Protein AF-0000000070436466 (afdb_homodimer)

Nearest PDB structures (foldseek):
  8tic-assembly1_A  TM=8.323E-01  e=4.055E-24  Homo sapiens
  6wmn-assembly1_B  TM=8.146E-01  e=4.876E-24  Homo sapiens
  6wmn-assembly2_C  TM=8.268E-01  e=1.304E-23  Homo sapiens
  6wmn-assembly1_A  TM=8.265E-01  e=8.480E-24  Homo sapiens
  7jhm-assembly2_B  TM=8.281E-01  e=5.704E-23  Homo sapiens

Organism: Crassostrea virginica (NCBI:txid6565)

Solvent-accessible surface area (backbone atoms only — not comparable to full-atom values): 36334 Å² total; per-residue (Å²): 125,74,72,60,60,60,54,54,52,52,48,51,52,48,50,50,50,51,48,53,54,53,55,57,57,57,62,67,65,63,70,73,65,77,70,79,74,73,79,77,73,81,73,74,75,68,77,73,73,74,71,76,65,78,75,58,54,66,67,47,64,79,67,67,54,65,76,33,72,50,63,62,66,45,56,65,46,78,76,50,92,66,74,31,36,36,35,44,26,49,44,57,75,72,42,54,52,47,55,49,51,52,50,50,53,51,67,71,45,62,90,45,58,87,31,49,42,69,37,39,39,28,38,37,67,77,86,48,49,69,61,47,49,53,50,31,68,74,66,45,36,38,38,24,39,78,44,64,61,42,74,66,39,41,23,58,52,52,50,47,51,38,42,47,35,52,74,47,36,63,73,34,49,31,33,37,45,28,35,60,54,44,46,73,33,61,69,54,44,51,54,53,55,70,69,43,88,58,67,61,68,43,32,38,19,35,57,41,62,67,65,52,78,73,40,67,51,81,87,40,95,70,43,50,47,61,85,71,43,72,66,79,58,46,60,48,23,43,70,65,52,48,37,38,32,8,34,62,48,42,38,53,49,45,75,43,51,84,80,45,85,83,41,56,46,37,40,54,41,52,19,44,49,32,54,74,69,71,48,72,76,40,70,37,86,37,31,40,86,44,59,51,87,60,45,90,77,22,31,28,20,29,55,58,72,39,22,67,55,32,49,50,50,47,32,49,52,46,53,51,51,57,57,54,70,75,103,125,76,75,58,60,59,54,54,52,53,50,51,52,47,50,52,51,51,49,52,52,52,56,57,56,58,62,68,64,66,68,72,67,77,72,76,73,73,80,78,72,80,74,73,74,69,78,72,72,74,70,76,63,78,73,59,53,66,66,46,65,79,66,67,54,64,76,34,70,49,63,63,65,45,56,66,45,77,77,50,91,66,74,30,36,36,34,43,28,50,45,58,74,73,43,54,53,46,54,49,50,53,52,50,52,50,67,72,44,61,90,44,57,87,31,48,42,69,35,37,39,29,38,37,66,78,87,46,50,68,62,48,48,52,50,33,70,75,66,44,35,37,38,23,37,77,45,64,61,42,73,66,38,42,23,58,52,52,50,48,50,36,42,47,36,50,73,44,37,62,73,34,48,30,32,36,44,27,35,59,54,43,47,72,33,64,69,54,44,50,52,51,54,70,69,43,87,58,66,59,68,42,32,41,18,34,57,42,63,67,63,51,77,72,39,70,50,81,88,42,94,70,42,50,47,62,86,72,44,71,65,79,58,48,60,48,24,44,72,64,52,49,37,36,31,7,34,63,47,43,40,53,50,46,75,43,51,87,79,44,86,83,42,56,46,37,40,53,39,52,17,46,48,32,53,75,68,70,49,74,76,39,71,35,84,37,32,40,86,44,59,52,87,60,45,90,78,22,32,28,21,30,55,58,73,39,22,69,54,31,49,51,50,47,33,51,51,48,54,51,51,57,59,55,70,74,103

InterPro domains:
  IPR002659 Glycosyl transferase, family 31 [PF01762] (101-283)
  IPR002659 Glycosyl transferase, family 31 [PTHR11214] (63-290)

Structure (mmCIF, N/CA/C/O backbone):
data_AF-0000000070436466-model_v1
#
loop_
_entity.id
_entity.type
_entity.pdbx_description
1 polymer Hexosyltransferase
#
loop_
_atom_site.group_PDB
_atom_site.id
_atom_site.type_symbol
_atom_site.label_atom_id
_atom_site.label_alt_id
_atom_site.label_comp_id
_atom_site.label_asym_id
_atom_site.label_entity_id
_atom_site.label_seq_id
_atom_site.pdbx_PDB_ins_code
_atom_site.Cartn_x
_atom_site.Cartn_y
_atom_site.Cartn_z
_atom_site.occupancy
_atom_site.B_iso_or_equiv
_atom_site.auth_seq_id
_atom_site.auth_comp_id
_atom_site.auth_asym_id
_atom_site.auth_atom_id
_atom_site.pdbx_PDB_model_num
ATOM 1 N N . MET A 1 1 ? 51.938 -32.594 24.766 1 31.58 1 MET A N 1
ATOM 2 C CA . MET A 1 1 ? 50.906 -32.625 25.797 1 31.58 1 MET A CA 1
ATOM 3 C C . MET A 1 1 ? 49.844 -31.562 25.547 1 31.58 1 MET A C 1
ATOM 5 O O . MET A 1 1 ? 48.812 -31.547 26.203 1 31.58 1 MET A O 1
ATOM 9 N N . LYS A 1 2 ? 50.25 -30.5 24.734 1 43.03 2 LYS A N 1
ATOM 10 C CA . LYS A 1 2 ? 49.469 -29.266 24.625 1 43.03 2 LYS A CA 1
ATOM 11 C C . LYS A 1 2 ? 48.281 -29.422 23.672 1 43.03 2 LYS A C 1
ATOM 13 O O . LYS A 1 2 ? 47.5 -28.5 23.5 1 43.03 2 LYS A O 1
ATOM 18 N N . THR A 1 3 ? 48.281 -30.469 22.828 1 44.44 3 THR A N 1
ATOM 19 C CA . THR A 1 3 ? 47.25 -30.625 21.812 1 44.44 3 THR A CA 1
ATOM 20 C C . THR A 1 3 ? 45.938 -31.062 22.422 1 44.44 3 THR A C 1
ATOM 22 O O . THR A 1 3 ? 44.875 -30.859 21.828 1 44.44 3 THR A O 1
ATOM 25 N N . SER A 1 4 ? 46.031 -31.766 23.656 1 44.88 4 SER A N 1
ATOM 26 C CA . SER A 1 4 ? 44.844 -32.438 24.188 1 44.88 4 SER A CA 1
ATOM 27 C C . SER A 1 4 ? 43.906 -31.453 24.859 1 44.88 4 SER A C 1
ATOM 29 O O . SER A 1 4 ? 42.688 -31.688 24.953 1 44.88 4 SER A O 1
ATOM 31 N N . ALA A 1 5 ? 44.5 -30.359 25.438 1 47.69 5 ALA A N 1
ATOM 32 C CA . ALA A 1 5 ? 43.688 -29.438 26.234 1 47.69 5 ALA A CA 1
ATOM 33 C C . ALA A 1 5 ? 42.719 -28.641 25.359 1 47.69 5 ALA A C 1
ATOM 35 O O . ALA A 1 5 ? 41.594 -28.359 25.75 1 47.69 5 ALA A O 1
ATOM 36 N N . MET A 1 6 ? 43.125 -28.359 24.031 1 44.22 6 MET A N 1
ATOM 37 C CA . MET A 1 6 ? 42.281 -27.562 23.156 1 44.22 6 MET A CA 1
ATOM 38 C C . MET A 1 6 ? 41.062 -28.359 22.703 1 44.22 6 MET A C 1
ATOM 40 O O . MET A 1 6 ? 40 -27.797 22.469 1 44.22 6 MET A O 1
ATOM 44 N N . ALA A 1 7 ? 41.156 -29.75 22.625 1 48.22 7 ALA A N 1
ATOM 45 C CA . ALA A 1 7 ? 40.062 -30.578 22.172 1 48.22 7 ALA A CA 1
ATOM 46 C C . ALA A 1 7 ? 38.969 -30.641 23.25 1 48.22 7 ALA A C 1
ATOM 48 O O . ALA A 1 7 ? 37.781 -30.562 22.938 1 48.22 7 ALA A O 1
ATOM 49 N N . ARG A 1 8 ? 39.375 -30.75 24.562 1 45.47 8 ARG A N 1
ATOM 50 C CA . ARG A 1 8 ? 38.375 -30.875 25.625 1 45.47 8 ARG A CA 1
ATOM 51 C C . ARG A 1 8 ? 37.625 -29.562 25.812 1 45.47 8 ARG A C 1
ATOM 53 O O . ARG A 1 8 ? 36.438 -29.562 26.141 1 45.47 8 ARG A O 1
ATOM 60 N N . PHE A 1 9 ? 38.375 -28.375 25.625 1 50.69 9 PHE A N 1
ATOM 61 C CA . PHE A 1 9 ? 37.719 -27.078 25.734 1 50.69 9 PHE A CA 1
ATOM 62 C C . PHE A 1 9 ? 36.656 -26.906 24.641 1 50.69 9 PHE A C 1
ATOM 64 O O . PHE A 1 9 ? 35.531 -26.469 24.906 1 50.69 9 PHE A O 1
ATOM 71 N N . LEU A 1 10 ? 36.969 -27.375 23.375 1 49.91 10 LEU A N 1
ATOM 72 C CA . LEU A 1 10 ? 36 -27.266 22.281 1 49.91 10 LEU A CA 1
ATOM 73 C C . LEU A 1 10 ? 34.812 -28.172 22.516 1 49.91 10 LEU A C 1
ATOM 75 O O . LEU A 1 10 ? 33.656 -27.812 22.172 1 49.91 10 LEU A O 1
ATOM 79 N N . GLN A 1 11 ? 35.062 -29.312 23.203 1 51.75 11 GLN A N 1
ATOM 80 C CA . GLN A 1 11 ? 33.969 -30.234 23.5 1 51.75 11 GLN A CA 1
ATOM 81 C C . GLN A 1 11 ? 33.062 -29.656 24.562 1 51.75 11 GLN A C 1
ATOM 83 O O . GLN A 1 11 ? 31.828 -29.766 24.453 1 51.75 11 GLN A O 1
ATOM 88 N N . ASN A 1 12 ? 33.656 -28.969 25.594 1 49.62 12 ASN A N 1
ATOM 89 C CA . ASN A 1 12 ? 32.812 -28.406 26.641 1 49.62 12 ASN A CA 1
ATOM 90 C C . ASN A 1 12 ? 32.031 -27.219 26.125 1 49.62 12 ASN A C 1
ATOM 92 O O . ASN A 1 12 ? 30.859 -27.016 26.5 1 49.62 12 ASN A O 1
ATOM 96 N N . VAL A 1 13 ? 32.719 -26.375 25.188 1 52 13 VAL A N 1
ATOM 97 C CA . VAL A 1 13 ? 31.969 -25.25 24.594 1 52 13 VAL A CA 1
ATOM 98 C C . VAL A 1 13 ? 30.828 -25.797 23.719 1 52 13 VAL A C 1
ATOM 100 O O . VAL A 1 13 ? 29.719 -25.25 23.734 1 52 13 VAL A O 1
ATOM 103 N N . PHE A 1 14 ? 31.141 -27 23.078 1 48.34 14 PHE A N 1
ATOM 104 C CA . PHE A 1 14 ? 30.078 -27.594 22.266 1 48.34 14 PHE A CA 1
ATOM 105 C C . PHE A 1 14 ? 28.938 -28.078 23.141 1 48.34 14 PHE A C 1
ATOM 107 O O . PHE A 1 14 ? 27.766 -27.859 22.812 1 48.34 14 PHE A O 1
ATOM 114 N N . PHE A 1 15 ? 29.297 -28.625 24.312 1 49.06 15 PHE A N 1
ATOM 115 C CA . PHE A 1 15 ? 28.219 -29.141 25.172 1 49.06 15 PHE A CA 1
ATOM 116 C C . PHE A 1 15 ? 27.422 -28 25.781 1 49.06 15 PHE A C 1
ATOM 118 O O . PHE A 1 15 ? 26.188 -28.078 25.891 1 49.06 15 PHE A O 1
ATOM 125 N N . THR A 1 16 ? 28.156 -26.891 26.109 1 48.72 16 THR A N 1
ATOM 126 C CA . THR A 1 16 ? 27.422 -25.766 26.688 1 48.72 16 THR A CA 1
ATOM 127 C C . THR A 1 16 ? 26.547 -25.094 25.625 1 48.72 16 THR A C 1
ATOM 129 O O . THR A 1 16 ? 25.438 -24.672 25.906 1 48.72 16 THR A O 1
ATOM 132 N N . CYS A 1 17 ? 27.109 -25.109 24.312 1 45.47 17 CYS A N 1
ATOM 133 C CA . CYS A 1 17 ? 26.297 -24.531 23.266 1 45.47 17 CYS A CA 1
ATOM 134 C C . CYS A 1 17 ? 25.062 -25.391 22.984 1 45.47 17 CYS A C 1
ATOM 136 O O . CYS A 1 17 ? 23.984 -24.875 22.688 1 45.47 17 CYS A O 1
ATOM 138 N N . VAL A 1 18 ? 25.281 -26.75 23.078 1 46.62 18 VAL A N 1
ATOM 139 C CA . VAL A 1 18 ? 24.141 -27.641 22.859 1 46.62 18 VAL A CA 1
ATOM 140 C C . VAL A 1 18 ? 23.125 -27.469 23.969 1 46.62 18 VAL A C 1
ATOM 142 O O . VAL A 1 18 ? 21.906 -27.438 23.719 1 46.62 18 VAL A O 1
ATOM 145 N N . LEU A 1 19 ? 23.625 -27.281 25.203 1 44.69 19 LEU A N 1
ATOM 146 C CA . LEU A 1 19 ? 22.688 -27.172 26.297 1 44.69 19 LEU A CA 1
ATOM 147 C C . LEU A 1 19 ? 21.938 -25.844 26.234 1 44.69 19 LEU A C 1
ATOM 149 O O . LEU A 1 19 ? 20.719 -25.797 26.484 1 44.69 19 LEU A O 1
ATOM 153 N N . LEU A 1 20 ? 22.672 -24.781 25.828 1 43.12 20 LEU A N 1
ATOM 154 C CA . LEU A 1 20 ? 21.984 -23.5 25.766 1 43.12 20 LEU A CA 1
ATOM 155 C C . LEU A 1 20 ? 20.969 -23.5 24.641 1 43.12 20 LEU A C 1
ATOM 157 O O . LEU A 1 20 ? 19.891 -22.891 24.766 1 43.12 20 LEU A O 1
ATOM 161 N N . THR A 1 21 ? 21.297 -24.297 23.5 1 42.53 21 THR A N 1
ATOM 162 C CA . THR A 1 21 ? 20.297 -24.359 22.438 1 42.53 21 THR A CA 1
ATOM 163 C C . THR A 1 21 ? 19.078 -25.156 22.891 1 42.53 21 THR A C 1
ATOM 165 O O . THR A 1 21 ? 17.953 -24.844 22.516 1 42.53 21 THR A O 1
ATOM 168 N N . PHE A 1 22 ? 19.297 -26.172 23.781 1 40.06 22 PHE A N 1
ATOM 169 C CA . PHE A 1 22 ? 18.156 -26.984 24.219 1 40.06 22 PHE A CA 1
ATOM 170 C C . PHE A 1 22 ? 17.25 -26.172 25.141 1 40.06 22 PHE A C 1
ATOM 172 O O . PHE A 1 22 ? 16.031 -26.312 25.078 1 40.06 22 PHE A O 1
ATOM 179 N N . MET A 1 23 ? 17.859 -25.406 26.047 1 37.56 23 MET A N 1
ATOM 180 C CA . MET A 1 23 ? 17 -24.672 26.969 1 37.56 23 MET A CA 1
ATOM 181 C C . MET A 1 23 ? 16.219 -23.578 26.25 1 37.56 23 MET A C 1
ATOM 183 O O . MET A 1 23 ? 15.141 -23.203 26.688 1 37.56 23 MET A O 1
ATOM 187 N N . ALA A 1 24 ? 16.891 -22.922 25.203 1 37.44 24 ALA A N 1
ATOM 188 C CA . ALA A 1 24 ? 16.141 -21.875 24.5 1 37.44 24 ALA A CA 1
ATOM 189 C C . ALA A 1 24 ? 14.945 -22.469 23.781 1 37.44 24 ALA A C 1
ATOM 191 O O . ALA A 1 24 ? 13.906 -21.797 23.641 1 37.44 24 ALA A O 1
ATOM 192 N N . LEU A 1 25 ? 15 -23.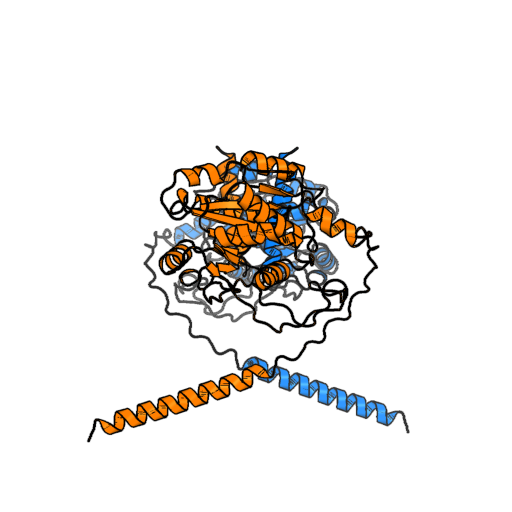75 23.375 1 35.75 25 LEU A N 1
ATOM 193 C CA . LEU A 1 25 ? 13.859 -24.344 22.688 1 35.75 25 LEU A CA 1
ATOM 194 C C . LEU A 1 25 ? 12.672 -24.516 23.641 1 35.75 25 LEU A C 1
ATOM 196 O O . LEU A 1 25 ? 11.523 -24.359 23.234 1 35.75 25 LEU A O 1
ATOM 200 N N . VAL A 1 26 ? 12.945 -24.797 24.906 1 36.16 26 VAL A N 1
ATOM 201 C CA . VAL A 1 26 ? 11.812 -25.141 25.766 1 36.16 26 VAL A CA 1
ATOM 202 C C . VAL A 1 26 ? 11.008 -23.891 26.078 1 36.16 26 VAL A C 1
ATOM 204 O O . VAL A 1 26 ? 9.781 -23.938 26.188 1 36.16 26 VAL A O 1
ATOM 207 N N . VAL A 1 27 ? 11.711 -22.75 26.266 1 34.34 27 VAL A N 1
ATOM 208 C CA . VAL A 1 27 ? 10.953 -21.609 26.766 1 34.34 27 VAL A CA 1
ATOM 209 C C . VAL A 1 27 ? 10 -21.094 25.672 1 34.34 27 VAL A C 1
ATOM 211 O O . VAL A 1 27 ? 8.969 -20.5 25.984 1 34.34 27 VAL A O 1
ATOM 214 N N . ILE A 1 28 ? 10.414 -21.266 24.359 1 33.22 28 ILE A N 1
ATOM 215 C CA . ILE A 1 28 ? 9.57 -20.625 23.359 1 33.22 28 ILE A CA 1
ATOM 216 C C . ILE A 1 28 ? 8.211 -21.312 23.312 1 33.22 28 ILE A C 1
ATOM 218 O O . ILE A 1 28 ? 7.223 -20.719 22.859 1 33.22 28 ILE A O 1
ATOM 222 N N . THR A 1 29 ? 8.117 -22.578 23.828 1 30.62 29 THR A N 1
ATOM 223 C CA . THR A 1 29 ? 6.855 -23.266 23.547 1 30.62 29 THR A CA 1
ATOM 224 C C . THR A 1 29 ? 5.734 -22.688 24.406 1 30.62 29 THR A C 1
ATOM 226 O O . THR A 1 29 ? 4.555 -22.906 24.125 1 30.62 29 THR A O 1
ATOM 229 N N . ASN A 1 30 ? 6.102 -22.203 25.578 1 29.61 30 ASN A N 1
ATOM 230 C CA . ASN A 1 30 ? 4.949 -22.172 26.469 1 29.61 30 ASN A CA 1
ATOM 231 C C . ASN A 1 30 ? 4.023 -21 26.156 1 29.61 30 ASN A C 1
ATOM 233 O O . ASN A 1 30 ? 2.93 -20.906 26.719 1 29.61 30 ASN A O 1
ATOM 237 N N . SER A 1 31 ? 4.637 -19.891 25.844 1 30.2 31 SER A N 1
ATOM 238 C CA . SER A 1 31 ? 3.783 -18.75 26.156 1 30.2 31 SER A CA 1
ATOM 239 C C . SER A 1 31 ? 2.652 -18.609 25.156 1 30.2 31 SER A C 1
ATOM 241 O O . SER A 1 31 ? 2.096 -17.531 24.969 1 30.2 31 SER A O 1
ATOM 243 N N . ILE A 1 32 ? 2.572 -19.516 24.188 1 27.72 32 ILE A N 1
ATOM 244 C CA . ILE A 1 32 ? 1.567 -19.078 23.219 1 27.72 32 ILE A CA 1
ATOM 245 C C . ILE A 1 32 ? 0.181 -19.141 23.859 1 27.72 32 ILE A C 1
ATOM 247 O O . ILE A 1 32 ? -0.372 -20.219 24.062 1 27.72 32 ILE A O 1
ATOM 251 N N . LYS A 1 33 ? 0.094 -18.453 25 1 27.28 33 LYS A N 1
ATOM 252 C CA . LYS A 1 33 ? -1.264 -18.469 25.531 1 27.28 33 LYS A CA 1
ATOM 253 C C . LYS A 1 33 ? -2.277 -18.031 24.484 1 27.28 33 LYS A C 1
ATOM 255 O O . LYS A 1 33 ? -2.062 -17.031 23.781 1 27.28 33 LYS A O 1
ATOM 260 N N . SER A 1 34 ? -3.203 -18.891 24.141 1 26.39 34 SER A N 1
ATOM 261 C CA . SER A 1 34 ? -4.363 -18.844 23.25 1 26.39 34 SER A CA 1
ATOM 262 C C . SER A 1 34 ? -5.285 -17.688 23.625 1 26.39 34 SER A C 1
ATOM 264 O O . SER A 1 34 ? -5.723 -17.578 24.766 1 26.39 34 SER A O 1
ATOM 266 N N . THR A 1 35 ? -4.852 -16.453 23.25 1 28.31 35 THR A N 1
ATOM 267 C CA . THR A 1 35 ? -5.816 -15.375 23.438 1 28.31 35 THR A CA 1
ATOM 268 C C . THR A 1 35 ? -7.215 -15.828 23.016 1 28.31 35 THR A C 1
ATOM 270 O O . THR A 1 35 ? -7.391 -16.422 21.953 1 28.31 35 THR A O 1
ATOM 273 N N . PRO A 1 36 ? -8.07 -15.828 23.969 1 27.81 36 PRO A N 1
ATOM 274 C CA . PRO A 1 36 ? -9.438 -16.297 23.703 1 27.81 36 PRO A CA 1
ATOM 275 C C . PRO A 1 36 ? -10.086 -15.578 22.531 1 27.81 36 PRO A C 1
ATOM 277 O O . PRO A 1 36 ? -9.844 -14.391 22.312 1 27.81 36 PRO A O 1
ATOM 280 N N . LEU A 1 37 ? -10.398 -16.312 21.453 1 28.94 37 LEU A N 1
ATOM 281 C CA . LEU A 1 37 ? -11.078 -15.938 20.219 1 28.94 37 LEU A CA 1
ATOM 282 C C . LEU A 1 37 ? -12.312 -15.094 20.5 1 28.94 37 LEU A C 1
ATOM 284 O O . LEU A 1 37 ? -13.094 -15.414 21.406 1 28.94 37 LEU A O 1
ATOM 288 N N . PRO A 1 38 ? -12.148 -13.789 20.234 1 28.16 38 PRO A N 1
ATOM 289 C CA . PRO A 1 38 ? -13.312 -12.914 20.438 1 28.16 38 PRO A CA 1
ATOM 290 C C . PRO A 1 38 ? -14.617 -13.57 20 1 28.16 38 PRO A C 1
ATOM 292 O O . PRO A 1 38 ? -14.617 -14.484 19.172 1 28.16 38 PRO A O 1
ATOM 295 N N . GLU A 1 39 ? -15.672 -13.312 20.734 1 28.03 39 GLU A N 1
ATOM 296 C CA . GLU A 1 39 ? -17.031 -13.828 20.594 1 28.03 39 GLU A CA 1
ATOM 297 C C . GLU A 1 39 ? -17.547 -13.648 19.172 1 28.03 39 GLU A C 1
ATOM 299 O O . GLU A 1 39 ? -17.312 -12.617 18.547 1 28.03 39 GLU A O 1
ATOM 304 N N . PRO A 1 40 ? -17.812 -14.781 18.469 1 26.11 40 PRO A N 1
ATOM 305 C CA . PRO A 1 40 ? -18.266 -14.82 17.078 1 26.11 40 PRO A CA 1
ATOM 306 C C . PRO A 1 40 ? -19.453 -13.883 16.812 1 26.11 40 PRO A C 1
ATOM 308 O O . PRO A 1 40 ? -20.375 -13.805 17.625 1 26.11 40 PRO A O 1
ATOM 311 N N . LEU A 1 41 ? -19.156 -12.68 16.312 1 25.89 41 LEU A N 1
ATOM 312 C CA . LEU A 1 41 ? -20.25 -11.844 15.797 1 25.89 41 LEU A CA 1
ATOM 313 C C . LEU A 1 41 ? -21.328 -12.703 15.156 1 25.89 41 LEU A C 1
ATOM 315 O O . LEU A 1 41 ? -21.031 -13.734 14.555 1 25.89 41 LEU A O 1
ATOM 319 N N . THR A 1 42 ? -22.562 -12.461 15.555 1 25.81 42 THR A N 1
ATOM 320 C CA . THR A 1 42 ? -23.812 -13.078 15.125 1 25.81 42 THR A CA 1
ATOM 321 C C . THR A 1 42 ? -23.875 -13.148 13.602 1 25.81 42 THR A C 1
ATOM 323 O O . THR A 1 42 ? -23.625 -12.156 12.914 1 25.81 42 THR A O 1
ATOM 326 N N . SER A 1 43 ? -23.594 -14.336 13.031 1 26.14 43 SER A N 1
ATOM 327 C CA . SER A 1 43 ? -23.75 -14.75 11.641 1 26.14 43 SER A CA 1
ATOM 328 C C . SER A 1 43 ? -25.094 -14.312 11.07 1 26.14 43 SER A C 1
ATOM 330 O O . SER A 1 43 ? -26.141 -14.703 11.578 1 26.14 43 SER A O 1
ATOM 332 N N . HIS A 1 44 ? -25.297 -13.055 10.844 1 27.25 44 HIS A N 1
ATOM 333 C CA . HIS A 1 44 ? -26.484 -12.953 10.008 1 27.25 44 HIS A CA 1
ATOM 334 C C . HIS A 1 44 ? -26.438 -13.953 8.852 1 27.25 44 HIS A C 1
ATOM 336 O O . HIS A 1 44 ? -25.422 -14.07 8.172 1 27.25 44 HIS A O 1
ATOM 342 N N . ALA A 1 45 ? -27.297 -14.953 8.883 1 27.2 45 ALA A N 1
ATOM 343 C CA . ALA A 1 45 ? -27.562 -16.031 7.938 1 27.2 45 ALA A CA 1
ATOM 344 C C . ALA A 1 45 ? -27.641 -15.5 6.512 1 27.2 45 ALA A C 1
ATOM 346 O O . ALA A 1 45 ? -28.547 -14.727 6.176 1 27.2 45 ALA A O 1
ATOM 347 N N . ILE A 1 46 ? -26.547 -15.164 5.984 1 26.72 46 ILE A N 1
ATOM 348 C CA . ILE A 1 46 ? -26.734 -15.055 4.543 1 26.72 46 ILE A CA 1
ATOM 349 C C . ILE A 1 46 ? -27.609 -16.203 4.039 1 26.72 46 ILE A C 1
ATOM 351 O O . ILE A 1 46 ? -27.312 -17.375 4.293 1 26.72 46 ILE A O 1
ATOM 355 N N . LYS A 1 47 ? -28.75 -15.906 3.691 1 28 47 LYS A N 1
ATOM 356 C CA . LYS A 1 47 ? -29.625 -16.781 2.904 1 28 47 LYS A CA 1
ATOM 357 C C . LYS A 1 47 ? -28.828 -17.531 1.848 1 28 47 LYS A C 1
ATOM 359 O O . LYS A 1 47 ? -28.125 -16.922 1.03 1 28 47 LYS A O 1
ATOM 364 N N . SER A 1 48 ? -28.391 -18.828 2.17 1 26.75 48 SER A N 1
ATOM 365 C CA . SER A 1 48 ? -27.766 -19.859 1.336 1 26.75 48 SER A CA 1
ATOM 366 C C . SER A 1 48 ? -28.344 -19.844 -0.074 1 26.75 48 SER A C 1
ATOM 368 O O . SER A 1 48 ? -29.5 -20.234 -0.278 1 26.75 48 SER A O 1
ATOM 370 N N . SER A 1 49 ? -28.156 -18.875 -0.844 1 30.7 49 SER A N 1
ATOM 371 C CA . SER A 1 49 ? -28.547 -19.25 -2.199 1 30.7 49 SER A CA 1
ATOM 372 C C . SER A 1 49 ? -28.078 -20.656 -2.543 1 30.7 49 SER A C 1
ATOM 374 O O . SER A 1 49 ? -26.953 -21.047 -2.215 1 30.7 49 SER A O 1
ATOM 376 N N . VAL A 1 50 ? -29.016 -21.578 -2.736 1 29.47 50 VAL A N 1
ATOM 377 C CA . VAL A 1 50 ? -29.047 -22.984 -3.076 1 29.47 50 VAL A CA 1
ATOM 378 C C . VAL A 1 50 ? -27.984 -23.297 -4.117 1 29.47 50 VAL A C 1
ATOM 380 O O . VAL A 1 50 ? -28.016 -22.781 -5.23 1 29.47 50 VAL A O 1
ATOM 383 N N . LEU A 1 51 ? -26.688 -23.641 -3.68 1 33.47 51 LEU A N 1
ATOM 384 C CA . LEU A 1 51 ? -25.875 -24.375 -4.641 1 33.47 51 LEU A CA 1
ATOM 385 C C . LEU A 1 51 ? -26.719 -25.406 -5.387 1 33.47 51 LEU A C 1
ATOM 387 O O . LEU A 1 51 ? -27.516 -26.125 -4.773 1 33.47 51 LEU A O 1
ATOM 391 N N . PRO A 1 52 ? -26.953 -25.234 -6.688 1 33.75 52 PRO A N 1
ATOM 392 C CA . PRO A 1 52 ? -27.719 -26.328 -7.293 1 33.75 52 PRO A CA 1
ATOM 393 C C . PRO A 1 52 ? -27.312 -27.703 -6.762 1 33.75 52 PRO A C 1
ATOM 395 O O . PRO A 1 52 ? -26.188 -27.875 -6.281 1 33.75 52 PRO A O 1
ATOM 398 N N . SER A 1 53 ? -28.203 -28.703 -6.609 1 33 53 SER A N 1
ATOM 399 C CA . SER A 1 53 ? -28.094 -30.094 -6.199 1 33 53 SER A CA 1
ATOM 400 C C . SER A 1 53 ? -26.797 -30.719 -6.711 1 33 53 SER A C 1
ATOM 402 O O . SER A 1 53 ? -26.219 -30.25 -7.699 1 33 53 SER A O 1
ATOM 404 N N . ASP A 1 54 ? -26.156 -31.75 -6.062 1 37.31 54 ASP A N 1
ATOM 405 C CA . ASP A 1 54 ? -24.938 -32.562 -6.062 1 37.31 54 ASP A CA 1
ATOM 406 C C . ASP A 1 54 ? -24.516 -32.906 -7.488 1 37.31 54 ASP A C 1
ATOM 408 O O . ASP A 1 54 ? -23.328 -32.906 -7.805 1 37.31 54 ASP A O 1
ATOM 412 N N . ARG A 1 55 ? -25.453 -33.531 -8.289 1 37.34 55 ARG A N 1
ATOM 413 C CA . ARG A 1 55 ? -25.25 -34.125 -9.617 1 37.34 55 ARG A CA 1
ATOM 414 C C . ARG A 1 55 ? -24.781 -33.062 -10.602 1 37.34 55 ARG A C 1
ATOM 416 O O . ARG A 1 55 ? -24.125 -33.375 -11.594 1 37.34 55 ARG A O 1
ATOM 423 N N . ASN A 1 56 ? -25.297 -31.875 -10.492 1 37.41 56 ASN A N 1
ATOM 424 C CA . ASN A 1 56 ? -25.078 -30.812 -11.477 1 37.41 56 ASN A CA 1
ATOM 425 C C . ASN A 1 56 ? -23.719 -30.172 -11.32 1 37.41 56 ASN A C 1
ATOM 427 O O . ASN A 1 56 ? -23.297 -29.391 -12.172 1 37.41 56 ASN A O 1
ATOM 431 N N . ILE A 1 57 ? -23.078 -30.297 -10.203 1 41.47 57 ILE A N 1
ATOM 432 C CA . ILE A 1 57 ? -21.75 -29.703 -10.07 1 41.47 57 ILE A CA 1
ATOM 433 C C . ILE A 1 57 ? -20.734 -30.547 -10.852 1 41.47 57 ILE A C 1
ATOM 435 O O . ILE A 1 57 ? -19.781 -30 -11.43 1 41.47 57 ILE A O 1
ATOM 439 N N . THR A 1 58 ? -20.844 -31.969 -10.773 1 42.66 58 THR A N 1
ATOM 440 C CA . THR A 1 58 ? -19.891 -32.812 -11.477 1 42.66 58 THR A CA 1
ATOM 441 C C . THR A 1 58 ? -19.891 -32.5 -12.969 1 42.66 58 THR A C 1
ATOM 443 O O . THR A 1 58 ? -18.828 -32.469 -13.602 1 42.66 58 THR A O 1
ATOM 446 N N . GLN A 1 59 ? -21.125 -32.531 -13.633 1 43.47 59 GLN A N 1
ATOM 447 C CA . GLN A 1 59 ? -21.219 -32.281 -15.062 1 43.47 59 GLN A CA 1
ATOM 448 C C . GLN A 1 59 ? -20.766 -30.844 -15.398 1 43.47 59 GLN A C 1
ATOM 450 O O . GLN A 1 59 ? -20.266 -30.594 -16.5 1 43.47 59 GLN A O 1
ATOM 455 N N . TRP A 1 60 ? -20.969 -29.984 -14.555 1 44.91 60 TRP A N 1
ATOM 456 C CA . TRP A 1 60 ? -20.75 -28.562 -14.781 1 44.91 60 TRP A CA 1
ATOM 457 C C . TRP A 1 60 ? -19.25 -28.25 -14.922 1 44.91 60 TRP A C 1
ATOM 459 O O . TRP A 1 60 ? -18.875 -27.344 -15.656 1 44.91 60 TRP A O 1
ATOM 469 N N . SER A 1 61 ? -18.438 -28.969 -14.125 1 49.47 61 SER A N 1
ATOM 470 C CA . SER A 1 61 ? -17.047 -28.531 -14.117 1 49.47 61 SER A CA 1
ATOM 471 C C . SER A 1 61 ? -16.406 -28.703 -15.492 1 49.47 61 SER A C 1
ATOM 473 O O . SER A 1 61 ? -15.383 -28.094 -15.781 1 49.47 61 SER A O 1
ATOM 475 N N . ALA A 1 62 ? -16.875 -29.734 -16.25 1 52.09 62 ALA A N 1
ATOM 476 C CA . ALA A 1 62 ? -16.188 -30.094 -17.5 1 52.09 62 ALA A CA 1
ATOM 477 C C . ALA A 1 62 ? -16.188 -28.906 -18.469 1 52.09 62 ALA A C 1
ATOM 479 O O . ALA A 1 62 ? -15.281 -28.797 -19.312 1 52.09 62 ALA A O 1
ATOM 480 N N . TYR A 1 63 ? -17.234 -27.953 -18.469 1 63.62 63 TYR A N 1
ATOM 481 C CA . TYR A 1 63 ? -17.062 -26.953 -19.516 1 63.62 63 TYR A CA 1
ATOM 482 C C . TYR A 1 63 ? -17.266 -25.547 -18.938 1 63.62 63 TYR A C 1
ATOM 484 O O . TYR A 1 63 ? -18.391 -25.109 -18.719 1 63.62 63 TYR A O 1
ATOM 492 N N . LEU A 1 64 ? -16.344 -25.078 -18.094 1 79.56 64 LEU A N 1
ATOM 493 C CA . LEU A 1 64 ? -16.406 -23.656 -17.75 1 79.56 64 LEU A CA 1
ATOM 494 C C . LEU A 1 64 ? -15.922 -22.797 -18.906 1 79.56 64 LEU A C 1
ATOM 496 O O . LEU A 1 64 ? -14.742 -22.797 -19.25 1 79.56 64 LEU A O 1
ATOM 500 N N . PRO A 1 65 ? -16.891 -22.141 -19.516 1 91 65 PRO A N 1
ATOM 501 C CA . PRO A 1 65 ? -16.469 -21.281 -20.625 1 91 65 PRO A CA 1
ATOM 502 C C . PRO A 1 65 ? -15.523 -20.172 -20.172 1 91 65 PRO A C 1
ATOM 504 O O . PRO A 1 65 ? -15.648 -19.672 -19.062 1 91 65 PRO A O 1
ATOM 507 N N . TYR A 1 66 ? -14.602 -19.875 -21.031 1 95.88 66 TYR A N 1
ATOM 508 C CA . TYR A 1 66 ? -13.734 -18.719 -20.812 1 95.88 66 TYR A CA 1
ATOM 509 C C . TYR A 1 66 ? -14.406 -17.438 -21.297 1 95.88 66 TYR A C 1
ATOM 511 O O . TYR A 1 66 ? -14.75 -17.297 -22.469 1 95.88 66 TYR A O 1
ATOM 519 N N . LEU A 1 67 ? -14.625 -16.5 -20.406 1 95.69 67 LEU A N 1
ATOM 520 C CA . LEU A 1 67 ? -15.133 -15.195 -20.797 1 95.69 67 LEU A CA 1
ATOM 521 C C . LEU A 1 67 ? -14.047 -14.367 -21.484 1 95.69 67 LEU A C 1
ATOM 523 O O . LEU A 1 67 ? -14.336 -13.594 -22.391 1 95.69 67 LEU A O 1
ATOM 527 N N . LYS A 1 68 ? -12.859 -14.438 -21.047 1 96.69 68 LYS A N 1
ATOM 528 C CA . LYS A 1 68 ? -11.633 -13.914 -21.641 1 96.69 68 LYS A CA 1
ATOM 529 C C . LYS A 1 68 ? -10.586 -15.008 -21.797 1 96.69 68 LYS A C 1
ATOM 531 O O . LYS A 1 68 ? -10.375 -15.812 -20.891 1 96.69 68 LYS A O 1
ATOM 536 N N . ASN A 1 69 ? -9.977 -15.039 -22.953 1 97.31 69 ASN A N 1
ATOM 537 C CA . ASN A 1 69 ? -9.133 -16.172 -23.312 1 97.31 69 ASN A CA 1
ATOM 538 C C . ASN A 1 69 ? -7.945 -15.742 -24.156 1 97.31 69 ASN A C 1
ATOM 540 O O . ASN A 1 69 ? -8.031 -15.727 -25.391 1 97.31 69 ASN A O 1
ATOM 544 N N . PRO A 1 70 ? -6.848 -15.414 -23.5 1 97.38 70 PRO A N 1
ATOM 545 C CA . PRO A 1 70 ? -5.652 -15.086 -24.281 1 97.38 70 PRO A CA 1
ATOM 546 C C . PRO A 1 70 ? -4.953 -16.328 -24.844 1 97.38 70 PRO A C 1
ATOM 548 O O . PRO A 1 70 ? -3.959 -16.781 -24.281 1 97.38 70 PRO A O 1
ATOM 551 N N . THR A 1 71 ? -5.301 -16.703 -26.031 1 96.12 71 THR A N 1
ATOM 552 C CA . THR A 1 71 ? -4.934 -18 -26.578 1 96.12 71 THR A CA 1
ATOM 553 C C . THR A 1 71 ? -3.525 -17.953 -27.172 1 96.12 71 THR A C 1
ATOM 555 O O . THR A 1 71 ? -2.912 -19 -27.406 1 96.12 71 THR A O 1
ATOM 558 N N . THR A 1 72 ? -2.939 -16.766 -27.375 1 96.44 72 THR A N 1
ATOM 559 C CA . THR A 1 72 ? -1.686 -16.703 -28.109 1 96.44 72 THR A CA 1
ATOM 560 C C . THR A 1 72 ? -0.526 -16.344 -27.188 1 96.44 72 THR A C 1
ATOM 562 O O . THR A 1 72 ? 0.607 -16.172 -27.641 1 96.44 72 THR A O 1
ATOM 565 N N . ILE A 1 73 ? -0.77 -16.281 -25.922 1 96.69 73 ILE A N 1
ATOM 566 C CA . ILE A 1 73 ? 0.227 -15.773 -24.984 1 96.69 73 ILE A CA 1
ATOM 567 C C . ILE A 1 73 ? 1.438 -16.703 -24.969 1 96.69 73 ILE A C 1
ATOM 569 O O . ILE A 1 73 ? 2.566 -16.25 -24.75 1 96.69 73 ILE A O 1
ATOM 573 N N . CYS A 1 74 ? 1.28 -17.953 -25.219 1 97.5 74 CYS A N 1
ATOM 574 C CA . CYS A 1 74 ? 2.367 -18.922 -25.141 1 97.5 74 CYS A CA 1
ATOM 575 C C . CYS A 1 74 ? 2.889 -19.297 -26.516 1 97.5 74 CYS A C 1
ATOM 577 O O . CYS A 1 74 ? 3.691 -20.219 -26.656 1 97.5 74 CYS A O 1
ATOM 579 N N . ASP A 1 75 ? 2.492 -18.562 -27.562 1 96.69 75 ASP A N 1
ATOM 580 C CA . ASP A 1 75 ? 2.893 -18.891 -28.922 1 96.69 75 ASP A CA 1
ATOM 581 C C . ASP A 1 75 ? 4.406 -18.797 -29.094 1 96.69 75 ASP A C 1
ATOM 583 O O . ASP A 1 75 ? 5.008 -19.578 -29.828 1 96.69 75 ASP A O 1
ATOM 587 N N . SER A 1 76 ? 5 -17.859 -28.406 1 94.81 76 SER A N 1
ATOM 588 C CA . SER A 1 76 ? 6.438 -17.656 -28.531 1 94.81 76 SER A CA 1
ATOM 589 C C . SER A 1 76 ? 7.223 -18.828 -27.984 1 94.81 76 SER A C 1
ATOM 591 O O . SER A 1 76 ? 8.398 -19.016 -28.297 1 94.81 76 SER A O 1
ATOM 593 N N . PHE A 1 77 ? 6.59 -19.625 -27.125 1 96.62 77 PHE A N 1
ATOM 594 C CA . PHE A 1 77 ? 7.25 -20.812 -26.562 1 96.62 77 PHE A CA 1
ATOM 595 C C . PHE A 1 77 ? 7.551 -21.828 -27.656 1 96.62 77 PHE A C 1
ATOM 597 O O . PHE A 1 77 ? 8.461 -22.641 -27.516 1 96.62 77 PHE A O 1
ATOM 604 N N . LYS A 1 78 ? 6.812 -21.812 -28.719 1 94.31 78 LYS A N 1
ATOM 605 C CA . LYS A 1 78 ? 6.949 -22.797 -29.797 1 94.31 78 LYS A CA 1
ATOM 606 C C . LYS A 1 78 ? 8.328 -22.719 -30.453 1 94.31 78 LYS A C 1
ATOM 608 O O . LYS A 1 78 ? 8.875 -23.734 -30.891 1 94.31 78 LYS A O 1
ATOM 613 N N . THR A 1 79 ? 8.883 -21.547 -30.438 1 94 79 THR A N 1
ATOM 614 C CA . THR A 1 79 ? 10.148 -21.359 -31.141 1 94 79 THR A CA 1
ATOM 615 C C . THR A 1 79 ? 11.273 -21.062 -30.156 1 94 79 THR A C 1
ATOM 617 O O . THR A 1 79 ? 12.414 -20.844 -30.562 1 94 79 THR A O 1
ATOM 620 N N . PHE A 1 80 ? 10.938 -20.969 -28.906 1 95.06 80 PHE A N 1
ATOM 621 C CA . PHE A 1 80 ? 11.953 -20.641 -27.906 1 95.06 80 PHE A CA 1
ATOM 622 C C . PHE A 1 80 ? 12.695 -21.906 -27.469 1 95.06 80 PHE A C 1
ATOM 624 O O . PHE A 1 80 ? 12.07 -22.906 -27.141 1 95.06 80 PHE A O 1
ATOM 631 N N . ASP A 1 81 ? 14.102 -21.875 -27.5 1 92.06 81 ASP A N 1
ATOM 632 C CA . ASP A 1 81 ? 14.906 -23.047 -27.172 1 92.06 81 ASP A CA 1
ATOM 633 C C . ASP A 1 81 ? 15.43 -22.969 -25.734 1 92.06 81 ASP A C 1
ATOM 635 O O . ASP A 1 81 ? 16.406 -23.656 -25.391 1 92.06 81 ASP A O 1
ATOM 639 N N . GLY A 1 82 ? 14.859 -22.453 -24.812 1 93.75 82 GLY A N 1
ATOM 640 C CA . GLY A 1 82 ? 15.219 -22.406 -23.406 1 93.75 82 GLY A CA 1
ATOM 641 C C . GLY A 1 82 ? 14.133 -22.953 -22.5 1 93.75 82 GLY A C 1
ATOM 642 O O . GLY A 1 82 ? 13.219 -23.641 -22.953 1 93.75 82 GLY A O 1
ATOM 643 N N . ILE A 1 83 ? 14.32 -22.828 -21.219 1 95.75 83 ILE A N 1
ATOM 644 C CA . ILE A 1 83 ? 13.328 -23.281 -20.266 1 95.75 83 ILE A CA 1
ATOM 645 C C . ILE A 1 83 ? 12.094 -22.375 -20.328 1 95.75 83 ILE A C 1
ATOM 647 O O . ILE A 1 83 ? 12.211 -21.156 -20.203 1 95.75 83 ILE A O 1
ATOM 651 N N . LYS A 1 84 ? 10.93 -22.953 -20.609 1 97.75 84 LYS A N 1
ATOM 652 C CA . LYS A 1 84 ? 9.672 -22.234 -20.781 1 97.75 84 LYS A CA 1
ATOM 653 C C . LYS A 1 84 ? 8.805 -22.328 -19.531 1 97.75 84 LYS A C 1
ATOM 655 O O . LYS A 1 84 ? 8.344 -23.422 -19.156 1 97.75 84 LYS A O 1
ATOM 660 N N . ILE A 1 85 ? 8.555 -21.188 -18.891 1 98.06 85 ILE A N 1
ATOM 661 C CA . ILE A 1 85 ? 7.844 -21.156 -17.609 1 98.06 85 ILE A CA 1
ATOM 662 C C . ILE A 1 85 ? 6.535 -20.375 -17.781 1 98.06 85 ILE A C 1
ATOM 664 O O . ILE A 1 85 ? 6.543 -19.203 -18.156 1 98.06 85 ILE A O 1
ATOM 668 N N . LEU A 1 86 ? 5.461 -21.047 -17.578 1 98.62 86 LEU A N 1
ATOM 669 C CA . LEU A 1 86 ? 4.164 -20.391 -17.5 1 98.62 86 LEU A CA 1
ATOM 670 C C . LEU A 1 86 ? 3.807 -20.062 -16.047 1 98.62 86 LEU A C 1
ATOM 672 O O . LEU A 1 86 ? 3.846 -20.953 -15.188 1 98.62 86 LEU A O 1
ATOM 676 N N . VAL A 1 87 ? 3.551 -18.812 -15.758 1 98.69 87 VAL A N 1
ATOM 677 C CA . VAL A 1 87 ? 3.109 -18.391 -14.43 1 98.69 87 VAL A CA 1
ATOM 678 C C . VAL A 1 87 ? 1.604 -18.141 -14.445 1 98.69 87 VAL A C 1
ATOM 680 O O . VAL A 1 87 ? 1.128 -17.234 -15.141 1 98.69 87 VAL A O 1
ATOM 683 N N . LEU A 1 88 ? 0.878 -18.984 -13.734 1 98.81 88 LEU A N 1
ATOM 684 C CA . LEU A 1 88 ? -0.549 -18.766 -13.516 1 98.81 88 LEU A CA 1
ATOM 685 C C . LEU A 1 88 ? -0.797 -18.109 -12.164 1 98.81 88 LEU A C 1
ATOM 687 O O . LEU A 1 88 ? -0.469 -18.672 -11.117 1 98.81 88 LEU A O 1
ATOM 691 N N . VAL A 1 89 ? -1.359 -16.906 -12.211 1 98.88 89 VAL A N 1
ATOM 692 C CA . VAL A 1 89 ? -1.547 -16.125 -11 1 98.88 89 VAL A CA 1
ATOM 693 C C . VAL A 1 89 ? -3.029 -16.078 -10.633 1 98.88 89 VAL A C 1
ATOM 695 O O . VAL A 1 89 ? -3.846 -15.555 -11.391 1 98.88 89 VAL A O 1
ATOM 698 N N . LYS A 1 90 ? -3.391 -16.641 -9.484 1 98.12 90 LYS A N 1
ATOM 699 C CA . LYS A 1 90 ? -4.742 -16.469 -8.961 1 98.12 90 LYS A CA 1
ATOM 700 C C . LYS A 1 90 ? -4.941 -15.062 -8.398 1 98.12 90 LYS A C 1
ATOM 702 O O . LYS A 1 90 ? -4.285 -14.68 -7.422 1 98.12 90 LYS A O 1
ATOM 707 N N . SER A 1 91 ? -5.754 -14.289 -9.039 1 98 91 SER A N 1
ATOM 708 C CA . SER A 1 91 ? -5.996 -12.914 -8.617 1 98 91 SER A CA 1
ATOM 709 C C . SER A 1 91 ? -7.488 -12.641 -8.461 1 98 91 SER A C 1
ATOM 711 O O . SER A 1 91 ? -8.32 -13.438 -8.906 1 98 91 SER A O 1
ATOM 713 N N . SER A 1 92 ? -7.84 -11.594 -7.711 1 96.31 92 SER A N 1
ATOM 714 C CA . SER A 1 92 ? -9.219 -11.117 -7.594 1 96.31 92 SER A CA 1
ATOM 715 C C . SER A 1 92 ? -9.5 -10.008 -8.602 1 96.31 92 SER A C 1
ATOM 717 O O . SER A 1 92 ? -8.609 -9.242 -8.969 1 96.31 92 SER A O 1
ATOM 719 N N . PRO A 1 93 ? -10.727 -9.945 -9 1 96.19 93 PRO A N 1
ATOM 720 C CA . PRO A 1 93 ? -11.086 -8.906 -9.961 1 96.19 93 PRO A CA 1
ATOM 721 C C . PRO A 1 93 ? -10.727 -7.504 -9.477 1 96.19 93 PRO A C 1
ATOM 723 O O . PRO A 1 93 ? -10.328 -6.648 -10.273 1 96.19 93 PRO A O 1
ATOM 726 N N . GLU A 1 94 ? -10.766 -7.25 -8.219 1 94.62 94 GLU A N 1
ATOM 727 C CA . GLU A 1 94 ? -10.539 -5.91 -7.688 1 94.62 94 GLU A CA 1
ATOM 728 C C . GLU A 1 94 ? -9.055 -5.637 -7.488 1 94.62 94 GLU A C 1
ATOM 730 O O . GLU A 1 94 ? -8.656 -4.508 -7.203 1 94.62 94 GLU A O 1
ATOM 735 N N . ASN A 1 95 ? -8.219 -6.617 -7.652 1 96.94 95 ASN A N 1
ATOM 736 C CA . ASN A 1 95 ? -6.793 -6.461 -7.375 1 96.94 95 ASN A CA 1
ATOM 737 C C . ASN A 1 95 ? -6.035 -5.977 -8.609 1 96.94 95 ASN A C 1
ATOM 739 O O . ASN A 1 95 ? -4.996 -6.539 -8.961 1 96.94 95 ASN A O 1
ATOM 743 N N . PHE A 1 96 ? -6.547 -4.871 -9.203 1 97.19 96 PHE A N 1
ATOM 744 C CA . PHE A 1 96 ? -5.852 -4.262 -10.328 1 97.19 96 PHE A CA 1
ATOM 745 C C . PHE A 1 96 ? -4.441 -3.844 -9.938 1 97.19 96 PHE A C 1
ATOM 747 O O . PHE A 1 96 ? -3.498 -4.023 -10.711 1 97.19 96 PHE A O 1
ATOM 754 N N . HIS A 1 97 ? -4.316 -3.299 -8.719 1 97.19 97 HIS A N 1
ATOM 755 C CA . HIS A 1 97 ? -3.047 -2.777 -8.227 1 97.19 97 HIS A CA 1
ATOM 756 C C . HIS A 1 97 ? -1.993 -3.879 -8.148 1 97.19 97 HIS A C 1
ATOM 758 O O . HIS A 1 97 ? -0.849 -3.68 -8.562 1 97.19 97 HIS A O 1
ATOM 764 N N . LEU A 1 98 ? -2.391 -5.074 -7.746 1 98.25 98 LEU A N 1
ATOM 765 C CA . LEU A 1 98 ? -1.434 -6.168 -7.602 1 98.25 98 LEU A CA 1
ATOM 766 C C . LEU A 1 98 ? -1.044 -6.734 -8.961 1 98.25 98 LEU A C 1
ATOM 768 O O . LEU A 1 98 ? 0.124 -7.055 -9.195 1 98.25 98 LEU A O 1
ATOM 772 N N . ARG A 1 99 ? -2.039 -6.852 -9.875 1 98.38 99 ARG A N 1
ATOM 773 C CA . ARG A 1 99 ? -1.718 -7.32 -11.219 1 98.38 99 ARG A CA 1
ATOM 774 C C . ARG A 1 99 ? -0.81 -6.332 -11.938 1 98.38 99 ARG A C 1
ATOM 776 O O . ARG A 1 99 ? 0.145 -6.734 -12.609 1 98.38 99 ARG A O 1
ATOM 783 N N . SER A 1 100 ? -1.035 -5.012 -11.75 1 97.38 100 SER A N 1
ATOM 784 C CA . SER A 1 100 ? -0.163 -3.998 -12.328 1 97.38 100 SER A CA 1
ATOM 785 C C . SER A 1 100 ? 1.244 -4.078 -11.75 1 97.38 100 SER A C 1
ATOM 787 O O . SER A 1 100 ? 2.23 -3.893 -12.469 1 97.38 100 SER A O 1
ATOM 789 N N . TRP A 1 101 ? 1.336 -4.293 -10.461 1 98.06 101 TRP A N 1
ATOM 790 C CA . TRP A 1 101 ? 2.625 -4.422 -9.789 1 98.06 101 TRP A CA 1
ATOM 791 C C . TRP A 1 101 ? 3.422 -5.594 -10.352 1 98.06 101 TRP A C 1
ATOM 793 O O . TRP A 1 101 ? 4.617 -5.465 -10.625 1 98.06 101 TRP A O 1
ATOM 803 N N . ILE A 1 102 ? 2.746 -6.734 -10.57 1 98.19 102 ILE A N 1
ATOM 804 C CA . ILE A 1 102 ? 3.393 -7.918 -11.133 1 98.19 102 ILE A CA 1
ATOM 805 C C . ILE A 1 102 ? 3.879 -7.621 -12.547 1 98.19 102 ILE A C 1
ATOM 807 O O . ILE A 1 102 ? 5.004 -7.969 -12.906 1 98.19 102 ILE A O 1
ATOM 811 N N . ARG A 1 103 ? 3.074 -6.934 -13.391 1 97.12 103 ARG A N 1
ATOM 812 C CA . ARG A 1 103 ? 3.465 -6.551 -14.742 1 97.12 103 ARG A CA 1
ATOM 813 C C . ARG A 1 103 ? 4.668 -5.617 -14.719 1 97.12 103 ARG A C 1
ATOM 815 O O . ARG A 1 103 ? 5.598 -5.773 -15.516 1 97.12 103 ARG A O 1
ATOM 822 N N . TYR A 1 104 ? 4.652 -4.652 -13.781 1 96.69 104 TYR A N 1
ATOM 823 C CA . TYR A 1 104 ? 5.746 -3.699 -13.633 1 96.69 104 TYR A CA 1
ATOM 824 C C . TYR A 1 104 ? 7.062 -4.418 -13.359 1 96.69 104 TYR A C 1
ATOM 826 O O . TYR A 1 104 ? 8.078 -4.129 -13.992 1 96.69 104 TYR A O 1
ATOM 834 N N . LYS A 1 105 ? 7.02 -5.336 -12.422 1 95.19 105 LYS A N 1
ATOM 835 C CA . LYS A 1 105 ? 8.227 -6.066 -12.055 1 95.19 105 LYS A CA 1
ATOM 836 C C . LYS A 1 105 ? 8.734 -6.914 -13.219 1 95.19 105 LYS A C 1
ATOM 838 O O . LYS A 1 105 ? 9.945 -7.012 -13.445 1 95.19 105 LYS A O 1
ATOM 843 N N . ALA A 1 106 ? 7.797 -7.523 -13.93 1 94.12 106 ALA A N 1
ATOM 844 C CA . ALA A 1 106 ? 8.18 -8.305 -15.102 1 94.12 106 ALA A CA 1
ATOM 845 C C . ALA A 1 106 ? 8.836 -7.426 -16.156 1 94.12 106 ALA A C 1
ATOM 847 O O . ALA A 1 106 ? 9.836 -7.82 -16.766 1 94.12 106 ALA A O 1
ATOM 848 N N . ASP A 1 107 ? 8.289 -6.238 -16.359 1 91.75 107 ASP A N 1
ATOM 849 C CA . ASP A 1 107 ? 8.805 -5.305 -17.359 1 91.75 107 ASP A CA 1
ATOM 850 C C . ASP A 1 107 ? 10.203 -4.816 -16.969 1 91.75 107 ASP A C 1
ATOM 852 O O . ASP A 1 107 ? 11.047 -4.602 -17.844 1 91.75 107 ASP A O 1
ATOM 856 N N . LYS A 1 108 ? 10.414 -4.699 -15.719 1 90.31 108 LYS A N 1
ATOM 857 C CA . LYS A 1 108 ? 11.703 -4.191 -15.25 1 90.31 108 LYS A CA 1
ATOM 858 C C . LYS A 1 108 ? 12.773 -5.273 -15.297 1 90.31 108 LYS A C 1
ATOM 860 O O . LYS A 1 108 ? 13.961 -4.977 -15.461 1 90.31 108 LYS A O 1
ATOM 865 N N . ASN A 1 109 ? 12.336 -6.469 -15.125 1 87.38 109 ASN A N 1
ATOM 866 C CA . ASN A 1 109 ? 13.273 -7.586 -15.188 1 87.38 109 ASN A CA 1
ATOM 867 C C . ASN A 1 109 ? 13.25 -8.258 -16.562 1 87.38 109 ASN A C 1
ATOM 869 O O . ASN A 1 109 ? 12.555 -9.258 -16.75 1 87.38 109 ASN A O 1
ATOM 873 N N . GLN A 1 110 ? 14.125 -7.918 -17.406 1 90.81 110 GLN A N 1
ATOM 874 C CA . GLN A 1 110 ? 14.094 -8.375 -18.797 1 90.81 110 GLN A CA 1
ATOM 875 C C . GLN A 1 110 ? 14.891 -9.664 -18.969 1 90.81 110 GLN A C 1
ATOM 877 O O . GLN A 1 110 ? 14.867 -10.273 -20.047 1 90.81 110 GLN A O 1
ATOM 882 N N . GLU A 1 111 ? 15.523 -10.102 -17.953 1 92.5 111 GLU A N 1
ATOM 883 C CA . GLU A 1 111 ? 16.391 -11.273 -18.016 1 92.5 111 GLU A CA 1
ATOM 884 C C . GLU A 1 111 ? 15.602 -12.516 -18.438 1 92.5 111 GLU A C 1
ATOM 886 O O . GLU A 1 111 ? 16.125 -13.383 -19.141 1 92.5 111 GLU A O 1
ATOM 891 N N . PHE A 1 112 ? 14.328 -12.516 -18.078 1 93.75 112 PHE A N 1
ATOM 892 C CA . PHE A 1 112 ? 13.555 -13.734 -18.297 1 93.75 112 PHE A CA 1
ATOM 893 C C . PHE A 1 112 ? 12.375 -13.469 -19.234 1 93.75 112 PHE A C 1
ATOM 895 O O . PHE A 1 112 ? 11.406 -14.234 -19.25 1 93.75 112 PHE A O 1
ATOM 902 N N . LYS A 1 113 ? 12.414 -12.461 -20 1 93.56 113 LYS A N 1
ATOM 903 C CA . LYS A 1 113 ? 11.312 -12.008 -20.828 1 93.56 113 LYS A CA 1
ATOM 904 C C . LYS A 1 113 ? 10.914 -13.086 -21.844 1 93.56 113 LYS A C 1
ATOM 906 O O . LYS A 1 113 ? 9.734 -13.211 -22.188 1 93.56 113 LYS A O 1
ATOM 911 N N . ASP A 1 114 ? 11.883 -13.883 -22.281 1 94.25 114 ASP A N 1
ATOM 912 C CA . ASP A 1 114 ? 11.586 -14.898 -23.281 1 94.25 114 ASP A CA 1
ATOM 913 C C . ASP A 1 114 ? 11.188 -16.219 -22.625 1 94.25 114 ASP A C 1
ATOM 915 O O . ASP A 1 114 ? 10.477 -17.031 -23.234 1 94.25 114 ASP A O 1
ATOM 919 N N . SER A 1 115 ? 11.555 -16.375 -21.406 1 95.44 115 SER A N 1
ATOM 920 C CA . SER A 1 115 ? 11.375 -17.672 -20.734 1 95.44 115 SER A CA 1
ATOM 921 C C . SER A 1 115 ? 10.062 -17.703 -19.969 1 95.44 115 SER A C 1
ATOM 923 O O . SER A 1 115 ? 9.57 -18.781 -19.625 1 95.44 115 SER A O 1
ATOM 925 N N . VAL A 1 116 ? 9.547 -16.516 -19.672 1 97.56 116 VAL A N 1
ATOM 926 C CA . VAL A 1 116 ? 8.438 -16.469 -18.719 1 97.56 116 VAL A CA 1
ATOM 927 C C . VAL A 1 116 ? 7.223 -15.82 -19.359 1 97.56 116 VAL A C 1
ATOM 929 O O . VAL A 1 116 ? 7.34 -14.789 -20.031 1 97.56 116 VAL A O 1
ATOM 932 N N . ARG A 1 117 ? 6.07 -16.484 -19.266 1 97.81 117 ARG A N 1
ATOM 933 C CA . ARG A 1 117 ? 4.773 -15.891 -19.594 1 97.81 117 ARG A CA 1
ATOM 934 C C . ARG A 1 117 ? 3.854 -15.906 -18.375 1 97.81 117 ARG A C 1
ATOM 936 O O . ARG A 1 117 ? 3.762 -16.906 -17.672 1 97.81 117 ARG A O 1
ATOM 943 N N . THR A 1 118 ? 3.268 -14.773 -18.094 1 98.31 118 THR A N 1
ATOM 944 C CA . THR A 1 118 ? 2.398 -14.641 -16.922 1 98.31 118 THR A CA 1
ATOM 945 C C . THR A 1 118 ? 0.946 -14.445 -17.359 1 98.31 118 THR A C 1
ATOM 947 O O . THR A 1 118 ? 0.656 -13.633 -18.234 1 98.31 118 THR A O 1
ATOM 950 N N . VAL A 1 119 ? 0.087 -15.234 -16.766 1 98.75 119 VAL A N 1
ATOM 951 C CA . VAL A 1 119 ? -1.349 -15.148 -17.016 1 98.75 119 VAL A CA 1
ATOM 952 C C . VAL A 1 119 ? -2.096 -15.016 -15.695 1 98.75 119 VAL A C 1
ATOM 954 O O . VAL A 1 119 ? -1.789 -15.719 -14.727 1 98.75 119 VAL A O 1
ATOM 957 N N . PHE A 1 120 ? -3.066 -14.07 -15.648 1 98.88 120 PHE A N 1
ATOM 958 C CA . PHE A 1 120 ? -3.875 -13.867 -14.453 1 98.88 120 PHE A CA 1
ATOM 959 C C . PHE A 1 120 ? -5.207 -14.602 -14.562 1 98.88 120 PHE A C 1
ATOM 961 O O . PHE A 1 120 ? -5.895 -14.492 -15.586 1 98.88 120 PHE A O 1
ATOM 968 N N . LEU A 1 121 ? -5.586 -15.352 -13.555 1 98.56 121 LEU A N 1
ATOM 969 C CA . LEU A 1 121 ? -6.84 -16.094 -13.484 1 98.56 121 LEU A CA 1
ATOM 970 C C . LEU A 1 121 ? -7.867 -15.359 -12.641 1 98.56 121 LEU A C 1
ATOM 972 O O . LEU A 1 121 ? -7.625 -15.086 -11.461 1 98.56 121 LEU A O 1
ATOM 976 N N . LEU A 1 122 ? -9.016 -15.008 -13.25 1 97.94 122 LEU A N 1
ATOM 977 C CA . LEU A 1 122 ? -10.078 -14.281 -12.562 1 97.94 122 LEU A CA 1
ATOM 978 C C . LEU A 1 122 ? -11.422 -14.977 -12.758 1 97.94 122 LEU A C 1
ATOM 980 O O . LEU A 1 122 ? -11.625 -15.688 -13.742 1 97.94 122 LEU A O 1
ATOM 984 N N . GLY A 1 123 ? -12.289 -14.781 -11.789 1 96.5 123 GLY A N 1
ATOM 985 C CA . GLY A 1 123 ? -13.711 -15.023 -11.992 1 96.5 123 GLY A CA 1
ATOM 986 C C . GLY A 1 123 ? -14.484 -13.766 -12.32 1 96.5 123 GLY A C 1
ATOM 987 O O . GLY A 1 123 ? -13.898 -12.719 -12.609 1 96.5 123 GLY A O 1
ATOM 988 N N . GLN A 1 124 ? -15.758 -13.953 -12.289 1 93.81 124 GLN A N 1
ATOM 989 C CA . GLN A 1 124 ? -16.641 -12.812 -12.547 1 93.81 124 GLN A CA 1
ATOM 990 C C . GLN A 1 124 ? -16.891 -12.008 -11.273 1 93.81 124 GLN A C 1
ATOM 992 O O . GLN A 1 124 ? -16.984 -12.578 -10.188 1 93.81 124 GLN A O 1
ATOM 997 N N . SER A 1 125 ? -16.891 -10.711 -11.305 1 84.56 125 SER A N 1
ATOM 998 C CA . SER A 1 125 ? -17.188 -9.859 -10.156 1 84.56 125 SER A CA 1
ATOM 999 C C . SER A 1 125 ? -18.469 -9.062 -10.367 1 84.56 125 SER A C 1
ATOM 1001 O O . SER A 1 125 ? -19.047 -8.547 -9.414 1 84.56 125 SER A O 1
ATOM 1003 N N . GLY A 1 126 ? -19.062 -8.969 -11.414 1 78.88 126 GLY A N 1
ATOM 1004 C CA . GLY A 1 126 ? -20.219 -8.148 -11.766 1 78.88 126 GLY A CA 1
ATOM 1005 C C . GLY A 1 126 ? -19.891 -6.672 -11.883 1 78.88 126 GLY A C 1
ATOM 1006 O O . GLY A 1 126 ? -19.969 -6.098 -12.969 1 78.88 126 GLY A O 1
ATOM 1007 N N . SER A 1 127 ? -19.297 -5.988 -10.812 1 83.56 127 SER A N 1
ATOM 1008 C CA . SER A 1 127 ? -19.094 -4.547 -10.734 1 83.56 127 SER A CA 1
ATOM 1009 C C . SER A 1 127 ? -17.844 -4.117 -11.492 1 83.56 127 SER A C 1
ATOM 1011 O O . SER A 1 127 ? -17.734 -2.973 -11.938 1 83.56 127 SER A O 1
ATOM 1013 N N . ARG A 1 128 ? -16.953 -5.051 -11.836 1 89.19 128 ARG A N 1
ATOM 1014 C CA . ARG A 1 128 ? -15.672 -4.641 -12.391 1 89.19 128 ARG A CA 1
ATOM 1015 C C . ARG A 1 128 ? -15.461 -5.227 -13.781 1 89.19 128 ARG A C 1
ATOM 1017 O O . ARG A 1 128 ? -14.367 -5.117 -14.352 1 89.19 128 ARG A O 1
ATOM 1024 N N . ASP A 1 129 ? -16.438 -5.801 -14.352 1 88.88 129 ASP A N 1
ATOM 1025 C CA . ASP A 1 129 ? -16.266 -6.562 -15.586 1 88.88 129 ASP A CA 1
ATOM 1026 C C . ASP A 1 129 ? -15.836 -5.652 -16.734 1 88.88 129 ASP A C 1
ATOM 1028 O O . ASP A 1 129 ? -15.031 -6.051 -17.578 1 88.88 129 ASP A O 1
ATOM 1032 N N . LYS A 1 130 ? -16.375 -4.422 -16.781 1 89.12 130 LYS A N 1
ATOM 1033 C CA . LYS A 1 130 ? -15.977 -3.49 -17.828 1 89.12 130 LYS A CA 1
ATOM 1034 C C . LYS A 1 130 ? -14.508 -3.105 -17.688 1 89.12 130 LYS A C 1
ATOM 1036 O O . LYS A 1 130 ? -13.781 -3.031 -18.688 1 89.12 130 LYS A O 1
ATOM 1041 N N . ASP A 1 131 ? -14.078 -2.836 -16.484 1 93.38 131 ASP A N 1
ATOM 1042 C CA . ASP A 1 131 ? -12.68 -2.496 -16.219 1 93.38 131 ASP A CA 1
ATOM 1043 C C . ASP A 1 131 ? -11.758 -3.662 -16.562 1 93.38 131 ASP A C 1
ATOM 1045 O O . ASP A 1 131 ? -10.664 -3.461 -17.109 1 93.38 131 ASP A O 1
ATOM 1049 N N . ILE A 1 132 ? -12.227 -4.855 -16.219 1 95.88 132 ILE A N 1
ATOM 1050 C CA . ILE A 1 132 ? -11.445 -6.051 -16.516 1 95.88 132 ILE A CA 1
ATOM 1051 C C . ILE A 1 132 ? -11.352 -6.25 -18.031 1 95.88 132 ILE A C 1
ATOM 1053 O O . ILE A 1 132 ? -10.312 -6.684 -18.531 1 95.88 132 ILE A O 1
ATOM 1057 N N . LEU A 1 133 ? -12.469 -5.988 -18.703 1 94.44 133 LEU A N 1
ATOM 1058 C CA . LEU A 1 133 ? -12.438 -6.07 -20.172 1 94.44 133 LEU A CA 1
ATOM 1059 C C . LEU A 1 133 ? -11.367 -5.145 -20.734 1 94.44 133 LEU A C 1
ATOM 1061 O O . LEU A 1 133 ? -10.57 -5.562 -21.578 1 94.44 133 LEU A O 1
ATOM 1065 N N . LYS A 1 134 ? -11.328 -3.934 -20.312 1 93.81 134 LYS A N 1
ATOM 1066 C CA . LYS A 1 134 ? -10.328 -2.979 -20.781 1 93.81 134 LYS A CA 1
ATOM 1067 C C . LYS A 1 134 ? -8.914 -3.459 -20.453 1 93.81 134 LYS A C 1
ATOM 1069 O O . LYS A 1 134 ? -8.023 -3.391 -21.297 1 93.81 134 LYS A O 1
ATOM 1074 N N . GLU A 1 135 ? -8.766 -3.908 -19.219 1 95.75 135 GLU A N 1
ATOM 1075 C CA . GLU A 1 135 ? -7.469 -4.441 -18.812 1 95.75 135 GLU A CA 1
ATOM 1076 C C . GLU A 1 135 ? -7.035 -5.586 -19.719 1 95.75 135 GLU A C 1
ATOM 1078 O O . GLU A 1 135 ? -5.879 -5.641 -20.141 1 95.75 135 GLU A O 1
ATOM 1083 N N . SER A 1 136 ? -7.953 -6.48 -19.984 1 96.56 136 SER A N 1
ATOM 1084 C CA . SER A 1 136 ? -7.676 -7.641 -20.828 1 96.56 136 SER A CA 1
ATOM 1085 C C . SER A 1 136 ? -7.305 -7.215 -22.25 1 96.56 136 SER A C 1
ATOM 1087 O O . SER A 1 136 ? -6.438 -7.824 -22.875 1 96.56 136 SER A O 1
ATOM 1089 N N . GLN A 1 137 ? -7.961 -6.184 -22.719 1 95.44 137 GLN A N 1
ATOM 1090 C CA . GLN A 1 137 ? -7.691 -5.695 -24.062 1 95.44 137 GLN A CA 1
ATOM 1091 C C . GLN A 1 137 ? -6.305 -5.059 -24.156 1 95.44 137 GLN A C 1
ATOM 1093 O O . GLN A 1 137 ? -5.602 -5.227 -25.141 1 95.44 137 GLN A O 1
ATOM 1098 N N . VAL A 1 138 ? -5.918 -4.414 -23.141 1 94.56 138 VAL A N 1
ATOM 1099 C CA . VAL A 1 138 ? -4.641 -3.711 -23.109 1 94.56 138 VAL A CA 1
ATOM 1100 C C . VAL A 1 138 ? -3.498 -4.715 -22.969 1 94.56 138 VAL A C 1
ATOM 1102 O O . VAL A 1 138 ? -2.484 -4.613 -23.672 1 94.56 138 VAL A O 1
ATOM 1105 N N . HIS A 1 139 ? -3.674 -5.695 -22.156 1 96.69 139 HIS A N 1
ATOM 1106 C CA . HIS A 1 139 ? -2.521 -6.504 -21.781 1 96.69 139 HIS A CA 1
ATOM 1107 C C . HIS A 1 139 ? -2.596 -7.895 -22.391 1 96.69 139 HIS A C 1
ATOM 1109 O O . HIS A 1 139 ? -1.568 -8.547 -22.594 1 96.69 139 HIS A O 1
ATOM 1115 N N . GLY A 1 140 ? -3.809 -8.453 -22.594 1 97.31 140 GLY A N 1
ATOM 1116 C CA . GLY A 1 140 ? -3.99 -9.758 -23.203 1 97.31 140 GLY A CA 1
ATOM 1117 C C . GLY A 1 140 ? -3.48 -10.898 -22.344 1 97.31 140 GLY A C 1
ATOM 1118 O O . GLY A 1 140 ? -2.984 -11.906 -22.859 1 97.31 140 GLY A O 1
ATOM 1119 N N . ASP A 1 141 ? -3.564 -10.711 -21.062 1 98.44 141 ASP A N 1
ATOM 1120 C CA . ASP A 1 141 ? -2.947 -11.719 -20.203 1 98.44 141 ASP A CA 1
ATOM 1121 C C . ASP A 1 141 ? -3.926 -12.203 -19.141 1 98.44 141 ASP A C 1
ATOM 1123 O O . ASP A 1 141 ? -3.51 -12.68 -18.078 1 98.44 141 ASP A O 1
ATOM 1127 N N . ILE A 1 142 ? -5.246 -12.055 -19.344 1 98.56 142 ILE A N 1
ATOM 1128 C CA . ILE A 1 142 ? -6.238 -12.445 -18.359 1 98.56 142 ILE A CA 1
ATOM 1129 C C . ILE A 1 142 ? -7.074 -13.609 -18.891 1 98.56 142 ILE A C 1
ATOM 1131 O O . ILE A 1 142 ? -7.605 -13.539 -20 1 98.56 142 ILE A O 1
ATOM 1135 N N . VAL A 1 143 ? -7.133 -14.672 -18.172 1 98.31 143 VAL A N 1
ATOM 1136 C CA . VAL A 1 143 ? -8.133 -15.727 -18.328 1 98.31 143 VAL A CA 1
ATOM 1137 C C . VAL A 1 143 ? -9.258 -15.523 -17.312 1 98.31 143 VAL A C 1
ATOM 1139 O O . VAL A 1 143 ? -9.023 -15.523 -16.109 1 98.31 143 VAL A O 1
ATOM 1142 N N . GLN A 1 144 ? -10.422 -15.305 -17.797 1 97.44 144 GLN A N 1
ATOM 1143 C CA . GLN A 1 144 ? -11.562 -15.102 -16.906 1 97.44 144 GLN A CA 1
ATOM 1144 C C . GLN A 1 144 ? -12.617 -16.188 -17.109 1 97.44 144 GLN A C 1
ATOM 1146 O O . GLN A 1 144 ? -13.039 -16.453 -18.234 1 97.44 144 GLN A O 1
ATOM 1151 N N . GLY A 1 145 ? -12.977 -16.812 -16.047 1 95.81 145 GLY A N 1
ATOM 1152 C CA . GLY A 1 145 ? -13.977 -17.859 -16.109 1 95.81 145 GLY A CA 1
ATOM 1153 C C . GLY A 1 145 ? -15.383 -17.359 -15.844 1 95.81 145 GLY A C 1
ATOM 1154 O O . GLY A 1 145 ? -15.57 -16.266 -15.312 1 95.81 145 GLY A O 1
ATOM 1155 N N . SER A 1 146 ? -16.344 -18.203 -16.203 1 93.12 146 SER A N 1
ATOM 1156 C CA . SER A 1 146 ? -17.75 -17.875 -16.031 1 93.12 146 SER A CA 1
ATOM 1157 C C . SER A 1 146 ? -18.266 -18.359 -14.688 1 93.12 146 SER A C 1
ATOM 1159 O O . SER A 1 146 ? -19.188 -19.188 -14.625 1 93.12 146 SER A O 1
ATOM 1161 N N . PHE A 1 147 ? -17.75 -18.031 -13.656 1 93.69 147 PHE A N 1
ATOM 1162 C CA . PHE A 1 147 ? -18.156 -18.266 -12.281 1 93.69 147 PHE A CA 1
ATOM 1163 C C . PHE A 1 147 ? -17.906 -17.047 -11.414 1 93.69 147 PHE A C 1
ATOM 1165 O O . PHE A 1 147 ? -17.047 -16.219 -11.734 1 93.69 147 PHE A O 1
ATOM 1172 N N . VAL A 1 148 ? -18.656 -16.906 -10.391 1 92.5 148 VAL A N 1
ATOM 1173 C CA . VAL A 1 148 ? -18.484 -15.781 -9.484 1 92.5 148 VAL A CA 1
ATOM 1174 C C . VAL A 1 148 ? -17.172 -15.906 -8.734 1 92.5 148 VAL A C 1
ATOM 1176 O O . VAL A 1 148 ? -16.844 -16.969 -8.195 1 92.5 148 VAL A O 1
ATOM 1179 N N . ASP A 1 149 ? -16.406 -14.828 -8.812 1 94.06 149 ASP A N 1
ATOM 1180 C CA . ASP A 1 149 ? -15.133 -14.828 -8.109 1 94.06 149 ASP A CA 1
ATOM 1181 C C . ASP A 1 149 ? -15.336 -14.727 -6.598 1 94.06 149 ASP A C 1
ATOM 1183 O O . ASP A 1 149 ? -15.242 -13.641 -6.02 1 94.06 149 ASP A O 1
ATOM 1187 N N . ALA A 1 150 ? -15.602 -15.75 -6 1 90.62 150 ALA A N 1
ATOM 1188 C CA . ALA A 1 150 ? -15.789 -15.891 -4.555 1 90.62 150 ALA A CA 1
ATOM 1189 C C . ALA A 1 150 ? -14.812 -16.906 -3.969 1 90.62 150 ALA A C 1
ATOM 1191 O O . ALA A 1 150 ? -14.305 -17.781 -4.68 1 90.62 150 ALA A O 1
ATOM 1192 N N . TYR A 1 151 ? -14.586 -16.75 -2.76 1 86.31 151 TYR A N 1
ATOM 1193 C CA . TYR A 1 151 ? -13.578 -17.594 -2.115 1 86.31 151 TYR A CA 1
ATOM 1194 C C . TYR A 1 151 ? -13.922 -19.062 -2.252 1 86.31 151 TYR A C 1
ATOM 1196 O O . TYR A 1 151 ? -13.047 -19.891 -2.492 1 86.31 151 TYR A O 1
ATOM 1204 N N . ARG A 1 152 ? -15.125 -19.406 -2.137 1 87.25 152 ARG A N 1
ATOM 1205 C CA . ARG A 1 152 ? -15.539 -20.797 -2.182 1 87.25 152 ARG A CA 1
ATOM 1206 C C . ARG A 1 152 ? -15.445 -21.344 -3.6 1 87.25 152 ARG A C 1
ATOM 1208 O O . ARG A 1 152 ? -15.539 -22.562 -3.807 1 87.25 152 ARG A O 1
ATOM 1215 N N . ASN A 1 153 ? -15.258 -20.438 -4.586 1 91.69 153 ASN A N 1
ATOM 1216 C CA . ASN A 1 153 ? -15.109 -20.844 -5.977 1 91.69 153 ASN A CA 1
ATOM 1217 C C . ASN A 1 153 ? -13.648 -20.859 -6.41 1 91.69 153 ASN A C 1
ATOM 1219 O O . ASN A 1 153 ? -13.352 -20.953 -7.602 1 91.69 153 ASN A O 1
ATOM 1223 N N . LEU A 1 154 ? -12.781 -20.797 -5.445 1 94.44 154 LEU A N 1
ATOM 1224 C CA . LEU A 1 154 ? -11.359 -20.766 -5.754 1 94.44 154 LEU A CA 1
ATOM 1225 C C . LEU A 1 154 ? -10.93 -22.031 -6.477 1 94.44 154 LEU A C 1
ATOM 1227 O O . LEU A 1 154 ? -10.055 -22 -7.344 1 94.44 154 LEU A O 1
ATOM 1231 N N . THR A 1 155 ? -11.555 -23.125 -6.113 1 95.94 155 THR A N 1
ATOM 1232 C CA . THR A 1 155 ? -11.219 -24.391 -6.754 1 95.94 155 THR A CA 1
ATOM 1233 C C . THR A 1 155 ? -11.562 -24.344 -8.242 1 95.94 155 THR A C 1
ATOM 1235 O O . THR A 1 155 ? -10.805 -24.859 -9.07 1 95.94 155 THR A O 1
ATOM 1238 N N . LEU A 1 156 ? -12.641 -23.75 -8.562 1 95.81 156 LEU A N 1
ATOM 1239 C CA . LEU A 1 156 ? -13.016 -23.609 -9.969 1 95.81 156 LEU A CA 1
ATOM 1240 C C . LEU A 1 156 ? -11.977 -22.797 -10.727 1 95.81 156 LEU A C 1
ATOM 1242 O O . LEU A 1 156 ? -11.633 -23.125 -11.867 1 95.81 156 LEU A O 1
ATOM 1246 N N . LYS A 1 157 ? -11.539 -21.781 -10.109 1 96.69 157 LYS A N 1
ATOM 1247 C CA . LYS A 1 157 ? -10.523 -20.938 -10.711 1 96.69 157 LYS A CA 1
ATOM 1248 C C . LYS A 1 157 ? -9.234 -21.719 -10.969 1 96.69 157 LYS A C 1
ATOM 1250 O O . LYS A 1 157 ? -8.633 -21.609 -12.039 1 96.69 157 LYS A O 1
ATOM 1255 N N . THR A 1 158 ? -8.867 -22.484 -9.984 1 97.38 158 THR A N 1
ATOM 1256 C CA . THR A 1 158 ? -7.672 -23.312 -10.109 1 97.38 158 THR A CA 1
ATOM 1257 C C . THR A 1 158 ? -7.836 -24.344 -11.219 1 97.38 158 THR A C 1
ATOM 1259 O O . THR A 1 158 ? -6.941 -24.516 -12.047 1 97.38 158 THR A O 1
ATOM 1262 N N . ILE A 1 159 ? -8.969 -25 -11.273 1 97.19 159 ILE A N 1
ATOM 1263 C CA . ILE A 1 159 ? -9.273 -25.984 -12.312 1 97.19 159 ILE A CA 1
ATOM 1264 C C . ILE A 1 159 ? -9.203 -25.312 -13.68 1 97.19 159 ILE A C 1
ATOM 1266 O O . ILE A 1 159 ? -8.609 -25.859 -14.617 1 97.19 159 ILE A O 1
ATOM 1270 N N . MET A 1 160 ? -9.781 -24.172 -13.758 1 97 160 MET A N 1
ATOM 1271 C CA . MET A 1 160 ? -9.758 -23.422 -15.008 1 97 160 MET A CA 1
ATOM 1272 C C . MET A 1 160 ? -8.328 -23.188 -15.484 1 97 160 MET A C 1
ATOM 1274 O O . MET A 1 160 ? -8.031 -23.344 -16.672 1 97 160 MET A O 1
ATOM 1278 N N . GLY A 1 161 ? -7.461 -22.812 -14.555 1 98 161 GLY A N 1
ATOM 1279 C CA . GLY A 1 161 ? -6.066 -22.578 -14.898 1 98 161 GLY A CA 1
ATOM 1280 C C . GLY A 1 161 ? -5.391 -23.812 -15.477 1 98 161 GLY A C 1
ATOM 1281 O O . GLY A 1 161 ? -4.707 -23.719 -16.5 1 98 161 GLY A O 1
ATOM 1282 N N . TYR A 1 162 ? -5.621 -24.922 -14.875 1 98.12 162 TYR A N 1
ATOM 1283 C CA . TYR A 1 162 ? -5.023 -26.172 -15.344 1 98.12 162 TYR A CA 1
ATOM 1284 C C . TYR A 1 162 ? -5.578 -26.562 -16.703 1 98.12 162 TYR A C 1
ATOM 1286 O O . TYR A 1 162 ? -4.836 -27.016 -17.578 1 98.12 162 TYR A O 1
ATOM 1294 N N . ARG A 1 163 ? -6.812 -26.406 -16.875 1 97 163 ARG A N 1
ATOM 1295 C CA . ARG A 1 163 ? -7.414 -26.734 -18.172 1 97 163 ARG A CA 1
ATOM 1296 C C . ARG A 1 163 ? -6.898 -25.797 -19.25 1 97 163 ARG A C 1
ATOM 1298 O O . ARG A 1 163 ? -6.527 -26.234 -20.344 1 97 163 ARG A O 1
ATOM 1305 N N . TRP A 1 164 ? -6.887 -24.547 -18.922 1 97.94 164 TRP A N 1
ATOM 1306 C CA . TRP A 1 164 ? -6.473 -23.531 -19.891 1 97.94 164 TRP A CA 1
ATOM 1307 C C . TRP A 1 164 ? -5.043 -23.781 -20.359 1 97.94 164 TRP A C 1
ATOM 1309 O O . TRP A 1 164 ? -4.75 -23.703 -21.547 1 97.94 164 TRP A O 1
ATOM 1319 N N . LEU A 1 165 ? -4.145 -24.078 -19.391 1 97.94 165 LEU A N 1
ATOM 1320 C CA . LEU A 1 165 ? -2.754 -24.297 -19.781 1 97.94 165 LEU A CA 1
ATOM 1321 C C . LEU A 1 165 ? -2.627 -25.516 -20.688 1 97.94 165 LEU A C 1
ATOM 1323 O O . LEU A 1 165 ? -1.774 -25.547 -21.578 1 97.94 165 LEU A O 1
ATOM 1327 N N . SER A 1 166 ? -3.441 -26.531 -20.438 1 96.88 166 SER A N 1
ATOM 1328 C CA . SER A 1 166 ? -3.418 -27.734 -21.266 1 96.88 166 SER A CA 1
ATOM 1329 C C . SER A 1 166 ? -3.869 -27.422 -22.688 1 96.88 166 SER A C 1
ATOM 1331 O O . SER A 1 166 ? -3.359 -28.016 -23.641 1 96.88 166 SER A O 1
ATOM 1333 N N . GLU A 1 167 ? -4.75 -26.531 -22.797 1 96.31 167 GLU A N 1
ATOM 1334 C CA . GLU A 1 167 ? -5.34 -26.203 -24.094 1 96.31 167 GLU A CA 1
ATOM 1335 C C . GLU A 1 167 ? -4.477 -25.203 -24.859 1 96.31 167 GLU A C 1
ATOM 1337 O O . GLU A 1 167 ? -4.359 -25.297 -26.078 1 96.31 167 GLU A O 1
ATOM 1342 N N . HIS A 1 168 ? -3.826 -24.297 -24.172 1 97.44 168 HIS A N 1
ATOM 1343 C CA . HIS A 1 168 ? -3.285 -23.156 -24.891 1 97.44 168 HIS A CA 1
ATOM 1344 C C . HIS A 1 168 ? -1.799 -22.984 -24.609 1 97.44 168 HIS A C 1
ATOM 1346 O O . HIS A 1 168 ? -1.115 -22.234 -25.312 1 97.44 168 HIS A O 1
ATOM 1352 N N . CYS A 1 169 ? -1.248 -23.672 -23.641 1 97.88 169 CYS A N 1
ATOM 1353 C CA . CYS A 1 169 ? 0.154 -23.484 -23.281 1 97.88 169 CYS A CA 1
ATOM 1354 C C . CYS A 1 169 ? 0.813 -24.828 -22.984 1 97.88 169 CYS A C 1
ATOM 1356 O O . CYS A 1 169 ? 1.625 -24.938 -22.062 1 97.88 169 CYS A O 1
ATOM 1358 N N . ALA A 1 170 ? 0.418 -25.812 -23.719 1 95.75 170 ALA A N 1
ATOM 1359 C CA . ALA A 1 170 ? 0.918 -27.172 -23.5 1 95.75 170 ALA A CA 1
ATOM 1360 C C . ALA A 1 170 ? 2.404 -27.266 -23.844 1 95.75 170 ALA A C 1
ATOM 1362 O O . ALA A 1 170 ? 3.072 -28.234 -23.469 1 95.75 170 ALA A O 1
ATOM 1363 N N . ASN A 1 171 ? 2.969 -26.297 -24.531 1 95.12 171 ASN A N 1
ATOM 1364 C CA . ASN A 1 171 ? 4.371 -26.312 -24.922 1 95.12 171 ASN A CA 1
ATOM 1365 C C . ASN A 1 171 ? 5.273 -25.75 -23.828 1 95.12 171 ASN A C 1
ATOM 1367 O O . ASN A 1 171 ? 6.496 -25.719 -23.984 1 95.12 171 ASN A O 1
ATOM 1371 N N . SER A 1 172 ? 4.727 -25.266 -22.688 1 97.38 172 SER A N 1
ATOM 1372 C CA . SER A 1 172 ? 5.547 -24.875 -21.547 1 97.38 172 SER A CA 1
ATOM 1373 C C . SER A 1 172 ? 6.207 -26.078 -20.906 1 97.38 172 SER A C 1
ATOM 1375 O O . SER A 1 172 ? 5.754 -27.219 -21.078 1 97.38 172 SER A O 1
ATOM 1377 N N . ASP A 1 173 ? 7.305 -25.844 -20.25 1 97 173 ASP A N 1
ATOM 1378 C CA . ASP A 1 173 ? 7.992 -26.922 -19.547 1 97 173 ASP A CA 1
ATOM 1379 C C . ASP A 1 173 ? 7.484 -27.047 -18.109 1 97 173 ASP A C 1
ATOM 1381 O O . ASP A 1 173 ? 7.258 -28.172 -17.625 1 97 173 ASP A O 1
ATOM 1385 N N . TYR A 1 174 ? 7.312 -25.875 -17.5 1 97.81 174 TYR A N 1
ATOM 1386 C CA . TYR A 1 174 ? 6.895 -25.828 -16.109 1 97.81 174 TYR A CA 1
ATOM 1387 C C . TYR A 1 174 ? 5.805 -24.781 -15.898 1 97.81 174 TYR A C 1
ATOM 1389 O O . TYR A 1 174 ? 5.715 -23.812 -16.656 1 97.81 174 TYR A O 1
ATOM 1397 N N . VAL A 1 175 ? 5.02 -25.031 -14.859 1 98.38 175 VAL A N 1
ATOM 1398 C CA . VAL A 1 175 ? 3.969 -24.094 -14.477 1 98.38 175 VAL A CA 1
ATOM 1399 C C . VAL A 1 175 ? 4.164 -23.672 -13.023 1 98.38 175 VAL A C 1
ATOM 1401 O O . VAL A 1 175 ? 4.285 -24.516 -12.133 1 98.38 175 VAL A O 1
ATOM 1404 N N . VAL A 1 176 ? 4.305 -22.391 -12.852 1 98.38 176 VAL A N 1
ATOM 1405 C CA . VAL A 1 176 ? 4.238 -21.828 -11.508 1 98.38 176 VAL A CA 1
ATOM 1406 C C . VAL A 1 176 ? 2.807 -21.406 -11.195 1 98.38 176 VAL A C 1
ATOM 1408 O O . VAL A 1 176 ? 2.234 -20.562 -11.898 1 98.38 176 VAL A O 1
ATOM 1411 N N . TYR A 1 177 ? 2.25 -21.984 -10.227 1 98.38 177 TYR A N 1
ATOM 1412 C CA . TYR A 1 177 ? 0.945 -21.578 -9.727 1 98.38 177 TYR A CA 1
ATOM 1413 C C . TYR A 1 177 ? 1.088 -20.75 -8.453 1 98.38 177 TYR A C 1
ATOM 1415 O O . TYR A 1 177 ? 1.637 -21.219 -7.457 1 98.38 177 TYR A O 1
ATOM 1423 N N . LYS A 1 178 ? 0.593 -19.469 -8.453 1 98.12 178 LYS A N 1
ATOM 1424 C CA . LYS A 1 178 ? 0.853 -18.641 -7.273 1 98.12 178 LYS A CA 1
ATOM 1425 C C . LYS A 1 178 ? -0.295 -17.672 -7.02 1 98.12 178 LYS A C 1
ATOM 1427 O O . LYS A 1 178 ? -1.075 -17.359 -7.93 1 98.12 178 LYS A O 1
ATOM 1432 N N . ASP A 1 179 ? -0.376 -17.156 -5.801 1 97.12 179 ASP A N 1
ATOM 1433 C CA . ASP A 1 179 ? -1.247 -16.047 -5.449 1 97.12 179 ASP A CA 1
ATOM 1434 C C . ASP A 1 179 ? -0.656 -14.711 -5.926 1 97.12 179 ASP A C 1
ATOM 1436 O O . ASP A 1 179 ? 0.535 -14.633 -6.234 1 97.12 179 ASP A O 1
ATOM 1440 N N . ASP A 1 180 ? -1.491 -13.68 -5.953 1 97.69 180 ASP A N 1
ATOM 1441 C CA . ASP A 1 180 ? -1.043 -12.43 -6.559 1 97.69 180 ASP A CA 1
ATOM 1442 C C . ASP A 1 180 ? -0.234 -11.602 -5.566 1 97.69 180 ASP A C 1
ATOM 1444 O O . ASP A 1 180 ? 0.324 -10.562 -5.93 1 97.69 180 ASP A O 1
ATOM 1448 N N . ASP A 1 181 ? -0.01 -12.109 -4.309 1 96.31 181 ASP A N 1
ATOM 1449 C CA . ASP A 1 181 ? 0.848 -11.422 -3.35 1 96.31 181 ASP A CA 1
ATOM 1450 C C . ASP A 1 181 ? 2.137 -12.203 -3.105 1 96.31 181 ASP A C 1
ATOM 1452 O O . ASP A 1 181 ? 2.795 -12.023 -2.078 1 96.31 181 ASP A O 1
ATOM 1456 N N . PHE A 1 182 ? 2.5 -13.125 -3.982 1 97.25 182 PHE A N 1
ATOM 1457 C CA . PHE A 1 182 ? 3.752 -13.867 -3.879 1 97.25 182 PHE A CA 1
ATOM 1458 C C . PHE A 1 182 ? 4.711 -13.469 -4.996 1 97.25 182 PHE A C 1
ATOM 1460 O O . PHE A 1 182 ? 4.285 -13.188 -6.117 1 97.25 182 PHE A O 1
ATOM 1467 N N . ARG A 1 183 ? 5.953 -13.508 -4.66 1 96.5 183 ARG A N 1
ATOM 1468 C CA . ARG A 1 183 ? 7.035 -13.227 -5.594 1 96.5 183 ARG A CA 1
ATOM 1469 C C . ARG A 1 183 ? 7.863 -14.477 -5.875 1 96.5 183 ARG A C 1
ATOM 1471 O O . ARG A 1 183 ? 8.062 -15.305 -4.984 1 96.5 183 ARG A O 1
ATOM 1478 N N . ILE A 1 184 ? 8.32 -14.602 -7.117 1 97.31 184 ILE A N 1
ATOM 1479 C CA . ILE A 1 184 ? 9.117 -15.758 -7.535 1 97.31 184 ILE A CA 1
ATOM 1480 C C . ILE A 1 184 ? 10.523 -15.297 -7.918 1 97.31 184 ILE A C 1
ATOM 1482 O O . ILE A 1 184 ? 10.688 -14.305 -8.625 1 97.31 184 ILE A O 1
ATOM 1486 N N . HIS A 1 185 ? 11.477 -15.93 -7.406 1 96.94 185 HIS A N 1
ATOM 1487 C CA . HIS A 1 185 ? 12.859 -15.75 -7.848 1 96.94 185 HIS A CA 1
ATOM 1488 C C . HIS A 1 185 ? 13.195 -16.672 -9.008 1 96.94 185 HIS A C 1
ATOM 1490 O O . HIS A 1 185 ? 13.672 -17.797 -8.797 1 96.94 185 HIS A O 1
ATOM 1496 N N . PHE A 1 186 ? 13.07 -16.234 -10.219 1 96.75 186 PHE A N 1
ATOM 1497 C CA . PHE A 1 186 ? 13.18 -17.062 -11.406 1 96.75 186 PHE A CA 1
ATOM 1498 C C . PHE A 1 186 ? 14.594 -17.625 -11.562 1 96.75 186 PHE A C 1
ATOM 1500 O O . PHE A 1 186 ? 14.773 -18.734 -12.047 1 96.75 186 PHE A O 1
ATOM 1507 N N . GLY A 1 187 ? 15.617 -16.844 -11.125 1 95.31 187 GLY A N 1
ATOM 1508 C CA . GLY A 1 187 ? 16.984 -17.359 -11.141 1 95.31 187 GLY A CA 1
ATOM 1509 C C . GLY A 1 187 ? 17.141 -18.641 -10.328 1 95.31 187 GLY A C 1
ATOM 1510 O O . GLY A 1 187 ? 17.641 -19.641 -10.844 1 95.31 187 GLY A O 1
ATOM 1511 N N . ASN A 1 188 ? 16.688 -18.562 -9.086 1 95.88 188 ASN A N 1
ATOM 1512 C CA . ASN A 1 188 ? 16.766 -19.734 -8.219 1 95.88 188 ASN A CA 1
ATOM 1513 C C . ASN A 1 188 ? 15.875 -20.875 -8.727 1 95.88 188 ASN A C 1
ATOM 1515 O O . ASN A 1 188 ? 16.219 -22.047 -8.594 1 95.88 188 ASN A O 1
ATOM 1519 N N . LEU A 1 189 ? 14.758 -20.5 -9.305 1 96.06 189 LEU A N 1
ATOM 1520 C CA . LEU A 1 189 ? 13.836 -21.5 -9.836 1 96.06 189 LEU A CA 1
ATOM 1521 C C . LEU A 1 189 ? 14.469 -22.266 -10.984 1 96.06 189 LEU A C 1
ATOM 1523 O O . LEU A 1 189 ? 14.414 -23.5 -11.008 1 96.06 189 LEU A O 1
ATOM 1527 N N . ILE A 1 190 ? 15.102 -21.594 -11.891 1 94.19 190 ILE A N 1
ATOM 1528 C CA . ILE A 1 190 ? 15.734 -22.219 -13.047 1 94.19 190 ILE A CA 1
ATOM 1529 C C . ILE A 1 190 ? 16.891 -23.109 -12.586 1 94.19 190 ILE A C 1
ATOM 1531 O O . ILE A 1 190 ? 17.109 -24.203 -13.117 1 94.19 190 ILE A O 1
ATOM 1535 N N . LYS A 1 191 ? 17.625 -22.609 -11.562 1 93.12 191 LYS A N 1
ATOM 1536 C CA . LYS A 1 191 ? 18.672 -23.438 -10.984 1 93.12 191 LYS A CA 1
ATOM 1537 C C . LYS A 1 191 ? 18.109 -24.75 -10.453 1 93.12 191 LYS A C 1
ATOM 1539 O O . LYS A 1 191 ? 18.719 -25.812 -10.625 1 93.12 191 LYS A O 1
ATOM 1544 N N . GLN A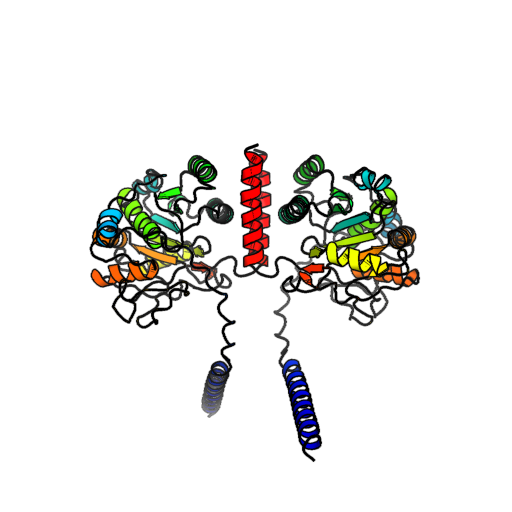 1 192 ? 16.984 -24.625 -9.805 1 91 192 GLN A N 1
ATOM 1545 C CA . GLN A 1 192 ? 16.312 -25.812 -9.281 1 91 192 GLN A CA 1
ATOM 1546 C C . GLN A 1 192 ? 15.93 -26.766 -10.406 1 91 192 GLN A C 1
ATOM 1548 O O . GLN A 1 192 ? 16.062 -27.984 -10.258 1 91 192 GLN A O 1
ATOM 1553 N N . PHE A 1 193 ? 15.422 -26.281 -11.578 1 92.44 193 PHE A N 1
ATOM 1554 C CA . PHE A 1 193 ? 15.047 -27.109 -12.727 1 92.44 193 PHE A CA 1
ATOM 1555 C C . PHE A 1 193 ? 16.266 -27.828 -13.297 1 92.44 193 PHE A C 1
ATOM 1557 O O . PHE A 1 193 ? 16.188 -29.016 -13.625 1 92.44 193 PHE A O 1
ATOM 1564 N N . LYS A 1 194 ? 17.328 -27.156 -13.352 1 90.12 194 LYS A N 1
ATOM 1565 C CA . LYS A 1 194 ? 18.547 -27.719 -13.945 1 90.12 194 LYS A CA 1
ATOM 1566 C C . LYS A 1 194 ? 19.141 -28.812 -13.062 1 90.12 194 LYS A C 1
ATOM 1568 O O . LYS A 1 194 ? 19.828 -29.703 -13.555 1 90.12 194 LYS A O 1
ATOM 1573 N N . ALA A 1 195 ? 18.844 -28.719 -11.836 1 87.25 195 ALA A N 1
ATOM 1574 C CA . ALA A 1 195 ? 19.391 -29.688 -10.883 1 87.25 195 ALA A CA 1
ATOM 1575 C C . ALA A 1 195 ? 18.562 -30.984 -10.875 1 87.25 195 ALA A C 1
ATOM 1577 O O . ALA A 1 195 ? 19 -32 -10.352 1 87.25 195 ALA A O 1
ATOM 1578 N N . GLN A 1 196 ? 17.375 -30.906 -11.43 1 85.06 196 GLN A N 1
ATOM 1579 C CA . GLN A 1 196 ? 16.484 -32.062 -11.391 1 85.06 196 GLN A CA 1
ATOM 1580 C C . GLN A 1 196 ? 16.844 -33.062 -12.492 1 85.06 196 GLN A C 1
ATOM 1582 O O . GLN A 1 196 ? 17.125 -32.656 -13.625 1 85.06 196 GLN A O 1
ATOM 1587 N N . LYS A 1 197 ? 16.875 -34.312 -12.102 1 80 197 LYS A N 1
ATOM 1588 C CA . LYS A 1 197 ? 17.203 -35.406 -13.031 1 80 197 LYS A CA 1
ATOM 1589 C C . LYS A 1 197 ? 16.062 -35.656 -14.008 1 80 197 LYS A C 1
ATOM 1591 O O . LYS A 1 197 ? 16.281 -35.812 -15.211 1 80 197 LYS A O 1
ATOM 1596 N N . ASN A 1 198 ? 14.891 -35.656 -13.383 1 86.5 198 ASN A N 1
ATOM 1597 C CA . ASN A 1 198 ? 13.703 -35.875 -14.203 1 86.5 198 ASN A CA 1
ATOM 1598 C C . ASN A 1 198 ? 12.875 -34.625 -14.344 1 86.5 198 ASN A C 1
ATOM 1600 O O . ASN A 1 198 ? 12.117 -34.25 -13.445 1 86.5 198 ASN A O 1
ATOM 1604 N N . LYS A 1 199 ? 12.906 -34.031 -15.484 1 84.38 199 LYS A N 1
ATOM 1605 C CA . LYS A 1 199 ? 12.289 -32.75 -15.75 1 84.38 199 LYS A CA 1
ATOM 1606 C C . LYS A 1 199 ? 10.766 -32.875 -15.82 1 84.38 199 LYS A C 1
ATOM 1608 O O . LYS A 1 199 ? 10.047 -31.891 -15.602 1 84.38 199 LYS A O 1
ATOM 1613 N N . ASP A 1 200 ? 10.281 -34.031 -16.016 1 87.75 200 ASP A N 1
ATOM 1614 C CA . ASP A 1 200 ? 8.852 -34.219 -16.25 1 87.75 200 ASP A CA 1
ATOM 1615 C C . ASP A 1 200 ? 8.125 -34.625 -14.977 1 87.75 200 ASP A C 1
ATOM 1617 O O . ASP A 1 200 ? 6.902 -34.781 -14.977 1 87.75 200 ASP A O 1
ATOM 1621 N N . SER A 1 201 ? 8.82 -34.719 -13.875 1 89.44 201 SER A N 1
ATOM 1622 C CA . SER A 1 201 ? 8.195 -35.219 -12.664 1 89.44 201 SER A CA 1
ATOM 1623 C C . SER A 1 201 ? 8.266 -34.219 -11.523 1 89.44 201 SER A C 1
ATOM 1625 O O . SER A 1 201 ? 8.195 -34.594 -10.352 1 89.44 201 SER A O 1
ATOM 1627 N N . ILE A 1 202 ? 8.297 -33 -11.867 1 93.81 202 ILE A N 1
ATOM 1628 C CA . ILE A 1 202 ? 8.453 -31.969 -10.859 1 93.81 202 ILE A CA 1
ATOM 1629 C C . ILE A 1 202 ? 7.082 -31.531 -10.352 1 93.81 202 ILE A C 1
ATOM 1631 O O . ILE A 1 202 ? 6.199 -31.188 -11.141 1 93.81 202 ILE A O 1
ATOM 1635 N N . PHE A 1 203 ? 6.797 -31.656 -9.164 1 97.38 203 PHE A N 1
ATOM 1636 C CA . PHE A 1 203 ? 5.691 -31.109 -8.391 1 97.38 203 PHE A CA 1
ATOM 1637 C C . PHE A 1 203 ? 6.16 -30.688 -7 1 97.38 203 PHE A C 1
ATOM 1639 O O . PHE A 1 203 ? 6.066 -31.469 -6.047 1 97.38 203 PHE A O 1
ATOM 1646 N N . ILE A 1 204 ? 6.559 -29.406 -6.906 1 96.62 204 ILE A N 1
ATOM 1647 C CA . ILE A 1 204 ? 7.371 -29.016 -5.762 1 96.62 204 ILE A CA 1
ATOM 1648 C C . ILE A 1 204 ? 6.824 -27.719 -5.164 1 96.62 204 ILE A C 1
ATOM 1650 O O . ILE A 1 204 ? 6.414 -26.812 -5.898 1 96.62 204 ILE A O 1
ATOM 1654 N N . GLY A 1 205 ? 6.746 -27.562 -3.883 1 96.69 205 GLY A N 1
ATOM 1655 C CA . GLY A 1 205 ? 6.312 -26.422 -3.102 1 96.69 205 GLY A CA 1
ATOM 1656 C C . GLY A 1 205 ? 6.48 -26.625 -1.606 1 96.69 205 GLY A C 1
ATOM 1657 O O . GLY A 1 205 ? 7.227 -27.5 -1.173 1 96.69 205 GLY A O 1
ATOM 1658 N N . HIS A 1 206 ? 5.969 -25.703 -0.872 1 95.69 206 HIS A N 1
ATOM 1659 C CA . HIS A 1 206 ? 5.875 -25.922 0.566 1 95.69 206 HIS A CA 1
ATOM 1660 C C . HIS A 1 206 ? 4.789 -26.953 0.892 1 95.69 206 HIS A C 1
ATOM 1662 O O . HIS A 1 206 ? 3.596 -26.641 0.802 1 95.69 206 HIS A O 1
ATOM 1668 N N . LEU A 1 207 ? 5.23 -28.078 1.343 1 95.69 207 LEU A N 1
ATOM 1669 C CA . LEU A 1 207 ? 4.305 -29.188 1.504 1 95.69 207 LEU A CA 1
ATOM 1670 C C . LEU A 1 207 ? 3.834 -29.297 2.951 1 95.69 207 LEU A C 1
ATOM 1672 O O . LEU A 1 207 ? 4.648 -29.25 3.877 1 95.69 207 LEU A O 1
ATOM 1676 N N . VAL A 1 208 ? 2.555 -29.25 3.09 1 92.19 208 VAL A N 1
ATOM 1677 C CA . VAL A 1 208 ? 1.949 -29.656 4.355 1 92.19 208 VAL A CA 1
ATOM 1678 C C . VAL A 1 208 ? 1.599 -31.141 4.305 1 92.19 208 VAL A C 1
ATOM 1680 O O . VAL A 1 208 ? 0.833 -31.578 3.441 1 92.19 208 VAL A O 1
ATOM 1683 N N . GLN A 1 209 ? 2.273 -31.75 5.188 1 85.19 209 GLN A N 1
ATOM 1684 C CA . GLN A 1 209 ? 2.092 -33.188 5.164 1 85.19 209 GLN A CA 1
ATOM 1685 C C . GLN A 1 209 ? 0.736 -33.594 5.75 1 85.19 209 GLN A C 1
ATOM 1687 O O . GLN A 1 209 ? 0.031 -32.75 6.312 1 85.19 209 GLN A O 1
ATOM 1692 N N . LYS A 1 210 ? 0.464 -34.844 5.848 1 70.94 210 LYS A N 1
ATOM 1693 C CA . LYS A 1 210 ? -0.797 -35.406 6.293 1 70.94 210 LYS A CA 1
ATOM 1694 C C . LYS A 1 210 ? -1.081 -35.062 7.75 1 70.94 210 LYS A C 1
ATOM 1696 O O . LYS A 1 210 ? -0.159 -34.781 8.516 1 70.94 210 LYS A O 1
ATOM 1701 N N . GLY A 1 211 ? -2.338 -34.719 8.008 1 67.25 211 GLY A N 1
ATOM 1702 C CA . GLY A 1 211 ? -2.717 -34.719 9.406 1 67.25 211 GLY A CA 1
ATOM 1703 C C . GLY A 1 211 ? -3.295 -33.375 9.867 1 67.25 211 GLY A C 1
ATOM 1704 O O . GLY A 1 211 ? -3.598 -33.219 11.047 1 67.25 211 GLY A O 1
ATOM 1705 N N . LYS A 1 212 ? -3.348 -32.438 8.883 1 73.88 212 LYS A N 1
ATOM 1706 C CA . LYS A 1 212 ? -3.982 -31.219 9.383 1 73.88 212 LYS A CA 1
ATOM 1707 C C . LYS A 1 212 ? -5.465 -31.453 9.656 1 73.88 212 LYS A C 1
ATOM 1709 O O . LYS A 1 212 ? -6.121 -32.219 8.953 1 73.88 212 LYS A O 1
ATOM 1714 N N . MET A 1 213 ? -5.926 -30.906 10.664 1 78.5 213 MET A N 1
ATOM 1715 C CA . MET A 1 213 ? -7.32 -31.031 11.086 1 78.5 213 MET A CA 1
ATOM 1716 C C . MET A 1 213 ? -8.25 -30.297 10.125 1 78.5 213 MET A C 1
ATOM 1718 O O . MET A 1 213 ? -7.848 -29.312 9.5 1 78.5 213 MET A O 1
ATOM 1722 N N . ILE A 1 214 ? -9.43 -30.922 9.992 1 89.88 214 ILE A N 1
ATOM 1723 C CA . ILE A 1 214 ? -10.484 -30.375 9.141 1 89.88 214 ILE A CA 1
ATOM 1724 C C . ILE A 1 214 ? -11.422 -29.516 9.984 1 89.88 214 ILE A C 1
ATOM 1726 O O . ILE A 1 214 ? -11.852 -29.922 11.062 1 89.88 214 ILE A O 1
ATOM 1730 N N . TYR A 1 215 ? -11.633 -28.312 9.562 1 90.75 215 TYR A N 1
ATOM 1731 C CA . TYR A 1 215 ? -12.609 -27.453 10.219 1 90.75 215 TYR A CA 1
ATOM 1732 C C . TYR A 1 215 ? -14.031 -27.828 9.797 1 90.75 215 TYR A C 1
ATOM 1734 O O . TYR A 1 215 ? -14.367 -27.75 8.617 1 90.75 215 TYR A O 1
ATOM 1742 N N . ARG A 1 216 ? -14.883 -28.203 10.789 1 93.06 216 ARG A N 1
ATOM 1743 C CA . ARG A 1 216 ? -16.234 -28.672 10.477 1 93.06 216 ARG A CA 1
ATOM 1744 C C . ARG A 1 216 ? -17.266 -27.609 10.82 1 93.06 216 ARG A C 1
ATOM 1746 O O . ARG A 1 216 ? -18.453 -27.766 10.539 1 93.06 216 ARG A O 1
ATOM 1753 N N . ASP A 1 217 ? -16.812 -26.5 11.438 1 92 217 ASP A N 1
ATOM 1754 C CA . ASP A 1 217 ? -17.688 -25.359 11.727 1 92 217 ASP A CA 1
ATOM 1755 C C . ASP A 1 217 ? -17.859 -24.469 10.492 1 92 217 ASP A C 1
ATOM 1757 O O . ASP A 1 217 ? -16.891 -23.922 9.969 1 92 217 ASP A O 1
ATOM 1761 N N . PRO A 1 218 ? -19.078 -24.281 10.055 1 89.75 218 PRO A N 1
ATOM 1762 C CA . PRO A 1 218 ? -19.328 -23.5 8.836 1 89.75 218 PRO A CA 1
ATOM 1763 C C . PRO A 1 218 ? -18.859 -22.047 8.953 1 89.75 218 PRO A C 1
ATOM 1765 O O . PRO A 1 218 ? -18.734 -21.359 7.945 1 89.75 218 PRO A O 1
ATOM 1768 N N . LYS A 1 219 ? -18.562 -21.609 10.086 1 89.5 219 LYS A N 1
ATOM 1769 C CA . LYS A 1 219 ? -18.125 -20.219 10.289 1 89.5 219 LYS A CA 1
ATOM 1770 C C . LYS A 1 219 ? -16.641 -20.062 9.969 1 89.5 219 LYS A C 1
ATOM 1772 O O . LYS A 1 219 ? -16.156 -18.953 9.797 1 89.5 219 LYS A O 1
ATOM 1777 N N . HIS A 1 220 ? -16.047 -21.188 9.828 1 88.56 220 HIS A N 1
ATOM 1778 C CA . HIS A 1 220 ? -14.617 -21.141 9.57 1 88.56 220 HIS A CA 1
ATOM 1779 C C . HIS A 1 220 ? -14.336 -20.984 8.078 1 88.56 220 HIS A C 1
ATOM 1781 O O . HIS A 1 220 ? -15.008 -21.594 7.242 1 88.56 220 HIS A O 1
ATOM 1787 N N . LYS A 1 221 ? -13.336 -20.188 7.723 1 84.81 221 LYS A N 1
ATOM 1788 C CA . LYS A 1 221 ? -12.953 -19.891 6.344 1 84.81 221 LYS A CA 1
ATOM 1789 C C . LYS A 1 221 ? -12.641 -21.156 5.566 1 84.81 221 LYS A C 1
ATOM 1791 O O . LYS A 1 221 ? -12.992 -21.266 4.387 1 84.81 221 LYS A O 1
ATOM 1796 N N . TRP A 1 222 ? -12.055 -22.172 6.254 1 86.88 222 TRP A N 1
ATOM 1797 C CA . TRP A 1 222 ? -11.641 -23.422 5.613 1 86.88 222 TRP A CA 1
ATOM 1798 C C . TRP A 1 222 ? -12.562 -24.578 6.008 1 86.88 222 TRP A C 1
ATOM 1800 O O . TRP A 1 222 ? -12.102 -25.703 6.211 1 86.88 222 TRP A O 1
ATOM 1810 N N . TYR A 1 223 ? -13.75 -24.188 6.117 1 89.81 223 TYR A N 1
ATOM 1811 C CA . TYR A 1 223 ? -14.766 -25.156 6.5 1 89.81 223 TYR A CA 1
ATOM 1812 C C . TYR A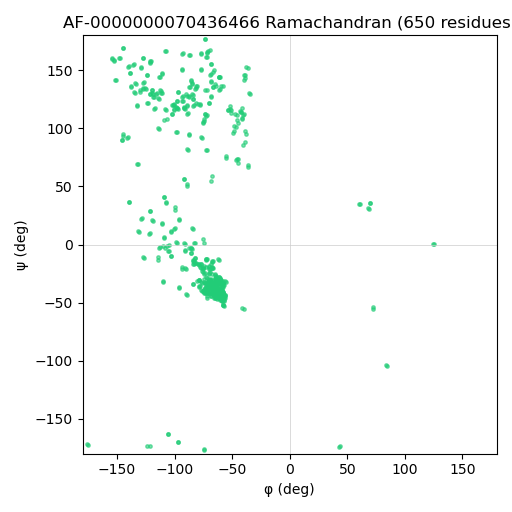 1 223 ? -14.961 -26.203 5.41 1 89.81 223 TYR A C 1
ATOM 1814 O O . TYR A 1 223 ? -15.016 -25.875 4.223 1 89.81 223 TYR A O 1
ATOM 1822 N N . LEU A 1 224 ? -15.039 -27.516 5.832 1 92 224 LEU A N 1
ATOM 1823 C CA . LEU A 1 224 ? -15.406 -28.625 4.973 1 92 224 LEU A CA 1
ATOM 1824 C C . LEU A 1 224 ? -16.453 -29.516 5.648 1 92 224 LEU A C 1
ATOM 1826 O O . LEU A 1 224 ? -16.188 -30.094 6.703 1 92 224 LEU A O 1
ATOM 1830 N N . SER A 1 225 ? -17.609 -29.625 5.012 1 91.31 225 SER A N 1
ATOM 1831 C CA . SER A 1 225 ? -18.641 -30.484 5.566 1 91.31 225 SER A CA 1
ATOM 1832 C C . SER A 1 225 ? -18.266 -31.953 5.402 1 91.31 225 SER A C 1
ATOM 1834 O O . SER A 1 225 ? -17.453 -32.312 4.555 1 91.31 225 SER A O 1
ATOM 1836 N N . LYS A 1 226 ? -18.953 -32.812 6.219 1 91.88 226 LYS A N 1
ATOM 1837 C CA . LYS A 1 226 ? -18.734 -34.25 6.074 1 91.88 226 LYS A CA 1
ATOM 1838 C C . LYS A 1 226 ? -19.297 -34.781 4.75 1 91.88 226 LYS A C 1
ATOM 1840 O O . LYS A 1 226 ? -18.812 -35.781 4.215 1 91.88 226 LYS A O 1
ATOM 1845 N N . GLU A 1 227 ? -20.219 -34.094 4.219 1 91 227 GLU A N 1
ATOM 1846 C CA . GLU A 1 227 ? -20.766 -34.438 2.91 1 91 227 GLU A CA 1
ATOM 1847 C C . GLU A 1 227 ? -19.766 -34.156 1.801 1 91 227 GLU A C 1
ATOM 1849 O O . GLU A 1 227 ? -19.594 -34.969 0.896 1 91 227 GLU A O 1
ATOM 1854 N N . ASP A 1 228 ? -19.016 -33.062 1.92 1 88.56 228 ASP A N 1
ATOM 1855 C CA . ASP A 1 228 ? -18.047 -32.688 0.899 1 88.56 228 ASP A CA 1
ATOM 1856 C C . ASP A 1 228 ? -16.766 -33.5 1.015 1 88.56 228 ASP A C 1
ATOM 1858 O O . ASP A 1 228 ? -16.172 -33.875 0.004 1 88.56 228 ASP A O 1
ATOM 1862 N N . TYR A 1 229 ? -16.516 -33.719 2.191 1 92.06 229 TYR A N 1
ATOM 1863 C CA . TYR A 1 229 ? -15.273 -34.438 2.471 1 92.06 229 TYR A CA 1
ATOM 1864 C C . TYR A 1 229 ? -15.43 -35.375 3.678 1 92.06 229 TYR A C 1
ATOM 1866 O O . TYR A 1 229 ? -15.109 -34.969 4.805 1 92.06 229 TYR A O 1
ATOM 1874 N N . PRO A 1 230 ? -15.75 -36.594 3.432 1 91 230 PRO A N 1
ATOM 1875 C CA . PRO A 1 230 ? -16.109 -37.5 4.527 1 91 230 PRO A CA 1
ATOM 1876 C C . PRO A 1 230 ? -14.898 -37.969 5.324 1 91 230 PRO A C 1
ATOM 1878 O O . PRO A 1 230 ? -15.039 -38.406 6.469 1 91 230 PRO A O 1
ATOM 1881 N N . LYS A 1 231 ? -13.734 -37.875 4.758 1 88.81 231 LYS A N 1
ATOM 1882 C CA . LYS A 1 231 ? -12.539 -38.312 5.477 1 88.81 231 LYS A CA 1
ATOM 1883 C C . LYS A 1 231 ? -12.188 -37.344 6.598 1 88.81 231 LYS A C 1
ATOM 1885 O O . LYS A 1 231 ? -12.742 -36.25 6.664 1 88.81 231 LYS A O 1
ATOM 1890 N N . ASN A 1 232 ? -11.297 -37.781 7.508 1 89 232 ASN A N 1
ATOM 1891 C CA . ASN A 1 232 ? -10.953 -36.969 8.672 1 89 232 ASN A CA 1
ATOM 1892 C C . ASN A 1 232 ? -9.531 -36.438 8.578 1 89 232 ASN A C 1
ATOM 1894 O O . ASN A 1 232 ? -9.086 -35.688 9.453 1 89 232 ASN A O 1
ATOM 1898 N N . ILE A 1 233 ? -8.883 -36.812 7.52 1 89.94 233 ILE A N 1
ATOM 1899 C CA . ILE A 1 233 ? -7.508 -36.375 7.328 1 89.94 233 ILE A CA 1
ATOM 1900 C C . ILE A 1 233 ? -7.34 -35.781 5.922 1 89.94 233 ILE A C 1
ATOM 1902 O O . ILE A 1 233 ? -7.836 -36.375 4.949 1 89.94 233 ILE A O 1
ATOM 1906 N N . LEU A 1 234 ? -6.766 -34.688 5.855 1 93.25 234 LEU A N 1
ATOM 1907 C CA . LEU A 1 234 ? -6.496 -34.094 4.555 1 93.25 234 LEU A CA 1
ATOM 1908 C C . LEU A 1 234 ? -5.305 -34.75 3.879 1 93.25 234 LEU A C 1
ATOM 1910 O O . LEU A 1 234 ? -4.414 -35.25 4.555 1 93.25 234 LEU A O 1
ATOM 1914 N N . PRO A 1 235 ? -5.281 -34.781 2.568 1 93.38 235 PRO A N 1
ATOM 1915 C CA . PRO A 1 235 ? -4.102 -35.281 1.852 1 93.38 235 PRO A CA 1
ATOM 1916 C C . PRO A 1 235 ? -2.908 -34.312 1.955 1 93.38 235 PRO A C 1
ATOM 1918 O O . PRO A 1 235 ? -3.047 -33.219 2.451 1 93.38 235 PRO A O 1
ATOM 1921 N N . PRO A 1 236 ? -1.705 -34.844 1.57 1 94.88 236 PRO A N 1
ATOM 1922 C CA . PRO A 1 236 ? -0.645 -33.844 1.368 1 94.88 236 PRO A CA 1
ATOM 1923 C C . PRO A 1 236 ? -1.012 -32.781 0.327 1 94.88 236 PRO A C 1
ATOM 1925 O O . PRO A 1 236 ? -1.65 -33.094 -0.68 1 94.88 236 PRO A O 1
ATOM 1928 N N . TYR A 1 237 ? -0.736 -31.594 0.635 1 95.88 237 TYR A N 1
ATOM 1929 C CA . TYR A 1 237 ? -1.065 -30.531 -0.303 1 95.88 237 TYR A CA 1
ATOM 1930 C C . TYR A 1 237 ? -0.151 -29.328 -0.105 1 95.88 237 TYR A C 1
ATOM 1932 O O . TYR A 1 237 ? 0.572 -29.25 0.891 1 95.88 237 TYR A O 1
ATOM 1940 N N . PHE A 1 238 ? -0.016 -28.438 -1.09 1 96 238 PHE A N 1
ATOM 1941 C CA . PHE A 1 238 ? 0.658 -27.156 -0.992 1 96 238 PHE A CA 1
ATOM 1942 C C . PHE A 1 238 ? -0.308 -26.078 -0.522 1 96 238 PHE A C 1
ATOM 1944 O O . PHE A 1 238 ? -1.227 -25.688 -1.252 1 96 238 PHE A O 1
ATOM 1951 N N . PRO A 1 239 ? -0.084 -25.547 0.697 1 92.12 239 PRO A N 1
ATOM 1952 C CA . PRO A 1 239 ? -1.021 -24.531 1.181 1 92.12 239 PRO A CA 1
ATOM 1953 C C . PRO A 1 239 ? -0.814 -23.172 0.514 1 92.12 239 PRO A C 1
ATOM 1955 O O . PRO A 1 239 ? 0.133 -22.453 0.847 1 92.12 239 PRO A O 1
ATOM 1958 N N . GLY A 1 240 ? -1.51 -22.766 -0.28 1 86.38 240 GLY A N 1
ATOM 1959 C CA . GLY A 1 240 ? -1.476 -21.438 -0.891 1 86.38 240 GLY A CA 1
ATOM 1960 C C . GLY A 1 240 ? -0.072 -20.984 -1.229 1 86.38 240 GLY A C 1
ATOM 1961 O O . GLY A 1 240 ? 0.869 -21.781 -1.229 1 86.38 240 GLY A O 1
ATOM 1962 N N . GLY A 1 241 ? -0.018 -19.703 -1.691 1 93.5 241 GLY A N 1
ATOM 1963 C CA . GLY A 1 241 ? 1.26 -19.094 -2.014 1 93.5 241 GLY A CA 1
ATOM 1964 C C . GLY A 1 241 ? 1.741 -19.422 -3.416 1 93.5 241 GLY A C 1
ATOM 1965 O O . GLY A 1 241 ? 1.308 -18.797 -4.387 1 93.5 241 GLY A O 1
ATOM 1966 N N . ALA A 1 242 ? 2.758 -20.359 -3.447 1 97.5 242 ALA A N 1
ATOM 1967 C CA . ALA A 1 242 ? 3.299 -20.719 -4.758 1 97.5 242 ALA A CA 1
ATOM 1968 C C . ALA A 1 242 ? 3.822 -22.141 -4.77 1 97.5 242 ALA A C 1
ATOM 1970 O O . ALA A 1 242 ? 4.352 -22.625 -3.764 1 97.5 242 ALA A O 1
ATOM 1971 N N . TYR A 1 243 ? 3.604 -22.812 -5.859 1 97.75 243 TYR A N 1
ATOM 1972 C CA . TYR A 1 243 ? 4.23 -24.109 -6.141 1 97.75 243 TYR A CA 1
ATOM 1973 C C . TYR A 1 243 ? 4.523 -24.25 -7.629 1 97.75 243 TYR A C 1
ATOM 1975 O O . TYR A 1 243 ? 4.09 -23.422 -8.438 1 97.75 243 TYR A O 1
ATOM 1983 N N . VAL A 1 244 ? 5.285 -25.266 -7.957 1 97.94 244 VAL A N 1
ATOM 1984 C CA . VAL A 1 244 ? 5.68 -25.5 -9.344 1 97.94 244 VAL A CA 1
ATOM 1985 C C . VAL A 1 244 ? 5.34 -26.938 -9.734 1 97.94 244 VAL A C 1
ATOM 1987 O O . VAL A 1 244 ? 5.504 -27.859 -8.938 1 97.94 244 VAL A O 1
ATOM 1990 N N . VAL A 1 245 ? 4.855 -27.047 -10.922 1 98.06 245 VAL A N 1
ATOM 1991 C CA . VAL A 1 245 ? 4.52 -28.375 -11.453 1 98.06 245 VAL A CA 1
ATOM 1992 C C . VAL A 1 245 ? 4.98 -28.469 -12.906 1 98.06 245 VAL A C 1
ATOM 1994 O O . VAL A 1 245 ? 4.883 -27.516 -13.672 1 98.06 245 VAL A O 1
ATOM 1997 N N . SER A 1 246 ? 5.594 -29.609 -13.266 1 97.81 246 SER A N 1
ATOM 1998 C CA . SER A 1 246 ? 5.902 -29.844 -14.68 1 97.81 246 SER A CA 1
ATOM 1999 C C . SER A 1 246 ? 4.633 -29.859 -15.523 1 97.81 246 SER A C 1
ATOM 2001 O O . SER A 1 246 ? 3.59 -30.344 -15.078 1 97.81 246 SER A O 1
ATOM 2003 N N . THR A 1 247 ? 4.719 -29.344 -16.734 1 97.81 247 THR A N 1
ATOM 2004 C CA . THR A 1 247 ? 3.549 -29.266 -17.594 1 97.81 247 THR A CA 1
ATOM 2005 C C . THR A 1 247 ? 2.971 -30.656 -17.859 1 97.81 247 THR A C 1
ATOM 2007 O O . THR A 1 247 ? 1.754 -30.812 -17.969 1 97.81 247 THR A O 1
ATOM 2010 N N . SER A 1 248 ? 3.824 -31.656 -17.922 1 97.12 248 SER A N 1
ATOM 2011 C CA . SER A 1 248 ? 3.354 -33.031 -18.094 1 97.12 248 SER A CA 1
ATOM 2012 C C . SER A 1 248 ? 2.428 -33.438 -16.953 1 97.12 248 SER A C 1
ATOM 2014 O O . SER A 1 248 ? 1.34 -33.969 -17.203 1 97.12 248 SER A O 1
ATOM 2016 N N . ILE A 1 249 ? 2.824 -33.188 -15.773 1 98.12 249 ILE A N 1
ATOM 2017 C CA . ILE A 1 249 ? 1.998 -33.5 -14.617 1 98.12 249 ILE A CA 1
ATOM 2018 C C . ILE A 1 249 ? 0.754 -32.625 -14.609 1 98.12 249 ILE A C 1
ATOM 2020 O O . ILE A 1 249 ? -0.349 -33.094 -14.32 1 98.12 249 ILE A O 1
ATOM 2024 N N . ALA A 1 250 ? 0.926 -31.344 -14.914 1 98.44 250 ALA A N 1
ATOM 2025 C CA . ALA A 1 250 ? -0.2 -30.406 -14.938 1 98.44 250 ALA A CA 1
ATOM 2026 C C . ALA A 1 250 ? -1.291 -30.891 -15.891 1 98.44 250 ALA A C 1
ATOM 2028 O O . ALA A 1 250 ? -2.479 -30.844 -15.555 1 98.44 250 ALA A O 1
ATOM 2029 N N . ARG A 1 251 ? -0.91 -31.344 -17.016 1 97.88 251 ARG A N 1
ATOM 2030 C CA . ARG A 1 251 ? -1.866 -31.844 -18 1 97.88 251 ARG A CA 1
ATOM 2031 C C . ARG A 1 251 ? -2.539 -33.125 -17.516 1 97.88 251 ARG A C 1
ATOM 2033 O O . ARG A 1 251 ? -3.723 -33.344 -17.781 1 97.88 251 ARG A O 1
ATOM 2040 N N . LYS A 1 252 ? -1.748 -33.938 -16.859 1 97.69 252 LYS A N 1
ATOM 2041 C CA . LYS A 1 252 ? -2.324 -35.125 -16.281 1 97.69 252 LYS A CA 1
ATOM 2042 C C . LYS A 1 252 ? -3.387 -34.781 -15.234 1 97.69 252 LYS A C 1
ATOM 2044 O O . LYS A 1 252 ? -4.461 -35.406 -15.211 1 97.69 252 LYS A O 1
ATOM 2049 N N . LEU A 1 253 ? -3.1 -33.875 -14.391 1 98.12 253 LEU A N 1
ATOM 2050 C CA . LEU A 1 253 ? -4.102 -33.406 -13.43 1 98.12 253 LEU A CA 1
ATOM 2051 C C . LEU A 1 253 ? -5.344 -32.875 -14.148 1 98.12 253 LEU A C 1
ATOM 2053 O O . LEU A 1 253 ? -6.465 -33.281 -13.82 1 98.12 253 LEU A O 1
ATOM 2057 N N . ALA A 1 254 ? -5.148 -32.062 -15.156 1 97.12 254 ALA A N 1
ATOM 2058 C CA . ALA A 1 254 ? -6.238 -31.406 -15.875 1 97.12 254 ALA A CA 1
ATOM 2059 C C . ALA A 1 254 ? -7.176 -32.438 -16.5 1 97.12 254 ALA A C 1
ATOM 2061 O O . ALA A 1 254 ? -8.391 -32.219 -16.562 1 97.12 254 ALA A O 1
ATOM 2062 N N . SER A 1 255 ? -6.676 -33.531 -16.875 1 96.06 255 SER A N 1
ATOM 2063 C CA . SER A 1 255 ? -7.461 -34.562 -17.562 1 96.06 255 SER A CA 1
ATOM 2064 C C . SER A 1 255 ? -8.188 -35.438 -16.562 1 96.06 255 SER A C 1
ATOM 2066 O O . SER A 1 255 ? -8.969 -36.312 -16.969 1 96.06 255 SER A O 1
ATOM 2068 N N . ASN A 1 256 ? -7.965 -35.219 -15.273 1 96.5 256 ASN A N 1
ATOM 2069 C CA . ASN A 1 256 ? -8.516 -36.188 -14.328 1 96.5 256 ASN A CA 1
ATOM 2070 C C . ASN A 1 256 ? -9.266 -35.5 -13.195 1 96.5 256 ASN A C 1
ATOM 2072 O O . ASN A 1 256 ? -9.602 -36.125 -12.188 1 96.5 256 ASN A O 1
ATOM 2076 N N . PHE A 1 257 ? -9.516 -34.25 -13.328 1 95.56 257 PHE A N 1
ATOM 2077 C CA . PHE A 1 257 ? -10.242 -33.531 -12.289 1 95.56 257 PHE A CA 1
ATOM 2078 C C . PHE A 1 257 ? -11.609 -34.156 -12.047 1 95.56 257 PHE A C 1
ATOM 2080 O O . PHE A 1 257 ? -12.094 -34.188 -10.914 1 95.56 257 PHE A O 1
ATOM 2087 N N . GLU A 1 258 ? -12.227 -34.688 -13.086 1 91.69 258 GLU A N 1
ATOM 2088 C CA . GLU A 1 258 ? -13.586 -35.188 -13.016 1 91.69 258 GLU A CA 1
ATOM 2089 C C . GLU A 1 258 ? -13.656 -36.438 -12.133 1 91.69 258 GLU A C 1
ATOM 2091 O O . GLU A 1 258 ? -14.742 -36.875 -11.727 1 91.69 258 GLU A O 1
ATOM 2096 N N . LYS A 1 259 ? -12.539 -37.031 -11.883 1 93.31 259 LYS A N 1
ATOM 2097 C CA . LYS A 1 259 ? -12.492 -38.281 -11.094 1 93.31 259 LYS A CA 1
ATOM 2098 C C . LYS A 1 259 ? -12.625 -37.969 -9.602 1 93.31 259 LYS A C 1
ATOM 2100 O O . LYS A 1 259 ? -12.867 -38.875 -8.805 1 93.31 259 LYS A O 1
ATOM 2105 N N . VAL A 1 260 ? -12.422 -36.781 -9.25 1 94.31 260 VAL A N 1
ATOM 2106 C CA . VAL A 1 260 ? -12.43 -36.406 -7.84 1 94.31 260 VAL A CA 1
ATOM 2107 C C . VAL A 1 260 ? -13.516 -35.375 -7.582 1 94.31 260 VAL A C 1
ATOM 2109 O O . VAL A 1 260 ? -13.641 -34.406 -8.336 1 94.31 260 VAL A O 1
ATOM 2112 N N . LYS A 1 261 ? -14.312 -35.594 -6.527 1 93.69 261 LYS A N 1
ATOM 2113 C CA . LYS A 1 261 ? -15.328 -34.625 -6.156 1 93.69 261 LYS A CA 1
ATOM 2114 C C . LYS A 1 261 ? -14.703 -33.281 -5.809 1 93.69 261 LYS A C 1
ATOM 2116 O O . LYS A 1 261 ? -13.742 -33.219 -5.043 1 93.69 261 LYS A O 1
ATOM 2121 N N . ILE A 1 262 ? -15.258 -32.219 -6.324 1 93.75 262 ILE A N 1
ATOM 2122 C CA . ILE A 1 262 ? -14.711 -30.891 -6.117 1 93.75 262 ILE A CA 1
ATOM 2123 C C . ILE A 1 262 ? -14.992 -30.438 -4.684 1 93.75 262 ILE A C 1
ATOM 2125 O O . ILE A 1 262 ? -16.109 -30.609 -4.184 1 93.75 262 ILE A O 1
ATOM 2129 N N . ILE A 1 263 ? -14.039 -29.938 -4.031 1 93.81 263 ILE A N 1
ATOM 2130 C CA . ILE A 1 263 ? -14.195 -29.312 -2.721 1 93.81 263 ILE A CA 1
ATOM 2131 C C . ILE A 1 263 ? -13.734 -27.859 -2.781 1 93.81 263 ILE A C 1
ATOM 2133 O O . ILE A 1 263 ? -12.922 -27.484 -3.633 1 93.81 263 ILE A O 1
ATOM 2137 N N . PRO A 1 264 ? -14.188 -27 -1.853 1 92.19 264 PRO A N 1
ATOM 2138 C CA . PRO A 1 264 ? -13.969 -25.562 -1.997 1 92.19 264 PRO A CA 1
ATOM 2139 C C . PRO A 1 264 ? -12.617 -25.109 -1.459 1 92.19 264 PRO A C 1
ATOM 2141 O O . PRO A 1 264 ? -12.398 -23.906 -1.242 1 92.19 264 PRO A O 1
ATOM 2144 N N . ILE A 1 265 ? -11.734 -25.906 -1.198 1 93.88 265 ILE A N 1
ATOM 2145 C CA . ILE A 1 265 ? -10.352 -25.609 -0.833 1 93.88 265 ILE A CA 1
ATOM 2146 C C . ILE A 1 265 ? -9.406 -26.094 -1.932 1 93.88 265 ILE A C 1
ATOM 2148 O O . ILE A 1 265 ? -9.07 -27.281 -1.986 1 93.88 265 ILE A O 1
ATOM 2152 N N . ASP A 1 266 ? -9.008 -25.141 -2.738 1 95.44 266 ASP A N 1
ATOM 2153 C CA . ASP A 1 266 ? -8.391 -25.5 -4.016 1 95.44 266 ASP A CA 1
ATOM 2154 C C . ASP A 1 266 ? -7.082 -26.266 -3.803 1 95.44 266 ASP A C 1
ATOM 2156 O O . ASP A 1 266 ? -6.789 -27.219 -4.527 1 95.44 266 ASP A O 1
ATOM 2160 N N . ASP A 1 267 ? -6.289 -25.797 -2.752 1 95.31 267 ASP A N 1
ATOM 2161 C CA . ASP A 1 267 ? -4.996 -26.438 -2.529 1 95.31 267 ASP A CA 1
ATOM 2162 C C . ASP A 1 267 ? -5.18 -27.891 -2.096 1 95.31 267 ASP A C 1
ATOM 2164 O O . ASP A 1 267 ? -4.457 -28.781 -2.557 1 95.31 267 ASP A O 1
ATOM 2168 N N . VAL A 1 268 ? -6.176 -28.109 -1.294 1 94.44 268 VAL A N 1
ATOM 2169 C CA . VAL A 1 268 ? -6.477 -29.453 -0.842 1 94.44 268 VAL A CA 1
ATOM 2170 C C . VAL A 1 268 ? -7.02 -30.281 -2.006 1 94.44 268 VAL A C 1
ATOM 2172 O O . VAL A 1 268 ? -6.676 -31.469 -2.154 1 94.44 268 VAL A O 1
ATOM 2175 N N . TYR A 1 269 ? -7.867 -29.688 -2.812 1 95.62 269 TYR A N 1
ATOM 2176 C CA . TYR A 1 269 ? -8.422 -30.391 -3.969 1 95.62 269 TYR A CA 1
ATOM 2177 C C . TYR A 1 269 ? -7.316 -30.891 -4.891 1 95.62 269 TYR A C 1
ATOM 2179 O O . TYR A 1 269 ? -7.34 -32.031 -5.336 1 95.62 269 TYR A O 1
ATOM 2187 N N . ILE A 1 270 ? -6.332 -30.047 -5.156 1 97.44 270 ILE A N 1
ATOM 2188 C CA . ILE A 1 270 ? -5.215 -30.438 -6.008 1 97.44 270 ILE A CA 1
ATOM 2189 C C . ILE A 1 270 ? -4.445 -31.594 -5.355 1 97.44 270 ILE A C 1
ATOM 2191 O O . ILE A 1 270 ? -4.031 -32.531 -6.035 1 97.44 270 ILE A O 1
ATOM 2195 N N . GLY A 1 271 ? -4.262 -31.469 -4.035 1 96.5 271 GLY A N 1
ATOM 2196 C CA . GLY A 1 271 ? -3.646 -32.562 -3.311 1 96.5 271 GLY A CA 1
ATOM 2197 C C . GLY A 1 271 ? -4.402 -33.875 -3.459 1 96.5 271 GLY A C 1
ATOM 2198 O O . GLY A 1 271 ? -3.793 -34.938 -3.633 1 96.5 271 GLY A O 1
ATOM 2199 N N . LEU A 1 272 ? -5.691 -33.812 -3.393 1 95.31 272 LEU A N 1
ATOM 2200 C CA . LEU A 1 272 ? -6.543 -35 -3.518 1 95.31 272 LEU A CA 1
ATOM 2201 C C . LEU A 1 272 ? -6.406 -35.625 -4.898 1 95.31 272 LEU A C 1
ATOM 2203 O O . LEU A 1 272 ? -6.301 -36.844 -5.023 1 95.31 272 LEU A O 1
ATOM 2207 N N . VAL A 1 273 ? -6.434 -34.781 -5.902 1 97.5 273 VAL A N 1
ATOM 2208 C CA . VAL A 1 273 ? -6.316 -35.281 -7.273 1 97.5 273 VAL A CA 1
ATOM 2209 C C . VAL A 1 273 ? -4.949 -35.938 -7.48 1 97.5 273 VAL A C 1
ATOM 2211 O O . VAL A 1 273 ? -4.848 -37 -8.055 1 97.5 273 VAL A O 1
ATOM 2214 N N . ALA A 1 274 ? -3.881 -35.281 -6.996 1 97.81 274 ALA A N 1
ATOM 2215 C CA . ALA A 1 274 ? -2.535 -35.844 -7.094 1 97.81 274 ALA A CA 1
ATOM 2216 C C . ALA A 1 274 ? -2.455 -37.219 -6.398 1 97.81 274 ALA A C 1
ATOM 2218 O O . ALA A 1 274 ? -1.874 -38.156 -6.934 1 97.81 274 ALA A O 1
ATOM 2219 N N . GLN A 1 275 ? -3.039 -37.25 -5.25 1 95.44 275 GLN A N 1
ATOM 2220 C CA . GLN A 1 275 ? -3.049 -38.5 -4.496 1 95.44 275 GLN A CA 1
ATOM 2221 C C . GLN A 1 275 ? -3.77 -39.594 -5.266 1 95.44 275 GLN A C 1
ATOM 2223 O O . GLN A 1 275 ? -3.293 -40.75 -5.324 1 95.44 275 GLN A O 1
ATOM 2228 N N . THR A 1 276 ? -4.871 -39.281 -5.793 1 96.12 276 THR A N 1
ATOM 2229 C CA . THR A 1 276 ? -5.66 -40.219 -6.566 1 96.12 276 THR A CA 1
ATOM 2230 C C . THR A 1 276 ? -4.855 -40.781 -7.75 1 96.12 276 THR A C 1
ATOM 2232 O O . THR A 1 276 ? -4.973 -41.938 -8.102 1 96.12 276 THR A O 1
ATOM 2235 N N . LEU A 1 277 ? -4.027 -39.938 -8.336 1 97.38 277 LEU A N 1
ATOM 2236 C CA . LEU A 1 277 ? -3.24 -40.281 -9.508 1 97.38 277 LEU A CA 1
ATOM 2237 C C . LEU A 1 277 ? -1.879 -40.844 -9.102 1 97.38 277 LEU A C 1
ATOM 2239 O O . LEU A 1 277 ? -1.037 -41.125 -9.953 1 97.38 277 LEU A O 1
ATOM 2243 N N . THR A 1 278 ? -1.58 -40.969 -7.816 1 97 278 THR A N 1
ATOM 2244 C CA . THR A 1 278 ? -0.334 -41.469 -7.242 1 97 278 THR A CA 1
ATOM 2245 C C . THR A 1 278 ? 0.844 -40.594 -7.676 1 97 278 THR A C 1
ATOM 2247 O O . THR A 1 278 ? 1.9 -41.094 -8.039 1 97 278 THR A O 1
ATOM 2250 N N . ILE A 1 279 ? 0.557 -39.344 -7.801 1 97.06 279 ILE A N 1
ATOM 2251 C CA . ILE A 1 279 ? 1.605 -38.344 -8.078 1 97.06 279 ILE A CA 1
ATOM 2252 C C . ILE A 1 279 ? 2.178 -37.812 -6.766 1 97.06 279 ILE A C 1
ATOM 2254 O O . ILE A 1 279 ? 1.429 -37.406 -5.875 1 97.06 279 ILE A O 1
ATOM 2258 N N . THR A 1 280 ? 3.471 -37.844 -6.629 1 94.44 280 THR A N 1
ATOM 2259 C CA . THR A 1 280 ? 4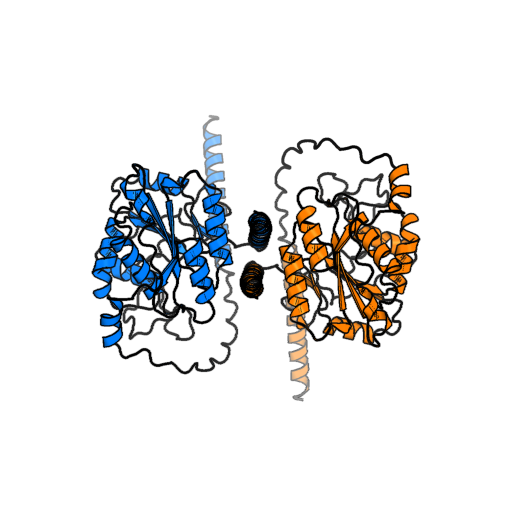.129 -37.438 -5.391 1 94.44 280 THR A CA 1
ATOM 2260 C C . THR A 1 280 ? 4.395 -35.938 -5.383 1 94.44 280 THR A C 1
ATOM 2262 O O . THR A 1 280 ? 4.93 -35.406 -6.352 1 94.44 280 THR A O 1
ATOM 2265 N N . LEU A 1 281 ? 3.957 -35.281 -4.32 1 96.31 281 LEU A N 1
ATOM 2266 C CA . LEU A 1 281 ? 4.32 -33.875 -4.059 1 96.31 281 LEU A CA 1
ATOM 2267 C C . LEU A 1 281 ? 5.621 -33.781 -3.27 1 96.31 281 LEU A C 1
ATOM 2269 O O . LEU A 1 281 ? 5.832 -34.562 -2.328 1 96.31 281 LEU A O 1
ATOM 2273 N N . THR A 1 282 ? 6.484 -32.906 -3.672 1 94.62 282 THR A N 1
ATOM 2274 C CA . THR A 1 282 ? 7.793 -32.812 -3.035 1 94.62 282 THR A CA 1
ATOM 2275 C C . THR A 1 282 ? 7.922 -31.5 -2.264 1 94.62 282 THR A C 1
ATOM 2277 O O . THR A 1 282 ? 7.578 -30.438 -2.777 1 94.62 282 THR A O 1
ATOM 2280 N N . HIS A 1 283 ? 8.406 -31.641 -1 1 95 283 HIS A N 1
ATOM 2281 C CA . HIS A 1 283 ? 8.617 -30.453 -0.163 1 95 283 HIS A CA 1
ATOM 2282 C C . HIS A 1 283 ? 9.93 -29.766 -0.511 1 95 283 HIS A C 1
ATOM 2284 O O . HIS A 1 283 ? 10.945 -30.422 -0.736 1 95 283 HIS A O 1
ATOM 2290 N N . SER A 1 284 ? 9.836 -28.5 -0.586 1 93.88 284 SER A N 1
ATOM 2291 C CA . SER A 1 284 ? 11.039 -27.688 -0.674 1 93.88 284 SER A CA 1
ATOM 2292 C C . SER A 1 284 ? 10.969 -26.5 0.264 1 93.88 284 SER A C 1
ATOM 2294 O O . SER A 1 284 ? 10.031 -25.703 0.194 1 93.88 284 SER A O 1
ATOM 2296 N N . LYS A 1 285 ? 12.008 -26.297 1.046 1 91.75 285 LYS A N 1
ATOM 2297 C CA . LYS A 1 285 ? 12.086 -25.188 1.988 1 91.75 285 LYS A CA 1
ATOM 2298 C C . LYS A 1 285 ? 12.297 -23.859 1.26 1 91.75 285 LYS A C 1
ATOM 2300 O O . LYS A 1 285 ? 12.133 -22.797 1.849 1 91.75 285 LYS A O 1
ATOM 2305 N N . LEU A 1 286 ? 12.633 -23.938 -0.003 1 93.81 286 LEU A N 1
ATOM 2306 C CA . LEU A 1 286 ? 12.914 -22.734 -0.776 1 93.81 286 LEU A CA 1
ATOM 2307 C C . LEU A 1 286 ? 11.617 -22.031 -1.174 1 93.81 286 LEU A C 1
ATOM 2309 O O . LEU A 1 286 ? 11.641 -20.875 -1.608 1 93.81 286 LEU A O 1
ATOM 2313 N N . PHE A 1 287 ? 10.539 -22.766 -1.067 1 94.5 287 PHE A N 1
ATOM 2314 C CA . PHE A 1 287 ? 9.234 -22.156 -1.258 1 94.5 287 PHE A CA 1
ATOM 2315 C C . PHE A 1 287 ? 8.695 -21.594 0.059 1 94.5 287 PHE A C 1
ATOM 2317 O O . PHE A 1 287 ? 7.93 -22.266 0.75 1 94.5 287 PHE A O 1
ATOM 2324 N N . GLY A 1 288 ? 9.172 -20.406 0.374 1 81.06 288 GLY A N 1
ATOM 2325 C CA . GLY A 1 288 ? 8.852 -19.781 1.65 1 81.06 288 GLY A CA 1
ATOM 2326 C C . GLY A 1 288 ? 7.383 -19.422 1.787 1 81.06 288 GLY A C 1
ATOM 2327 O O . GLY A 1 288 ? 6.711 -19.156 0.79 1 81.06 288 GLY A O 1
ATOM 2328 N N . VAL A 1 289 ? 6.957 -19.469 3.047 1 79.56 289 VAL A N 1
ATOM 2329 C CA . VAL A 1 289 ? 5.598 -19.016 3.342 1 79.56 289 VAL A CA 1
ATOM 2330 C C . VAL A 1 289 ? 5.637 -17.672 4.039 1 79.56 289 VAL A C 1
ATOM 2332 O O . VAL A 1 289 ? 4.598 -17.031 4.23 1 79.56 289 VAL A O 1
ATOM 2335 N N . GLY A 1 290 ? 6.867 -17.25 4.242 1 86.88 290 GLY A N 1
ATOM 2336 C CA . GLY A 1 290 ? 7.039 -16 4.969 1 86.88 290 GLY A CA 1
ATOM 2337 C C . GLY A 1 290 ? 7.434 -14.836 4.078 1 86.88 290 GLY A C 1
ATOM 2338 O O . GLY A 1 290 ? 7.219 -14.883 2.863 1 86.88 290 GLY A O 1
ATOM 2339 N N . ASN A 1 291 ? 7.922 -13.82 4.754 1 91.69 291 ASN A N 1
ATOM 2340 C CA . ASN A 1 291 ? 8.219 -12.578 4.059 1 91.69 291 ASN A CA 1
ATOM 2341 C C . ASN A 1 291 ? 9.469 -12.695 3.195 1 91.69 291 ASN A C 1
ATOM 2343 O O . ASN A 1 291 ? 10.109 -13.75 3.166 1 91.69 291 ASN A O 1
ATOM 2347 N N . CYS A 1 292 ? 9.852 -11.695 2.445 1 91.88 292 CYS A N 1
ATOM 2348 C CA . CYS A 1 292 ? 10.898 -11.734 1.427 1 91.88 292 CYS A CA 1
ATOM 2349 C C . CYS A 1 292 ? 12.227 -11.234 1.987 1 91.88 292 CYS A C 1
ATOM 2351 O O . CYS A 1 292 ? 13.094 -10.789 1.235 1 91.88 292 CYS A O 1
ATOM 2353 N N . ASP A 1 293 ? 12.398 -11.266 3.258 1 90.12 293 ASP A N 1
ATOM 2354 C CA . ASP A 1 293 ? 13.641 -10.797 3.859 1 90.12 293 ASP A CA 1
ATOM 2355 C C . ASP A 1 293 ? 14.836 -11.578 3.328 1 90.12 293 ASP A C 1
ATOM 2357 O O . ASP A 1 293 ? 15.906 -11.008 3.098 1 90.12 293 ASP A O 1
ATOM 2361 N N . ASN A 1 294 ? 14.688 -12.883 3.08 1 90 294 ASN A N 1
ATOM 2362 C CA . ASN A 1 294 ? 15.734 -13.734 2.531 1 90 294 ASN A CA 1
ATOM 2363 C C . ASN A 1 294 ? 15.43 -14.148 1.094 1 90 294 ASN A C 1
ATOM 2365 O O . ASN A 1 294 ? 15.656 -15.297 0.711 1 90 294 ASN A O 1
ATOM 2369 N N . PHE A 1 295 ? 14.922 -13.227 0.3 1 92.5 295 PHE A N 1
ATOM 2370 C CA . PHE A 1 295 ? 14.438 -13.516 -1.045 1 92.5 295 PHE A CA 1
ATOM 2371 C C . PHE A 1 295 ? 15.562 -14.039 -1.927 1 92.5 295 PHE A C 1
ATOM 2373 O O . PHE A 1 295 ? 15.336 -14.875 -2.805 1 92.5 295 PHE A O 1
ATOM 2380 N N . GLN A 1 296 ? 16.781 -13.641 -1.632 1 92.5 296 GLN A N 1
ATOM 2381 C CA . GLN A 1 296 ? 17.906 -14.039 -2.471 1 92.5 296 GLN A CA 1
ATOM 2382 C C . GLN A 1 296 ? 18.188 -15.531 -2.332 1 92.5 296 GLN A C 1
ATOM 2384 O O . GLN A 1 296 ? 18.766 -16.141 -3.232 1 92.5 296 GLN A O 1
ATOM 2389 N N . LYS A 1 297 ? 17.734 -16.109 -1.262 1 93.12 297 LYS A N 1
ATOM 2390 C CA . LYS A 1 297 ? 18 -17.531 -1.005 1 93.12 297 LYS A CA 1
ATOM 2391 C C . LYS A 1 297 ? 16.781 -18.391 -1.305 1 93.12 297 LYS A C 1
ATOM 2393 O O . LYS A 1 297 ? 16.891 -19.609 -1.379 1 93.12 297 LYS A O 1
ATOM 2398 N N . ASN A 1 298 ? 15.648 -17.75 -1.533 1 95.5 298 ASN A N 1
ATOM 2399 C CA . ASN A 1 298 ? 14.398 -18.484 -1.682 1 95.5 298 ASN A CA 1
ATOM 2400 C C . ASN A 1 298 ? 13.922 -18.5 -3.131 1 95.5 298 ASN A C 1
ATOM 2402 O O . ASN A 1 298 ? 14.492 -17.812 -3.979 1 95.5 298 ASN A O 1
ATOM 2406 N N . ILE A 1 299 ? 12.969 -19.344 -3.451 1 96.88 299 ILE A N 1
ATOM 2407 C CA . ILE A 1 299 ? 12.336 -19.391 -4.766 1 96.88 299 ILE A CA 1
ATOM 2408 C C . ILE A 1 299 ? 11.047 -18.578 -4.738 1 96.88 299 ILE A C 1
ATOM 2410 O O . ILE A 1 299 ? 10.695 -17.906 -5.723 1 96.88 299 ILE A O 1
ATOM 2414 N N . ALA A 1 300 ? 10.352 -18.625 -3.646 1 97.12 300 ALA A N 1
ATOM 2415 C CA . ALA A 1 300 ? 9.094 -17.891 -3.498 1 97.12 300 ALA A CA 1
ATOM 2416 C C . ALA A 1 300 ? 8.992 -17.25 -2.113 1 97.12 300 ALA A C 1
ATOM 2418 O O . ALA A 1 300 ? 9.539 -17.781 -1.14 1 97.12 300 ALA A O 1
ATOM 2419 N N . CYS A 1 301 ? 8.359 -16.141 -2.047 1 96.31 301 CYS A N 1
ATOM 2420 C CA . CYS A 1 301 ? 8.109 -15.477 -0.773 1 96.31 301 CYS A CA 1
ATOM 2421 C C . CYS A 1 301 ? 6.848 -14.617 -0.844 1 96.31 301 CYS A C 1
ATOM 2423 O O . CYS A 1 301 ? 6.398 -14.258 -1.933 1 96.31 301 CYS A O 1
ATOM 2425 N N . ARG A 1 302 ? 6.293 -14.352 0.278 1 96.06 302 ARG A N 1
ATOM 2426 C CA . ARG A 1 302 ? 5.121 -13.492 0.355 1 96.06 302 ARG A CA 1
ATOM 2427 C C . ARG A 1 302 ? 5.527 -12.016 0.38 1 96.06 302 ARG A C 1
ATOM 2429 O O . ARG A 1 302 ? 6.332 -11.609 1.219 1 96.06 302 ARG A O 1
ATOM 2436 N N . GLU A 1 303 ? 5.004 -11.234 -0.511 1 95.62 303 GLU A N 1
ATOM 2437 C CA . GLU A 1 303 ? 5.215 -9.789 -0.523 1 95.62 303 GLU A CA 1
ATOM 2438 C C . GLU A 1 303 ? 4.191 -9.07 0.352 1 95.62 303 GLU A C 1
ATOM 2440 O O . GLU A 1 303 ? 3.209 -9.68 0.786 1 95.62 303 GLU A O 1
ATOM 2445 N N . PHE A 1 304 ? 4.488 -7.809 0.71 1 95.69 304 PHE A N 1
ATOM 2446 C CA . PHE A 1 304 ? 3.57 -6.895 1.381 1 95.69 304 PHE A CA 1
ATOM 2447 C C . PHE A 1 304 ? 3.314 -7.34 2.814 1 95.69 304 PHE A C 1
ATO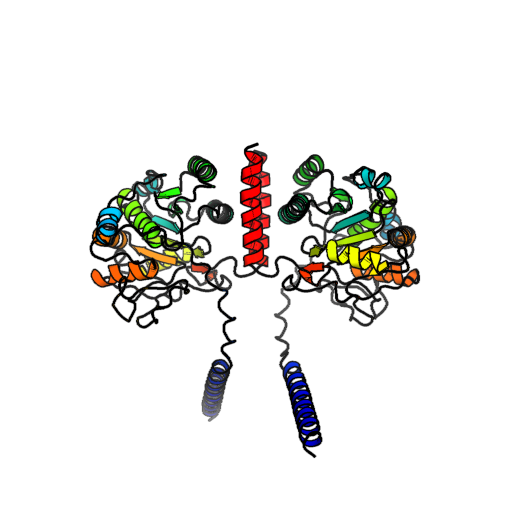M 2449 O O . PHE A 1 304 ? 2.18 -7.289 3.293 1 95.69 304 PHE A O 1
ATOM 2456 N N . SER A 1 305 ? 4.379 -7.883 3.428 1 93.19 305 SER A N 1
ATOM 2457 C CA . SER A 1 305 ? 4.281 -8.312 4.82 1 93.19 305 SER A CA 1
ATOM 2458 C C . SER A 1 305 ? 4.5 -7.141 5.773 1 93.19 305 SER A C 1
ATOM 2460 O O . SER A 1 305 ? 4.152 -7.223 6.953 1 93.19 305 SER A O 1
ATOM 2462 N N . LYS A 1 306 ? 5.047 -6.094 5.246 1 94.62 306 LYS A N 1
ATOM 2463 C CA . LYS A 1 306 ? 5.312 -4.887 6.023 1 94.62 306 LYS A CA 1
ATOM 2464 C C . LYS A 1 306 ? 4.66 -3.666 5.383 1 94.62 306 LYS A C 1
ATOM 2466 O O . LYS A 1 306 ? 4.648 -3.535 4.156 1 94.62 306 LYS A O 1
ATOM 2471 N N . PRO A 1 307 ? 4.219 -2.746 6.188 1 95.44 307 PRO A N 1
ATOM 2472 C CA . PRO A 1 307 ? 3.527 -1.583 5.625 1 95.44 307 PRO A CA 1
ATOM 2473 C C . PRO A 1 307 ? 4.426 -0.747 4.719 1 95.44 307 PRO A C 1
ATOM 2475 O O . PRO A 1 307 ? 3.979 -0.274 3.668 1 95.44 307 PRO A O 1
ATOM 2478 N N . ASP A 1 308 ? 5.648 -0.596 5.109 1 94.25 308 ASP A N 1
ATOM 2479 C CA . ASP A 1 308 ? 6.57 0.222 4.324 1 94.25 308 ASP A CA 1
ATOM 2480 C C . ASP A 1 308 ? 6.781 -0.37 2.934 1 94.25 308 ASP A C 1
ATOM 2482 O O . ASP A 1 308 ? 6.953 0.366 1.959 1 94.25 308 ASP A O 1
ATOM 2486 N N . GLU A 1 309 ? 6.742 -1.688 2.836 1 94.69 309 GLU A N 1
ATOM 2487 C CA . GLU A 1 309 ? 6.863 -2.354 1.542 1 94.69 309 GLU A CA 1
ATOM 2488 C C . GLU A 1 309 ? 5.699 -1.999 0.625 1 94.69 309 GLU A C 1
ATOM 2490 O O . GLU A 1 309 ? 5.895 -1.722 -0.561 1 94.69 309 GLU A O 1
ATOM 2495 N N . VAL A 1 310 ? 4.59 -2.021 1.218 1 97.38 310 VAL A N 1
ATOM 2496 C CA . VAL A 1 310 ? 3.389 -1.73 0.44 1 97.38 310 VAL A CA 1
ATOM 2497 C C . VAL A 1 310 ? 3.383 -0.26 0.027 1 97.38 310 VAL A C 1
ATOM 2499 O O . VAL A 1 310 ? 3.074 0.067 -1.121 1 97.38 310 VAL A O 1
ATOM 2502 N N . LEU A 1 311 ? 3.721 0.613 0.955 1 96.81 311 LEU A N 1
ATOM 2503 C CA . LEU A 1 311 ? 3.766 2.043 0.669 1 96.81 311 LEU A CA 1
ATOM 2504 C C . LEU A 1 311 ? 4.73 2.338 -0.474 1 96.81 311 LEU A C 1
ATOM 2506 O O . LEU A 1 311 ? 4.426 3.141 -1.358 1 96.81 311 LEU A O 1
ATOM 2510 N N . ASP A 1 312 ? 5.859 1.69 -0.471 1 95.75 312 ASP A N 1
ATOM 2511 C CA . ASP A 1 312 ? 6.859 1.891 -1.517 1 95.75 312 ASP A CA 1
ATOM 2512 C C . ASP A 1 312 ? 6.344 1.407 -2.869 1 95.75 312 ASP A C 1
ATOM 2514 O O . ASP A 1 312 ? 6.562 2.059 -3.893 1 95.75 312 ASP A O 1
ATOM 2518 N N . ALA A 1 313 ? 5.707 0.265 -2.83 1 97.19 313 ALA A N 1
ATOM 2519 C CA . ALA A 1 313 ? 5.133 -0.25 -4.07 1 97.19 313 ALA A CA 1
ATOM 2520 C C . ALA A 1 313 ? 4.059 0.691 -4.609 1 97.19 313 ALA A C 1
ATOM 2522 O O . ALA A 1 313 ? 4.023 0.982 -5.809 1 97.19 313 ALA A O 1
ATOM 2523 N N . TRP A 1 314 ? 3.213 1.123 -3.717 1 98.06 314 TRP A N 1
ATOM 2524 C CA . TRP A 1 314 ? 2.148 2.051 -4.086 1 98.06 314 TRP A CA 1
ATOM 2525 C C . TRP A 1 314 ? 2.727 3.336 -4.672 1 98.06 314 TRP A C 1
ATOM 2527 O O . TRP A 1 314 ? 2.285 3.795 -5.73 1 98.06 314 TRP A O 1
ATOM 2537 N N . LYS A 1 315 ? 3.73 3.893 -4.027 1 96.62 315 LYS A N 1
ATOM 2538 C CA . LYS A 1 315 ? 4.422 5.086 -4.504 1 96.62 315 LYS A CA 1
ATOM 2539 C C . LYS A 1 315 ? 5.016 4.855 -5.891 1 96.62 315 LYS A C 1
ATOM 2541 O O . LYS A 1 315 ? 4.801 5.656 -6.805 1 96.62 315 LYS A O 1
ATOM 2546 N N . THR A 1 316 ? 5.699 3.768 -6.059 1 96.06 316 THR A N 1
ATOM 2547 C CA . THR A 1 316 ? 6.359 3.422 -7.312 1 96.06 316 THR A CA 1
ATOM 2548 C C . THR A 1 316 ? 5.344 3.326 -8.453 1 96.06 316 THR A C 1
ATOM 2550 O O . THR A 1 316 ? 5.555 3.891 -9.523 1 96.06 316 THR A O 1
ATOM 2553 N N . MET A 1 317 ? 4.223 2.656 -8.172 1 96.44 317 MET A N 1
ATOM 2554 C CA . MET A 1 317 ? 3.217 2.455 -9.211 1 96.44 317 MET A CA 1
ATOM 2555 C C . MET A 1 317 ? 2.535 3.771 -9.562 1 96.44 317 MET A C 1
ATOM 2557 O O . MET A 1 317 ? 2.193 4.004 -10.727 1 96.44 317 MET A O 1
ATOM 2561 N N . THR A 1 318 ? 2.334 4.621 -8.562 1 94.75 318 THR A N 1
ATOM 2562 C CA . THR A 1 318 ? 1.725 5.922 -8.812 1 94.75 318 THR A CA 1
ATOM 2563 C C . THR A 1 318 ? 2.621 6.77 -9.711 1 94.75 318 THR A C 1
ATOM 2565 O O . THR A 1 318 ? 2.156 7.348 -10.695 1 94.75 318 THR A O 1
ATOM 2568 N N . VAL A 1 319 ? 3.889 6.789 -9.398 1 91.69 319 VAL A N 1
ATOM 2569 C CA . VAL A 1 319 ? 4.852 7.555 -10.18 1 91.69 319 VAL A CA 1
ATOM 2570 C C . VAL A 1 319 ? 4.98 6.957 -11.578 1 91.69 319 VAL A C 1
ATOM 2572 O O . VAL A 1 319 ? 4.996 7.684 -12.578 1 91.69 319 VAL A O 1
ATOM 2575 N N . TYR A 1 320 ? 5.023 5.629 -11.648 1 91.38 320 TYR A N 1
ATOM 2576 C CA . TYR A 1 320 ? 5.129 4.93 -12.93 1 91.38 320 TYR A CA 1
ATOM 2577 C C . TYR A 1 320 ? 3.943 5.266 -13.828 1 91.38 320 TYR A C 1
ATOM 2579 O O . TYR A 1 320 ? 4.117 5.535 -15.023 1 91.38 320 TYR A O 1
ATOM 2587 N N . ASN A 1 321 ? 2.732 5.297 -13.273 1 88.62 321 ASN A N 1
ATOM 2588 C CA . ASN A 1 321 ? 1.521 5.566 -14.039 1 88.62 321 ASN A CA 1
ATOM 2589 C C . ASN A 1 321 ? 1.472 7.012 -14.516 1 88.62 321 ASN A C 1
ATOM 2591 O O . ASN A 1 321 ? 0.949 7.297 -15.602 1 88.62 321 ASN A O 1
ATOM 2595 N N . LEU A 1 322 ? 2.006 7.898 -13.711 1 85.62 322 LEU A N 1
ATOM 2596 C CA . LEU A 1 322 ? 2.074 9.297 -14.117 1 85.62 322 LEU A CA 1
ATOM 2597 C C . LEU A 1 322 ? 2.996 9.469 -15.32 1 85.62 322 LEU A C 1
ATOM 2599 O O . LEU A 1 322 ? 2.715 10.266 -16.219 1 85.62 322 LEU A O 1
ATOM 2603 N N . GLU A 1 323 ? 4.012 8.703 -15.344 1 84.75 323 GLU A N 1
ATOM 2604 C CA . GLU A 1 323 ? 4.98 8.789 -16.438 1 84.75 323 GLU A CA 1
ATOM 2605 C C . GLU A 1 323 ? 4.418 8.195 -17.719 1 84.75 323 GLU A C 1
ATOM 2607 O O . GLU A 1 323 ? 4.738 8.656 -18.812 1 84.75 323 GLU A O 1
ATOM 2612 N N . LYS A 1 324 ? 3.602 7.195 -17.609 1 80.94 324 LYS A N 1
ATOM 2613 C CA . LYS A 1 324 ? 3.049 6.527 -18.797 1 80.94 324 LYS A CA 1
ATOM 2614 C C . LYS A 1 324 ? 1.926 7.355 -19.422 1 80.94 324 LYS A C 1
ATOM 2616 O O . LYS A 1 324 ? 1.69 7.281 -20.625 1 80.94 324 LYS A O 1
ATOM 2621 N N . THR A 1 325 ? 1.154 8.086 -18.641 1 72.38 325 THR A N 1
ATOM 2622 C CA . THR A 1 325 ? 0.07 8.906 -19.172 1 72.38 325 THR A CA 1
ATOM 2623 C C . THR A 1 325 ? 0.623 10.094 -19.953 1 72.38 325 THR A C 1
ATOM 2625 O O . THR A 1 325 ? -0.07 10.664 -20.797 1 72.38 325 THR A O 1
ATOM 2628 N N . LYS A 1 326 ? 1.9 10.547 -19.797 1 62.81 326 LYS A N 1
ATOM 2629 C CA . LYS A 1 326 ? 2.516 11.633 -20.547 1 62.81 326 LYS A CA 1
ATOM 2630 C C . LYS A 1 326 ? 2.875 11.18 -21.969 1 62.81 326 LYS A C 1
ATOM 2632 O O . LYS A 1 326 ? 3 12 -22.875 1 62.81 326 LYS A O 1
ATOM 2637 N N . THR A 1 327 ? 3.055 9.953 -22.219 1 48.34 327 THR A N 1
ATOM 2638 C CA . THR A 1 327 ? 3.438 9.492 -23.547 1 48.34 327 THR A CA 1
ATOM 2639 C C . THR A 1 327 ? 2.205 9.148 -24.375 1 48.34 327 THR A C 1
ATOM 2641 O O . THR A 1 327 ? 1.235 8.594 -23.859 1 48.34 327 THR A O 1
ATOM 2644 N N . MET B 1 1 ? -24.484 -8.414 60.5 1 27.31 1 MET B N 1
ATOM 2645 C CA . MET B 1 1 ? -23.141 -8.961 60.562 1 27.31 1 M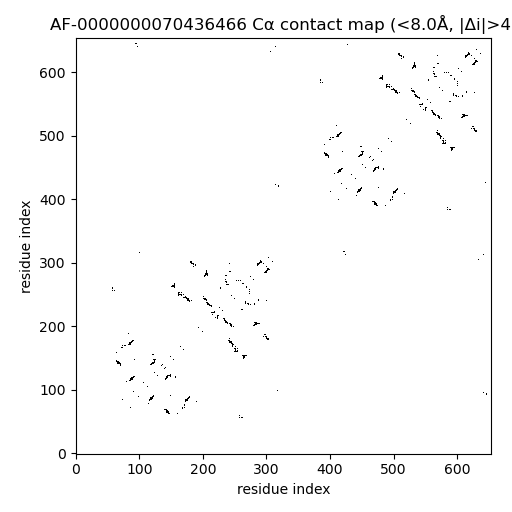ET B CA 1
ATOM 2646 C C . MET B 1 1 ? -22.609 -9.242 59.156 1 27.31 1 MET B C 1
ATOM 2648 O O . MET B 1 1 ? -21.406 -9.469 59 1 27.31 1 MET B O 1
ATOM 2652 N N . LYS B 1 2 ? -23.531 -9.508 58.156 1 40.34 2 LYS B N 1
ATOM 2653 C CA . LYS B 1 2 ? -23.203 -10.078 56.844 1 40.34 2 LYS B CA 1
ATOM 2654 C C . LYS B 1 2 ? -22.562 -9.039 55.938 1 40.34 2 LYS B C 1
ATOM 2656 O O . LYS B 1 2 ? -22.078 -9.367 54.844 1 40.34 2 LYS B O 1
ATOM 2661 N N . THR B 1 3 ? -22.766 -7.762 56.219 1 42.56 3 THR B N 1
ATOM 2662 C CA . THR B 1 3 ? -22.359 -6.688 55.344 1 42.56 3 THR B CA 1
ATOM 2663 C C . THR B 1 3 ? -20.844 -6.5 55.375 1 42.56 3 THR B C 1
ATOM 2665 O O . THR B 1 3 ? -20.25 -5.938 54.438 1 42.56 3 THR B O 1
ATOM 2668 N N . SER B 1 4 ? -20.203 -6.945 56.531 1 44.28 4 SER B N 1
ATOM 2669 C CA . SER B 1 4 ? -18.812 -6.602 56.75 1 44.28 4 SER B CA 1
ATOM 2670 C C . SER B 1 4 ? -17.891 -7.52 55.969 1 44.28 4 SER B C 1
ATOM 2672 O O . SER B 1 4 ? -16.75 -7.152 55.656 1 44.28 4 SER B O 1
ATOM 2674 N N . ALA B 1 5 ? -18.344 -8.828 55.781 1 45.97 5 ALA B N 1
ATOM 2675 C CA . ALA B 1 5 ? -17.453 -9.812 55.156 1 45.97 5 ALA B CA 1
ATOM 2676 C C . ALA B 1 5 ? -17.219 -9.492 53.688 1 45.97 5 ALA B C 1
ATOM 2678 O O . ALA B 1 5 ? -16.141 -9.742 53.156 1 45.97 5 ALA B O 1
ATOM 2679 N N . MET B 1 6 ? -18.266 -8.805 52.969 1 45.75 6 MET B N 1
ATOM 2680 C CA . MET B 1 6 ? -18.125 -8.516 51.562 1 45.75 6 MET B CA 1
ATOM 2681 C C . MET B 1 6 ? -17.109 -7.41 51.312 1 45.75 6 MET B C 1
ATOM 2683 O O . MET B 1 6 ? -16.422 -7.406 50.281 1 45.75 6 MET B O 1
ATOM 2687 N N . ALA B 1 7 ? -16.922 -6.438 52.312 1 48.06 7 ALA B N 1
ATOM 2688 C CA . ALA B 1 7 ? -16 -5.32 52.125 1 48.06 7 ALA B CA 1
ATOM 2689 C C . ALA B 1 7 ? -14.547 -5.793 52.219 1 48.06 7 ALA B C 1
ATOM 2691 O O . ALA B 1 7 ? -13.703 -5.355 51.438 1 48.06 7 ALA B O 1
ATOM 2692 N N . ARG B 1 8 ? -14.266 -6.773 53.156 1 47.56 8 ARG B N 1
ATOM 2693 C CA . ARG B 1 8 ? -12.891 -7.227 53.344 1 47.56 8 ARG B CA 1
ATOM 2694 C C . ARG B 1 8 ? -12.438 -8.062 52.156 1 47.56 8 ARG B C 1
ATOM 2696 O O . ARG B 1 8 ? -11.266 -8 51.75 1 47.56 8 ARG B O 1
ATOM 2703 N N . PHE B 1 9 ? -13.414 -8.859 51.531 1 50.88 9 PHE B N 1
ATOM 2704 C CA . PHE B 1 9 ? -13.078 -9.656 50.375 1 50.88 9 PHE B CA 1
ATOM 2705 C C . PHE B 1 9 ? -12.719 -8.758 49.188 1 50.88 9 PHE B C 1
ATOM 2707 O O . PHE B 1 9 ? -11.734 -8.992 48.5 1 50.88 9 PHE B O 1
ATOM 2714 N N . LEU B 1 10 ? -13.438 -7.59 49.031 1 50.34 10 LEU B N 1
ATOM 2715 C CA . LEU B 1 10 ? -13.156 -6.676 47.938 1 50.34 10 LEU B CA 1
ATOM 2716 C C . LEU B 1 10 ? -11.82 -5.973 48.156 1 50.34 10 LEU B C 1
ATOM 2718 O O . LEU B 1 10 ? -11.094 -5.727 47.188 1 50.34 10 LEU B O 1
ATOM 2722 N N . GLN B 1 11 ? -11.477 -5.742 49.438 1 51.5 11 GLN B N 1
ATOM 2723 C CA . GLN B 1 11 ? -10.203 -5.094 49.75 1 51.5 11 GLN B CA 1
ATOM 2724 C C . GLN B 1 11 ? -9.031 -6.027 49.438 1 51.5 11 GLN B C 1
ATOM 2726 O O . GLN B 1 11 ? -8.008 -5.598 48.906 1 51.5 11 GLN B O 1
ATOM 2731 N N . ASN B 1 12 ? -9.211 -7.352 49.781 1 49.91 12 ASN B N 1
ATOM 2732 C CA . ASN B 1 12 ? -8.109 -8.273 49.531 1 49.91 12 ASN B CA 1
ATOM 2733 C C . ASN B 1 12 ? -7.93 -8.523 48.031 1 49.91 12 ASN B C 1
ATOM 2735 O O . ASN B 1 12 ? -6.801 -8.672 47.562 1 49.91 12 ASN B O 1
ATOM 2739 N N . VAL B 1 13 ? -9.133 -8.562 47.25 1 52.31 13 VAL B N 1
ATOM 2740 C CA . VAL B 1 13 ? -9.023 -8.719 45.812 1 52.31 13 VAL B CA 1
ATOM 2741 C C . VAL B 1 13 ? -8.328 -7.496 45.219 1 52.31 13 VAL B C 1
ATOM 2743 O O . VAL B 1 13 ? -7.492 -7.633 44.312 1 52.31 13 VAL B O 1
ATOM 2746 N N . PHE B 1 14 ? -8.625 -6.301 45.906 1 48.31 14 PHE B N 1
ATOM 2747 C CA . PHE B 1 14 ? -7.973 -5.086 45.438 1 48.31 14 PHE B CA 1
ATOM 2748 C C . PHE B 1 14 ? -6.469 -5.148 45.688 1 48.31 14 PHE B C 1
ATOM 2750 O O . PHE B 1 14 ? -5.676 -4.797 44.812 1 48.31 14 PHE B O 1
ATOM 2757 N N . PHE B 1 15 ? -6.102 -5.684 46.844 1 49.19 15 PHE B N 1
ATOM 2758 C CA . PHE B 1 15 ? -4.68 -5.723 47.156 1 49.19 15 PHE B CA 1
ATOM 2759 C C . PHE B 1 15 ? -3.955 -6.727 46.281 1 49.19 15 PHE B C 1
ATOM 2761 O O . PHE B 1 15 ? -2.828 -6.48 45.844 1 49.19 15 PHE B O 1
ATOM 2768 N N . THR B 1 16 ? -4.676 -7.879 46 1 48.56 16 THR B N 1
ATOM 2769 C CA . THR B 1 16 ? -4.023 -8.867 45.156 1 48.56 16 THR B CA 1
ATOM 2770 C C . THR B 1 16 ? -3.912 -8.359 43.719 1 48.56 16 THR B C 1
ATOM 2772 O O . THR B 1 16 ? -2.914 -8.609 43.062 1 48.56 16 THR B O 1
ATOM 2775 N N . CYS B 1 17 ? -5.008 -7.512 43.312 1 45.56 17 CYS B N 1
ATOM 2776 C CA . CYS B 1 17 ? -4.922 -6.961 41.969 1 45.56 17 CYS B CA 1
ATOM 2777 C C . CYS B 1 17 ? -3.805 -5.926 41.875 1 45.56 17 CYS B C 1
ATOM 2779 O O . CYS B 1 17 ? -3.133 -5.82 40.844 1 45.56 17 CYS B O 1
ATOM 2781 N N . VAL B 1 18 ? -3.623 -5.145 43 1 46.5 18 VAL B N 1
ATOM 2782 C CA . VAL B 1 18 ? -2.562 -4.145 43 1 46.5 18 VAL B CA 1
ATOM 2783 C C . VAL B 1 18 ? -1.199 -4.832 42.969 1 46.5 18 VAL B C 1
ATOM 2785 O O . VAL B 1 18 ? -0.29 -4.402 42.25 1 46.5 18 VAL B O 1
ATOM 2788 N N . LEU B 1 19 ? -1.116 -5.949 43.719 1 44.66 19 LEU B N 1
ATOM 2789 C CA . LEU B 1 19 ? 0.183 -6.609 43.781 1 44.66 19 LEU B CA 1
ATOM 2790 C C . LEU B 1 19 ? 0.516 -7.258 42.438 1 44.66 19 LEU B C 1
ATOM 2792 O O . LEU B 1 19 ? 1.66 -7.199 42 1 44.66 19 LEU B O 1
ATOM 2796 N N . LEU B 1 20 ? -0.559 -7.82 41.812 1 43.31 20 LEU B N 1
ATOM 2797 C CA . LEU B 1 20 ? -0.273 -8.461 40.531 1 43.31 20 LEU B CA 1
ATOM 2798 C C . LEU B 1 20 ? 0.084 -7.422 39.469 1 43.31 20 LEU B C 1
ATOM 2800 O O . LEU B 1 20 ? 0.928 -7.676 38.625 1 43.31 20 LEU B O 1
ATOM 2804 N N . THR B 1 21 ? -0.543 -6.164 39.625 1 43.03 21 THR B N 1
ATOM 2805 C CA . THR B 1 21 ? -0.172 -5.129 38.656 1 43.03 21 THR B CA 1
ATOM 2806 C C . THR B 1 21 ? 1.261 -4.66 38.906 1 43.03 21 THR B C 1
ATOM 2808 O O . THR B 1 21 ? 1.98 -4.348 37.969 1 43.03 21 THR B O 1
ATOM 2811 N N . PHE B 1 22 ? 1.694 -4.695 40.188 1 41.03 22 PHE B N 1
ATOM 2812 C CA . PHE B 1 22 ? 3.049 -4.227 40.469 1 41.03 22 PHE B CA 1
ATOM 2813 C C . PHE B 1 22 ? 4.078 -5.211 39.938 1 41.03 22 PHE B C 1
ATOM 2815 O O . PHE B 1 22 ? 5.125 -4.805 39.406 1 41.03 22 PHE B O 1
ATOM 2822 N N . MET B 1 23 ? 3.816 -6.512 40.125 1 38.22 23 MET B N 1
ATOM 2823 C CA . MET B 1 23 ? 4.816 -7.469 39.656 1 38.22 23 MET B CA 1
ATOM 2824 C C . MET B 1 23 ? 4.898 -7.484 38.156 1 38.22 23 MET B C 1
ATOM 2826 O O . MET B 1 23 ? 5.93 -7.852 37.594 1 38.22 23 MET B O 1
ATOM 2830 N N . ALA B 1 24 ? 3.689 -7.289 37.438 1 37.66 24 ALA B N 1
ATOM 2831 C CA . ALA B 1 24 ? 3.752 -7.285 35.969 1 37.66 24 ALA B CA 1
ATOM 2832 C C . ALA B 1 24 ? 4.582 -6.109 35.469 1 37.66 24 ALA B C 1
ATOM 2834 O O . ALA B 1 24 ? 5.258 -6.219 34.438 1 37.66 24 ALA B O 1
ATOM 2835 N N . LEU B 1 25 ? 4.648 -5 36.25 1 36.38 25 LEU B N 1
ATOM 2836 C CA . LEU B 1 25 ? 5.426 -3.854 35.781 1 36.38 25 LEU B CA 1
ATOM 2837 C C . LEU B 1 25 ? 6.918 -4.16 35.844 1 36.38 25 LEU B C 1
ATOM 2839 O O . LEU B 1 25 ? 7.676 -3.705 34.969 1 36.38 25 LEU B O 1
ATOM 2843 N N . VAL B 1 26 ? 7.348 -4.949 36.812 1 36.88 26 VAL B N 1
ATOM 2844 C CA . VAL B 1 26 ? 8.797 -5.09 36.938 1 36.88 26 VAL B CA 1
ATOM 2845 C C . VAL B 1 26 ? 9.352 -5.938 35.812 1 36.88 26 VAL B C 1
ATOM 2847 O O . VAL B 1 26 ? 10.461 -5.695 35.344 1 36.88 26 VAL B O 1
ATOM 2850 N N . VAL B 1 27 ? 8.586 -6.961 35.375 1 34.38 27 VAL B N 1
ATOM 2851 C CA . VAL B 1 27 ? 9.195 -7.887 34.438 1 34.38 27 VAL B CA 1
ATOM 2852 C C . VAL B 1 27 ? 9.391 -7.199 33.094 1 34.38 27 VAL B C 1
ATOM 2854 O O . VAL B 1 27 ? 10.273 -7.574 32.312 1 34.38 27 VAL B O 1
ATOM 2857 N N . ILE B 1 28 ? 8.492 -6.223 32.75 1 33.56 28 ILE B N 1
ATOM 2858 C CA . ILE B 1 28 ? 8.586 -5.695 31.406 1 33.56 28 ILE B CA 1
ATOM 2859 C C . ILE B 1 28 ? 9.891 -4.906 31.25 1 33.56 28 ILE B C 1
ATOM 2861 O O . ILE B 1 28 ? 10.383 -4.738 30.125 1 33.56 28 ILE B O 1
ATOM 2865 N N . THR B 1 29 ? 10.5 -4.469 32.375 1 30.92 29 THR B N 1
ATOM 2866 C CA . THR B 1 29 ? 11.602 -3.533 32.156 1 30.92 29 THR B CA 1
ATOM 2867 C C . THR B 1 29 ? 12.828 -4.266 31.625 1 30.92 29 THR B C 1
ATOM 2869 O O . THR B 1 29 ? 13.719 -3.65 31.031 1 30.92 29 THR B O 1
ATOM 2872 N N . ASN B 1 30 ? 13 -5.5 32.031 1 30.16 30 ASN B N 1
ATOM 2873 C CA . ASN B 1 30 ? 14.398 -5.887 31.891 1 30.16 30 ASN B CA 1
ATOM 2874 C C . ASN B 1 30 ? 14.758 -6.234 30.453 1 30.16 30 ASN B C 1
ATOM 2876 O O . ASN B 1 30 ? 15.922 -6.477 30.141 1 30.16 30 ASN B O 1
ATOM 2880 N N . SER B 1 31 ? 13.82 -6.828 29.766 1 29.12 31 SER B N 1
ATOM 2881 C CA . SER B 1 31 ? 14.398 -7.602 28.672 1 29.12 31 SER B CA 1
ATOM 2882 C C . SER B 1 31 ? 14.852 -6.695 27.531 1 29.12 31 SER B C 1
ATOM 2884 O O . SER B 1 31 ? 14.797 -7.078 26.375 1 29.12 31 SER B O 1
ATOM 2886 N N . ILE B 1 32 ? 14.766 -5.359 27.703 1 27.31 32 ILE B N 1
ATOM 2887 C CA . ILE B 1 32 ? 15.102 -4.699 26.453 1 27.31 32 ILE B CA 1
ATOM 2888 C C . ILE B 1 32 ? 16.578 -4.922 26.125 1 27.31 32 ILE B C 1
ATOM 2890 O O . ILE B 1 32 ? 17.453 -4.391 26.797 1 27.31 32 ILE B O 1
ATOM 2894 N N . LYS B 1 33 ? 16.922 -6.227 26.016 1 26.22 33 LYS B N 1
ATOM 2895 C CA . LYS B 1 33 ? 18.312 -6.438 25.594 1 26.22 33 LYS B CA 1
ATOM 2896 C C . LYS B 1 33 ? 18.625 -5.637 24.344 1 26.22 33 LYS B C 1
ATOM 2898 O O . LYS B 1 33 ? 17.875 -5.656 23.375 1 26.22 33 LYS B O 1
ATOM 2903 N N . SER B 1 34 ? 19.5 -4.645 24.438 1 25.08 34 SER B N 1
ATOM 2904 C CA . SER B 1 34 ? 20.094 -3.73 23.469 1 25.08 34 SER B CA 1
ATOM 2905 C C . SER B 1 34 ? 20.766 -4.492 22.328 1 25.08 34 SER B C 1
ATOM 2907 O O . SER B 1 34 ? 21.641 -5.32 22.562 1 25.08 34 SER B O 1
ATOM 2909 N N . THR B 1 35 ? 19.938 -5.059 21.422 1 28.17 35 THR B N 1
ATOM 2910 C CA . THR B 1 35 ? 20.578 -5.633 20.234 1 28.17 35 THR B CA 1
ATOM 2911 C C . THR B 1 35 ? 21.656 -4.695 19.703 1 28.17 35 THR B C 1
ATOM 2913 O O . THR B 1 35 ? 21.422 -3.496 19.547 1 28.17 35 THR B O 1
ATOM 2916 N N . PRO B 1 36 ? 22.828 -5.164 19.781 1 28.33 36 PRO B N 1
ATOM 2917 C CA . PRO B 1 36 ? 23.969 -4.348 19.328 1 28.33 36 PRO B CA 1
ATOM 2918 C C . PRO B 1 36 ? 23.797 -3.846 17.906 1 28.33 36 PRO B C 1
ATOM 2920 O O . PRO B 1 36 ? 23.234 -4.543 17.062 1 28.33 36 PRO B O 1
ATOM 2923 N N . LEU B 1 37 ? 23.703 -2.537 17.719 1 28.69 37 LEU B N 1
ATOM 2924 C CA . LEU B 1 37 ? 23.594 -1.758 16.5 1 28.69 37 LEU B CA 1
ATOM 2925 C C . LEU B 1 37 ? 24.594 -2.238 15.453 1 28.69 37 LEU B C 1
ATOM 2927 O O . LEU B 1 37 ? 25.75 -2.486 15.773 1 28.69 37 LEU B O 1
ATOM 2931 N N . PRO B 1 38 ? 24.047 -2.916 14.445 1 28.16 38 PRO B N 1
ATOM 2932 C CA . PRO B 1 38 ? 24.922 -3.365 13.367 1 28.16 38 PRO B CA 1
ATOM 2933 C C . PRO B 1 38 ? 25.969 -2.322 12.992 1 28.16 38 PRO B C 1
ATOM 2935 O O . PRO B 1 38 ? 25.781 -1.13 13.234 1 28.16 38 PRO B O 1
ATOM 2938 N N . GLU B 1 39 ? 27.172 -2.77 12.695 1 28.08 39 GLU B N 1
ATOM 2939 C CA . GLU B 1 39 ? 28.375 -2.012 12.359 1 28.08 39 GLU B CA 1
ATOM 2940 C C . GLU B 1 39 ? 28.094 -1.007 11.242 1 28.08 39 GLU B C 1
ATOM 2942 O O . GLU B 1 39 ? 27.375 -1.316 10.289 1 28.08 39 GLU B O 1
ATOM 2947 N N . PRO B 1 40 ? 28.234 0.3 11.555 1 26.41 40 PRO B N 1
ATOM 2948 C CA . PRO B 1 40 ? 27.969 1.427 10.664 1 26.41 40 PRO B CA 1
ATOM 2949 C C . PRO B 1 40 ? 28.625 1.258 9.289 1 26.41 40 PRO B C 1
ATOM 2951 O O . PRO B 1 40 ? 29.766 0.81 9.195 1 26.41 40 PRO B O 1
ATOM 2954 N N . LEU B 1 41 ? 27.859 0.79 8.32 1 25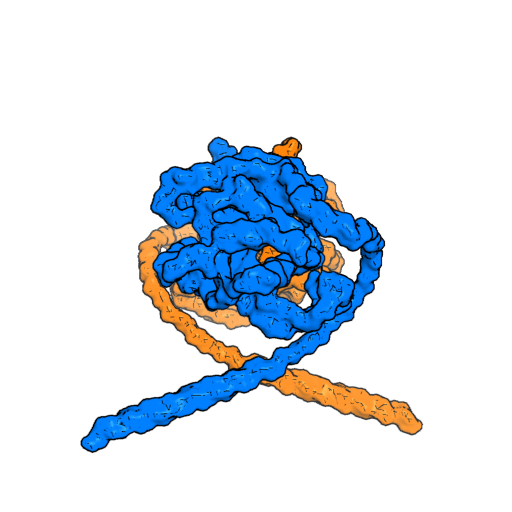.3 41 LEU B N 1
ATOM 2955 C CA . LEU B 1 41 ? 28.328 0.859 6.941 1 25.3 41 LEU B CA 1
ATOM 2956 C C . LEU B 1 41 ? 29.141 2.131 6.707 1 25.3 41 LEU B C 1
ATOM 2958 O O . LEU B 1 41 ? 28.844 3.174 7.297 1 25.3 41 LEU B O 1
ATOM 2962 N N . THR B 1 42 ? 30.297 1.969 6.129 1 26.69 42 THR B N 1
ATOM 2963 C CA . THR B 1 42 ? 31.281 2.98 5.762 1 26.69 42 THR B CA 1
ATOM 2964 C C . THR B 1 42 ? 30.625 4.133 5.012 1 26.69 42 THR B C 1
ATOM 2966 O O . THR B 1 42 ? 29.859 3.908 4.074 1 26.69 42 THR B O 1
ATOM 2969 N N . SER B 1 43 ? 30.391 5.258 5.703 1 26.44 43 SER B N 1
ATOM 2970 C CA . SER B 1 43 ? 29.906 6.559 5.242 1 26.44 43 SER B CA 1
ATOM 2971 C C . SER B 1 43 ? 30.656 7.004 3.986 1 26.44 43 SER B C 1
ATOM 2973 O O . SER B 1 43 ? 31.875 7.156 4.004 1 26.44 43 SER B O 1
ATOM 2975 N N . HIS B 1 44 ? 30.422 6.43 2.867 1 27.64 44 HIS B N 1
ATOM 2976 C CA . HIS B 1 44 ? 30.984 7.258 1.801 1 27.64 44 HIS B CA 1
ATOM 2977 C C . HIS B 1 44 ? 30.594 8.719 1.978 1 27.64 44 HIS B C 1
ATOM 2979 O O . HIS B 1 44 ? 29.438 9.031 2.238 1 27.64 44 HIS B O 1
ATOM 2985 N N . ALA B 1 45 ? 31.562 9.555 2.27 1 26.59 45 ALA B N 1
ATOM 2986 C CA . ALA B 1 45 ? 31.562 11 2.461 1 26.59 45 ALA B CA 1
ATOM 2987 C C . ALA B 1 45 ? 30.781 11.703 1.354 1 26.59 45 ALA B C 1
ATOM 2989 O O . ALA B 1 45 ? 31.188 11.68 0.188 1 26.59 45 ALA B O 1
ATOM 2990 N N . ILE B 1 46 ? 29.547 11.594 1.402 1 26.56 46 ILE B N 1
ATOM 2991 C CA . ILE B 1 46 ? 28.922 12.586 0.53 1 26.56 46 ILE B CA 1
ATOM 2992 C C . ILE B 1 46 ? 29.656 13.922 0.664 1 26.56 46 ILE B C 1
ATOM 2994 O O . ILE B 1 46 ? 29.844 14.43 1.774 1 26.56 46 ILE B O 1
ATOM 2998 N N . LYS B 1 47 ? 30.344 14.266 -0.304 1 27.67 47 LYS B N 1
ATOM 2999 C CA . LYS B 1 47 ? 30.859 15.617 -0.483 1 27.67 47 LYS B CA 1
ATOM 3000 C C . LYS B 1 47 ? 29.828 16.656 -0.046 1 27.67 47 LYS B C 1
ATOM 3002 O O . LYS B 1 47 ? 28.688 16.641 -0.508 1 27.67 47 LYS B O 1
ATOM 3007 N N . SER B 1 48 ? 29.953 17.188 1.224 1 26.67 48 SER B N 1
ATOM 3008 C CA . SER B 1 48 ? 29.25 18.297 1.861 1 26.67 48 SER B CA 1
ATOM 3009 C C . SER B 1 48 ? 28.969 19.422 0.866 1 26.67 48 SER B C 1
ATOM 3011 O O . SER B 1 48 ? 29.875 20.109 0.407 1 26.67 48 SER B O 1
ATOM 3013 N N . SER B 1 49 ? 28.141 19.25 -0.068 1 30.78 49 SER B N 1
ATOM 3014 C CA . SER B 1 49 ? 27.828 20.531 -0.68 1 30.78 49 SER B CA 1
ATOM 3015 C C . SER B 1 49 ? 27.641 21.609 0.376 1 30.78 49 SER B C 1
ATOM 3017 O O . SER B 1 49 ? 27 21.391 1.401 1 30.78 49 SER B O 1
ATOM 3019 N N . VAL B 1 50 ? 28.531 22.578 0.398 1 29.23 50 VAL B N 1
ATOM 3020 C CA . VAL B 1 50 ? 28.766 23.781 1.19 1 29.23 50 VAL B CA 1
ATOM 3021 C C . VAL B 1 50 ? 27.422 24.469 1.473 1 29.23 50 VAL B C 1
ATOM 3023 O O . VAL B 1 50 ? 26.75 24.922 0.548 1 29.23 50 VAL B O 1
ATOM 3026 N N . LEU B 1 51 ? 26.672 24.078 2.553 1 33.47 51 LEU B N 1
ATOM 3027 C CA . LEU B 1 51 ? 25.703 25.047 3.035 1 33.47 51 LEU B CA 1
ATOM 3028 C C . LEU B 1 51 ? 26.281 26.453 3.006 1 33.47 51 LEU B C 1
ATOM 3030 O O . LEU B 1 51 ? 27.422 26.672 3.418 1 33.47 51 LEU B O 1
ATOM 3034 N N . PRO B 1 52 ? 25.797 27.359 2.135 1 34 52 PRO B N 1
ATOM 3035 C CA . PRO B 1 52 ? 26.406 28.672 2.25 1 34 52 PRO B CA 1
ATOM 3036 C C . PRO B 1 52 ? 26.656 29.094 3.701 1 34 52 PRO B C 1
ATOM 3038 O O . PRO B 1 52 ? 25.984 28.594 4.609 1 34 52 PRO B O 1
ATOM 3041 N N . SER B 1 53 ? 27.719 29.844 4.055 1 33.25 53 SER B N 1
ATOM 3042 C CA . SER B 1 53 ? 28.156 30.406 5.324 1 33.25 53 SER B CA 1
ATOM 3043 C C . SER B 1 53 ? 26.984 30.891 6.152 1 33.25 53 SER B C 1
ATOM 3045 O O . SER B 1 53 ? 25.906 31.188 5.605 1 33.25 53 SER B O 1
ATOM 3047 N N . ASP B 1 54 ? 27 30.953 7.516 1 37.31 54 ASP B N 1
ATOM 3048 C CA . ASP B 1 54 ? 26.156 31.203 8.68 1 37.31 54 ASP B CA 1
ATOM 3049 C C . ASP B 1 54 ? 25.219 32.375 8.43 1 37.31 54 ASP B C 1
ATOM 3051 O O . ASP B 1 54 ? 24.062 32.375 8.844 1 37.31 54 ASP B O 1
ATOM 3055 N N . ARG B 1 55 ? 25.797 33.594 8.023 1 37.41 55 ARG B N 1
ATOM 3056 C CA . ARG B 1 55 ? 25.141 34.875 7.879 1 37.41 55 ARG B CA 1
ATOM 3057 C C . ARG B 1 55 ? 24.031 34.781 6.836 1 37.41 55 ARG B C 1
ATOM 3059 O O . ARG B 1 55 ? 23.078 35.594 6.875 1 37.41 55 ARG B O 1
ATOM 3066 N N . ASN B 1 56 ? 24.234 34.062 5.797 1 37.22 56 ASN B N 1
ATOM 3067 C CA . ASN B 1 56 ? 23.344 34.031 4.641 1 37.22 56 ASN B CA 1
ATOM 3068 C C . ASN B 1 56 ? 22.094 33.188 4.898 1 37.22 56 ASN B C 1
ATOM 3070 O O . ASN B 1 56 ? 21.172 33.156 4.078 1 37.22 56 ASN B O 1
ATOM 3074 N N . ILE B 1 57 ? 22.109 32.312 5.844 1 41.41 57 ILE B N 1
ATOM 3075 C CA . ILE B 1 57 ? 20.906 31.547 6.121 1 41.41 57 ILE B CA 1
ATOM 3076 C C . ILE B 1 57 ? 19.859 32.438 6.805 1 41.41 57 ILE B C 1
ATOM 3078 O O . ILE B 1 57 ? 18.656 32.281 6.574 1 41.41 57 ILE B O 1
ATOM 3082 N N . THR B 1 58 ? 20.312 33.344 7.812 1 42.88 58 THR B N 1
ATOM 3083 C CA . THR B 1 58 ? 19.375 34.188 8.523 1 42.88 58 THR B CA 1
ATOM 3084 C C . THR B 1 58 ? 18.594 35.062 7.543 1 42.88 58 THR B C 1
ATOM 3086 O O . THR B 1 58 ? 17.391 35.281 7.711 1 42.88 58 THR B O 1
ATOM 3089 N N . GLN B 1 59 ? 19.344 35.812 6.633 1 43.34 59 GLN B N 1
ATOM 3090 C CA . GLN B 1 59 ? 18.672 36.719 5.688 1 43.34 59 GLN B CA 1
ATOM 3091 C C . GLN B 1 59 ? 17.812 35.938 4.703 1 43.34 59 GLN B C 1
ATOM 3093 O O . GLN B 1 59 ? 16.812 36.438 4.207 1 43.34 59 GLN B O 1
ATOM 3098 N N . TRP B 1 60 ? 18.188 34.812 4.414 1 44.72 60 TRP B N 1
ATOM 3099 C CA . TRP B 1 60 ? 17.578 34 3.373 1 44.72 60 TRP B CA 1
ATOM 3100 C C . TRP B 1 60 ? 16.172 33.531 3.787 1 44.72 60 TRP B C 1
ATOM 3102 O O . TRP B 1 60 ? 15.281 33.406 2.943 1 44.72 60 TRP B O 1
ATOM 3112 N N . SER B 1 61 ? 16 33.25 5.086 1 49.5 61 SER B N 1
ATOM 3113 C CA . SER B 1 61 ? 14.727 32.656 5.438 1 49.5 61 SER B CA 1
ATOM 3114 C C . SER B 1 61 ? 13.57 33.625 5.176 1 49.5 61 SER B C 1
ATOM 3116 O O . SER B 1 61 ? 12.414 33.188 5.062 1 49.5 61 SER B O 1
ATOM 3118 N N . ALA B 1 62 ? 13.828 34.938 5.328 1 52.25 62 ALA B N 1
ATOM 3119 C CA . ALA B 1 62 ? 12.742 35.906 5.281 1 52.25 62 ALA B CA 1
ATOM 3120 C C . ALA B 1 62 ? 12.016 35.875 3.939 1 52.25 62 ALA B C 1
ATOM 3122 O O . ALA B 1 62 ? 10.82 36.188 3.861 1 52.25 62 ALA B O 1
ATOM 3123 N N . TYR B 1 63 ? 12.695 35.5 2.768 1 63.72 63 TYR B N 1
ATOM 3124 C CA . TYR B 1 63 ? 11.844 35.562 1.586 1 63.72 63 TYR B CA 1
ATOM 3125 C C . TYR B 1 63 ? 11.969 34.281 0.757 1 63.72 63 TYR B C 1
ATOM 3127 O O . TYR B 1 63 ? 12.953 34.094 0.046 1 63.72 63 TYR B O 1
ATOM 3135 N N . LEU B 1 64 ? 11.469 33.156 1.263 1 79.5 64 LEU B N 1
ATOM 3136 C CA . LEU B 1 64 ? 11.359 32 0.387 1 79.5 64 LEU B CA 1
ATOM 3137 C C . LEU B 1 64 ? 10.211 32.156 -0.599 1 79.5 64 LEU B C 1
ATOM 3139 O O . LEU B 1 64 ? 9.039 32.156 -0.204 1 79.5 64 LEU B O 1
ATOM 3143 N N . PRO B 1 65 ? 10.609 32.406 -1.83 1 90.94 65 PRO B N 1
ATOM 3144 C CA . PRO B 1 65 ? 9.531 32.562 -2.811 1 90.94 65 PRO B CA 1
ATOM 3145 C C . PRO B 1 65 ? 8.68 31.297 -2.951 1 90.94 65 PRO B C 1
ATOM 3147 O O . PRO B 1 65 ? 9.195 30.188 -2.812 1 90.94 65 PRO B O 1
ATOM 3150 N N . TYR B 1 66 ? 7.418 31.516 -3.164 1 95.81 66 TYR B N 1
ATOM 3151 C CA . TYR B 1 66 ? 6.52 30.406 -3.488 1 95.81 66 TYR B CA 1
ATOM 3152 C C . TYR B 1 66 ? 6.582 30.078 -4.973 1 95.81 66 TYR B C 1
ATOM 3154 O O . TYR B 1 66 ? 6.301 30.922 -5.824 1 95.81 66 TYR B O 1
ATOM 3162 N N . LEU B 1 67 ? 6.961 28.875 -5.297 1 95.62 67 LEU B N 1
ATOM 3163 C CA . LEU B 1 67 ? 6.914 28.422 -6.68 1 95.62 67 LEU B CA 1
ATOM 3164 C C . LEU B 1 67 ? 5.48 28.141 -7.109 1 95.62 67 LEU B C 1
ATOM 3166 O O . LEU B 1 67 ? 5.121 28.359 -8.266 1 95.62 67 LEU B O 1
ATOM 3170 N N . LYS B 1 68 ? 4.688 27.594 -6.277 1 96.69 68 LYS B N 1
ATOM 3171 C CA . LYS B 1 68 ? 3.244 27.406 -6.379 1 96.69 68 LYS B CA 1
ATOM 3172 C C . LYS B 1 68 ? 2.525 28 -5.168 1 96.69 68 LYS B C 1
ATOM 3174 O O . LYS B 1 68 ? 2.963 27.812 -4.031 1 96.69 68 LYS B O 1
ATOM 3179 N N . ASN B 1 69 ? 1.473 28.719 -5.445 1 97.31 69 ASN B N 1
ATOM 3180 C CA . ASN B 1 69 ? 0.85 29.531 -4.402 1 97.31 69 ASN B CA 1
ATOM 3181 C C . ASN B 1 69 ? -0.665 29.594 -4.578 1 97.31 69 ASN B C 1
ATOM 3183 O O . ASN B 1 69 ? -1.175 30.5 -5.246 1 97.31 69 ASN B O 1
ATOM 3187 N N . PRO B 1 70 ? -1.366 28.656 -3.975 1 97.44 70 PRO B N 1
ATOM 3188 C CA . PRO B 1 70 ? -2.828 28.734 -4.039 1 97.44 70 PRO B CA 1
ATOM 3189 C C . PRO B 1 70 ? -3.402 29.797 -3.102 1 97.44 70 PRO B C 1
ATOM 3191 O O . PRO B 1 70 ? -3.865 29.469 -2.006 1 97.44 70 PRO B O 1
ATOM 3194 N N . THR B 1 71 ? -3.582 30.969 -3.584 1 96.25 71 THR B N 1
ATOM 3195 C CA . THR B 1 71 ? -3.859 32.125 -2.75 1 96.25 71 THR B CA 1
ATOM 3196 C C . THR B 1 71 ? -5.344 32.219 -2.418 1 96.25 71 THR B C 1
ATOM 3198 O O . THR B 1 71 ? -5.738 32.938 -1.495 1 96.25 71 THR B O 1
ATOM 3201 N N . THR B 1 72 ? -6.211 31.469 -3.096 1 96.5 72 THR B N 1
ATOM 3202 C CA . THR B 1 72 ? -7.645 31.672 -2.928 1 96.5 72 THR B CA 1
ATOM 3203 C C . THR B 1 72 ? -8.281 30.516 -2.172 1 96.5 72 THR B C 1
ATOM 3205 O O . THR B 1 72 ? -9.5 30.469 -1.999 1 96.5 72 THR B O 1
ATOM 3208 N N . ILE B 1 73 ? -7.492 29.609 -1.705 1 96.75 73 ILE B N 1
ATOM 3209 C CA . ILE B 1 73 ? -8.023 28.375 -1.14 1 96.75 73 ILE B CA 1
ATOM 3210 C C . ILE B 1 73 ? -8.836 28.688 0.117 1 96.75 73 ILE B C 1
ATOM 3212 O O . ILE B 1 73 ? -9.797 27.984 0.431 1 96.75 73 ILE B O 1
ATOM 3216 N N . CYS B 1 74 ? -8.539 29.719 0.825 1 97.5 74 CYS B N 1
ATOM 3217 C CA . CYS B 1 74 ? -9.203 30.031 2.084 1 97.5 74 CYS B CA 1
ATOM 3218 C C . CYS B 1 74 ? -10.219 31.156 1.9 1 97.5 74 CYS B C 1
ATOM 3220 O O . CYS B 1 74 ? -10.758 31.688 2.879 1 97.5 74 CYS B O 1
ATOM 3222 N N . ASP B 1 75 ? -10.531 31.531 0.657 1 96.75 75 ASP B N 1
ATOM 3223 C CA . ASP B 1 75 ? -11.438 32.656 0.399 1 96.75 75 ASP B CA 1
ATOM 3224 C C . ASP B 1 75 ? -12.828 32.344 0.959 1 96.75 75 ASP B C 1
ATOM 3226 O O . ASP B 1 75 ? -13.508 33.281 1.438 1 96.75 75 ASP B O 1
ATOM 3230 N N . SER B 1 76 ? -13.219 31.125 0.912 1 94.81 76 SER B N 1
ATOM 3231 C CA . SER B 1 76 ? -14.555 30.766 1.368 1 94.81 76 SER B CA 1
ATOM 3232 C C . SER B 1 76 ? -14.703 30.953 2.873 1 94.81 76 SER B C 1
ATOM 3234 O O . SER B 1 76 ? -15.812 31.031 3.391 1 94.81 76 SER B O 1
ATOM 3236 N N . PHE B 1 77 ? -13.578 30.984 3.59 1 96.69 77 PHE B N 1
ATOM 3237 C CA . PHE B 1 77 ? -13.617 31.203 5.031 1 96.69 77 PHE B CA 1
ATOM 3238 C C . PHE B 1 77 ? -14.156 32.594 5.359 1 96.69 77 PHE B C 1
ATOM 3240 O O . PHE B 1 77 ? -14.68 32.812 6.453 1 96.69 77 PHE B O 1
ATOM 3247 N N . LYS B 1 78 ? -14.016 33.531 4.473 1 94.44 78 LYS B N 1
ATOM 3248 C CA . LYS B 1 78 ? -14.414 34.906 4.711 1 94.44 78 LYS B CA 1
ATOM 3249 C C . LYS B 1 78 ? -15.906 35 4.973 1 94.44 78 LYS B C 1
ATOM 3251 O O . LYS B 1 78 ? -16.344 35.875 5.75 1 94.44 78 LYS B O 1
ATOM 3256 N N . THR B 1 79 ? -16.641 34.125 4.383 1 94.12 79 THR B N 1
ATOM 3257 C CA . THR B 1 79 ? -18.094 34.219 4.492 1 94.12 79 THR B CA 1
ATOM 3258 C C . THR B 1 79 ? -18.672 33.062 5.301 1 94.12 79 THR B C 1
ATOM 3260 O O . THR B 1 79 ? -19.875 32.969 5.473 1 94.12 79 THR B O 1
ATOM 3263 N N . PHE B 1 80 ? -17.828 32.188 5.703 1 95.12 80 PHE B N 1
ATOM 3264 C CA . PHE B 1 80 ? -18.297 31.031 6.453 1 95.12 80 PHE B CA 1
ATOM 3265 C C . PHE B 1 80 ? -18.422 31.359 7.938 1 95.12 80 PHE B C 1
ATOM 3267 O O . PHE B 1 80 ? -17.5 31.922 8.539 1 95.12 80 PHE B O 1
ATOM 3274 N N . ASP B 1 81 ? -19.625 31.047 8.578 1 92.19 81 ASP B N 1
ATOM 3275 C CA . ASP B 1 81 ? -19.891 31.391 9.969 1 92.19 81 ASP B CA 1
ATOM 3276 C C . ASP B 1 81 ? -19.672 30.188 10.891 1 92.19 81 ASP B C 1
ATOM 3278 O O . ASP B 1 81 ? -20.109 30.203 12.039 1 92.19 81 ASP B O 1
ATOM 3282 N N . GLY B 1 82 ? -18.891 29.281 10.695 1 93.75 82 GLY B N 1
ATOM 3283 C CA . GLY B 1 82 ? -18.547 28.156 11.539 1 93.75 82 GLY B CA 1
ATOM 3284 C C . GLY B 1 82 ? -17.062 28.094 11.875 1 93.75 82 GLY B C 1
ATOM 3285 O O . GLY B 1 82 ? -16.344 29.078 11.719 1 93.75 82 GLY B O 1
ATOM 3286 N N . ILE B 1 83 ? -16.672 27.047 12.508 1 95.75 83 ILE B N 1
ATOM 3287 C CA . ILE B 1 83 ? -15.258 26.875 12.852 1 95.75 83 ILE B CA 1
ATOM 3288 C C . ILE B 1 83 ? -14.445 26.609 11.586 1 95.75 83 ILE B C 1
ATOM 3290 O O . ILE B 1 83 ? -14.766 25.703 10.82 1 95.75 83 ILE B O 1
ATOM 3294 N N . LYS B 1 84 ? -13.461 27.453 11.312 1 97.69 84 LYS B N 1
ATOM 3295 C CA . LYS B 1 84 ? -12.633 27.391 10.109 1 97.69 84 LYS B CA 1
ATOM 3296 C C . LYS B 1 84 ? -11.289 26.734 10.406 1 97.69 84 LYS B C 1
ATOM 3298 O O . LYS B 1 84 ? -10.477 27.297 11.156 1 97.69 84 LYS B O 1
ATOM 3303 N N . ILE B 1 85 ? -11.031 25.594 9.773 1 98.06 85 ILE B N 1
ATOM 3304 C CA . ILE B 1 85 ? -9.836 24.812 10.055 1 98.06 85 ILE B CA 1
ATOM 3305 C C . ILE B 1 85 ? -8.969 24.719 8.797 1 98.06 85 ILE B C 1
ATOM 3307 O O . ILE B 1 85 ? -9.422 24.234 7.762 1 98.06 85 ILE B O 1
ATOM 3311 N N . LEU B 1 86 ? -7.805 25.266 8.875 1 98.62 86 LEU B N 1
ATOM 3312 C CA . LEU B 1 86 ? -6.812 25.062 7.824 1 98.62 86 LEU B CA 1
ATOM 3313 C C . LEU B 1 86 ? -5.902 23.875 8.156 1 98.62 86 LEU B C 1
ATOM 3315 O O . LEU B 1 86 ? -5.336 23.812 9.25 1 98.62 86 LEU B O 1
ATOM 3319 N N . VAL B 1 87 ? -5.828 22.906 7.277 1 98.69 87 VAL B N 1
ATOM 3320 C CA . VAL B 1 87 ? -4.918 21.766 7.441 1 98.69 87 VAL B CA 1
ATOM 3321 C C . VAL B 1 87 ? -3.701 21.953 6.539 1 98.69 87 VAL B C 1
ATOM 3323 O O . VAL B 1 87 ? -3.828 21.969 5.312 1 98.69 87 VAL B O 1
ATOM 3326 N N . LEU B 1 88 ? -2.557 22.156 7.16 1 98.81 88 LEU B N 1
ATOM 3327 C CA . LEU B 1 88 ? -1.283 22.188 6.449 1 98.81 88 LEU B CA 1
ATOM 3328 C C . LEU B 1 88 ? -0.589 20.828 6.531 1 98.81 88 LEU B C 1
ATOM 3330 O O . LEU B 1 88 ? -0.253 20.359 7.625 1 98.81 88 LEU B O 1
ATOM 3334 N N . VAL B 1 89 ? -0.409 20.203 5.371 1 98.88 89 VAL B N 1
ATOM 3335 C CA . VAL B 1 89 ? 0.143 18.859 5.32 1 98.88 89 VAL B CA 1
ATOM 3336 C C . VAL B 1 89 ? 1.568 18.906 4.777 1 98.88 89 VAL B C 1
ATOM 3338 O O . VAL B 1 89 ? 1.789 19.297 3.629 1 98.88 89 VAL B O 1
ATOM 3341 N N . LYS B 1 90 ? 2.549 18.531 5.598 1 98.19 90 LYS B N 1
ATOM 3342 C CA . LYS B 1 90 ? 3.908 18.344 5.094 1 98.19 90 LYS B CA 1
ATOM 3343 C C . LYS B 1 90 ? 4.02 17.062 4.273 1 98.19 90 LYS B C 1
ATOM 3345 O O . LYS B 1 90 ? 3.832 15.961 4.797 1 98.19 90 LYS B O 1
ATOM 3350 N N . SER B 1 91 ? 4.234 17.203 3.002 1 98 91 SER B N 1
ATOM 3351 C CA . SER B 1 91 ? 4.328 16.047 2.107 1 98 91 SER B CA 1
ATOM 3352 C C . SER B 1 91 ? 5.609 16.094 1.282 1 98 91 SER B C 1
ATOM 3354 O O . SER B 1 91 ? 6.293 17.125 1.239 1 98 91 SER B O 1
ATOM 3356 N N . SER B 1 92 ? 6.027 14.961 0.73 1 96.31 92 SER B N 1
ATOM 3357 C CA . SER B 1 92 ? 7.145 14.875 -0.203 1 96.31 92 SER B CA 1
ATOM 3358 C C . SER B 1 92 ? 6.668 14.945 -1.648 1 96.31 92 SER B C 1
ATOM 3360 O O . SER B 1 92 ? 5.559 14.516 -1.964 1 96.31 92 SER B O 1
ATOM 3362 N N . PRO B 1 93 ? 7.523 15.461 -2.471 1 96.12 93 PRO B N 1
ATOM 3363 C CA . PRO B 1 93 ? 7.137 15.562 -3.879 1 96.12 93 PRO B CA 1
ATOM 3364 C C . PRO B 1 93 ? 6.738 14.211 -4.477 1 96.12 93 PRO B C 1
ATOM 3366 O O . PRO B 1 93 ? 5.836 14.141 -5.312 1 96.12 93 PRO B O 1
ATOM 3369 N N . GLU B 1 94 ? 7.301 13.148 -4.043 1 94.56 94 GLU B N 1
ATOM 3370 C CA . GLU B 1 94 ? 7.051 11.844 -4.641 1 94.56 94 GLU B CA 1
ATOM 3371 C C . GLU B 1 94 ? 5.812 11.188 -4.035 1 94.56 94 GLU B C 1
ATOM 3373 O O . GLU B 1 94 ? 5.348 10.156 -4.523 1 94.56 94 GLU B O 1
ATOM 3378 N N . ASN B 1 95 ? 5.242 11.75 -3.016 1 96.94 95 ASN B N 1
ATOM 3379 C CA . ASN B 1 95 ? 4.125 11.133 -2.316 1 96.94 95 ASN B CA 1
ATOM 3380 C C . ASN B 1 95 ? 2.785 11.531 -2.932 1 96.94 95 ASN B C 1
ATOM 3382 O O . ASN B 1 95 ? 1.862 11.922 -2.215 1 96.94 95 ASN B O 1
ATOM 3386 N N . PHE B 1 96 ? 2.688 11.375 -4.27 1 97.19 96 PHE B N 1
ATOM 3387 C CA . PHE B 1 96 ? 1.43 11.633 -4.957 1 97.19 96 PHE B CA 1
ATOM 3388 C C . PHE B 1 96 ? 0.315 10.758 -4.398 1 97.19 96 PHE B C 1
ATOM 3390 O O . PHE B 1 96 ? -0.814 11.219 -4.219 1 97.19 96 PHE B O 1
ATOM 3397 N N . HIS B 1 97 ? 0.66 9.484 -4.117 1 97.19 97 HIS B N 1
ATOM 3398 C CA . HIS B 1 97 ? -0.311 8.508 -3.65 1 97.19 97 HIS B CA 1
ATOM 3399 C C . HIS B 1 97 ? -0.922 8.93 -2.318 1 97.19 97 HIS B C 1
ATOM 3401 O O . HIS B 1 97 ? -2.139 8.844 -2.133 1 97.19 97 HIS B O 1
ATOM 3407 N N . LEU B 1 98 ? -0.119 9.492 -1.434 1 98.25 98 LEU B N 1
ATOM 3408 C CA . LEU B 1 98 ? -0.619 9.883 -0.12 1 98.25 98 LEU B CA 1
ATOM 3409 C C . LEU B 1 98 ? -1.463 11.148 -0.214 1 98.25 98 LEU B C 1
ATOM 3411 O O . LEU B 1 98 ? -2.494 11.266 0.453 1 98.25 98 LEU B O 1
ATOM 3415 N N . ARG B 1 99 ? -1.021 12.117 -1.056 1 98.44 99 ARG B N 1
ATOM 3416 C CA . ARG B 1 99 ? -1.82 13.32 -1.24 1 98.44 99 ARG B CA 1
ATOM 3417 C C . ARG B 1 99 ? -3.16 12.992 -1.892 1 98.44 99 ARG B C 1
ATOM 3419 O O . ARG B 1 99 ? -4.199 13.523 -1.489 1 98.44 99 ARG B O 1
ATOM 3426 N N . SER B 1 100 ? -3.176 12.055 -2.855 1 97.38 100 SER B N 1
ATOM 3427 C CA . SER B 1 100 ? -4.426 11.609 -3.473 1 97.38 100 SER B CA 1
ATOM 3428 C C . SER B 1 100 ? -5.332 10.922 -2.455 1 97.38 100 SER B C 1
ATOM 3430 O O . SER B 1 100 ? -6.551 11.102 -2.486 1 97.38 100 SER B O 1
ATOM 3432 N N . TRP B 1 101 ? -4.754 10.109 -1.606 1 98.06 101 TRP B N 1
ATOM 3433 C CA . TRP B 1 101 ? -5.504 9.414 -0.567 1 98.06 101 TRP B CA 1
ATOM 3434 C C . TRP B 1 101 ? -6.184 10.406 0.371 1 98.06 101 TRP B C 1
ATOM 3436 O O . TRP B 1 101 ? -7.363 10.25 0.702 1 98.06 101 TRP B O 1
ATOM 3446 N N . ILE B 1 102 ? -5.453 11.461 0.763 1 98.19 102 ILE B N 1
ATOM 3447 C CA . ILE B 1 102 ? -5.996 12.492 1.644 1 98.19 102 ILE B CA 1
ATOM 3448 C C . ILE B 1 102 ? -7.145 13.211 0.943 1 98.19 102 ILE B C 1
ATOM 3450 O O . ILE B 1 102 ? -8.195 13.453 1.544 1 98.19 102 ILE B O 1
ATOM 3454 N N . ARG B 1 103 ? -7.008 13.57 -0.358 1 97.12 103 ARG B N 1
ATOM 3455 C CA . ARG B 1 103 ? -8.062 14.211 -1.135 1 97.12 103 ARG B CA 1
ATOM 3456 C C . ARG B 1 103 ? -9.297 13.312 -1.23 1 97.12 103 ARG B C 1
ATOM 3458 O O . ARG B 1 103 ? -10.422 13.781 -1.08 1 97.12 103 ARG B O 1
ATOM 3465 N N . TYR B 1 104 ? -9.047 12.008 -1.455 1 96.69 104 TYR B N 1
ATOM 3466 C CA . TYR B 1 104 ? -10.133 11.031 -1.557 1 96.69 104 TYR B CA 1
ATOM 3467 C C . TYR B 1 104 ? -10.961 11 -0.279 1 96.69 104 TYR B C 1
ATOM 3469 O O . TYR B 1 104 ? -12.195 11.039 -0.329 1 96.69 104 TYR B O 1
ATOM 3477 N N . LYS B 1 105 ? -10.281 10.93 0.842 1 95.25 105 LYS B N 1
ATOM 3478 C CA . LYS B 1 105 ? -10.977 10.867 2.125 1 95.25 105 LYS B CA 1
ATOM 3479 C C . LYS B 1 105 ? -11.766 12.148 2.381 1 95.25 105 LYS B C 1
ATOM 3481 O O . LYS B 1 105 ? -12.875 12.109 2.906 1 95.25 105 LYS B O 1
ATOM 3486 N N . ALA B 1 106 ? -11.156 13.273 2.021 1 94.25 106 ALA B N 1
ATOM 3487 C CA . ALA B 1 106 ? -11.859 14.547 2.17 1 94.25 106 ALA B CA 1
ATOM 3488 C C . ALA B 1 106 ? -13.117 14.586 1.308 1 94.25 106 ALA B C 1
ATOM 3490 O O . ALA B 1 106 ? -14.164 15.07 1.749 1 94.25 106 ALA B O 1
ATOM 3491 N N . ASP B 1 107 ? -13.016 14.078 0.087 1 91.75 107 ASP B N 1
ATOM 3492 C CA . ASP B 1 107 ? -14.141 14.07 -0.848 1 91.75 107 ASP B CA 1
ATOM 3493 C C . ASP B 1 107 ? -15.258 13.164 -0.35 1 91.75 107 ASP B C 1
ATOM 3495 O O . ASP B 1 107 ? -16.438 13.461 -0.546 1 91.75 107 ASP B O 1
ATOM 3499 N N . LYS B 1 108 ? -14.875 12.133 0.301 1 90.31 108 LYS B N 1
ATOM 3500 C CA . LYS B 1 108 ? -15.859 11.172 0.777 1 90.31 108 LYS B CA 1
ATOM 3501 C C . LYS B 1 108 ? -16.547 11.672 2.041 1 90.31 108 LYS B C 1
ATOM 3503 O O . LYS B 1 108 ? -17.703 11.336 2.299 1 90.31 108 LYS B O 1
ATOM 3508 N N . ASN B 1 109 ? -15.828 12.43 2.789 1 87.44 109 ASN B N 1
ATOM 3509 C CA . ASN B 1 109 ? -16.406 12.992 4.008 1 87.44 109 ASN B CA 1
ATOM 3510 C C . ASN B 1 109 ? -16.875 14.422 3.791 1 87.44 109 ASN B C 1
ATOM 3512 O O . ASN B 1 109 ? -16.141 15.375 4.082 1 87.44 109 ASN B O 1
ATOM 3516 N N . GLN B 1 110 ? -18.094 14.625 3.533 1 90.81 110 GLN B N 1
ATOM 3517 C CA . GLN B 1 110 ? -18.625 15.93 3.145 1 90.81 110 GLN B CA 1
ATOM 3518 C C . GLN B 1 110 ? -19.094 16.719 4.363 1 90.81 110 GLN B C 1
ATOM 3520 O O . GLN B 1 110 ? -19.438 17.891 4.25 1 90.81 110 GLN B O 1
ATOM 3525 N N . GLU B 1 111 ? -19.062 16.125 5.496 1 92.56 111 GLU B N 1
ATOM 3526 C CA . GLU B 1 111 ? -19.562 16.75 6.719 1 92.56 111 GLU B CA 1
ATOM 3527 C C . GLU B 1 111 ? -18.797 18.031 7.031 1 92.56 111 GLU B C 1
ATOM 3529 O O . GLU B 1 111 ? -19.375 19 7.551 1 92.56 111 GLU B O 1
ATOM 3534 N N . PHE B 1 112 ? -17.547 18.062 6.621 1 93.75 112 PHE B N 1
ATOM 3535 C CA . PHE B 1 112 ? -16.703 19.172 7.031 1 93.75 112 PHE B CA 1
ATOM 3536 C C . PHE B 1 112 ? -16.203 19.953 5.82 1 93.75 112 PHE B C 1
ATOM 3538 O O . PHE B 1 112 ? -15.203 20.688 5.91 1 93.75 112 PHE B O 1
ATOM 3545 N N . LYS B 1 113 ? -16.828 19.844 4.719 1 93.56 113 LYS B N 1
ATOM 3546 C CA . LYS B 1 113 ? -16.375 20.406 3.449 1 93.56 113 LYS B CA 1
ATOM 3547 C C . LYS B 1 113 ? -16.266 21.922 3.531 1 93.56 113 LYS B C 1
ATOM 3549 O O . LYS B 1 113 ? -15.391 22.516 2.902 1 93.56 113 LYS B O 1
ATOM 3554 N N . ASP B 1 114 ? -17.109 22.562 4.344 1 94.31 114 ASP B N 1
ATOM 3555 C CA . ASP B 1 114 ? -17.094 24.016 4.434 1 94.31 114 ASP B CA 1
ATOM 3556 C C . ASP B 1 114 ? -16.141 24.484 5.527 1 94.31 114 ASP B C 1
ATOM 3558 O O . ASP B 1 114 ? -15.641 25.609 5.473 1 94.31 114 ASP B O 1
ATOM 3562 N N . SER B 1 115 ? -15.859 23.609 6.441 1 95.56 115 SER B N 1
ATOM 3563 C CA . SER B 1 115 ? -15.094 24.016 7.621 1 95.56 115 SER B CA 1
ATOM 3564 C C . SER B 1 115 ? -13.602 23.766 7.426 1 95.56 115 SER B C 1
ATOM 3566 O O . SER B 1 115 ? -12.773 24.328 8.141 1 95.56 115 SER B O 1
ATOM 3568 N N . VAL B 1 116 ? -13.289 22.891 6.473 1 97.56 116 VAL B N 1
ATOM 3569 C CA . VAL B 1 116 ? -11.914 22.422 6.398 1 97.56 116 VAL B CA 1
ATOM 3570 C C . VAL B 1 116 ? -11.328 22.75 5.027 1 97.56 116 VAL B C 1
ATOM 3572 O O . VAL B 1 116 ? -11.977 22.531 4 1 97.56 116 VAL B O 1
ATOM 3575 N N . ARG B 1 117 ? -10.156 23.375 4.996 1 97.81 117 ARG B N 1
ATOM 3576 C CA . ARG B 1 117 ? -9.328 23.516 3.801 1 97.81 117 ARG B CA 1
ATOM 3577 C C . ARG B 1 117 ? -7.969 22.844 3.99 1 97.81 117 ARG B C 1
ATOM 3579 O O . ARG B 1 117 ? -7.332 23.016 5.031 1 97.81 117 ARG B O 1
ATOM 3586 N N . THR B 1 118 ? -7.602 22.031 3.043 1 98.31 118 THR B N 1
ATOM 3587 C CA . THR B 1 118 ? -6.344 21.297 3.123 1 98.31 118 THR B CA 1
ATOM 3588 C C . THR B 1 118 ? -5.352 21.812 2.086 1 98.31 118 THR B C 1
ATOM 3590 O O . THR B 1 118 ? -5.703 21.984 0.917 1 98.31 118 THR B O 1
ATOM 3593 N N . VAL B 1 119 ? -4.156 22.094 2.543 1 98.75 119 VAL B N 1
ATOM 3594 C CA . VAL B 1 119 ? -3.07 22.547 1.68 1 98.75 119 VAL B CA 1
ATOM 3595 C C . VAL B 1 119 ? -1.84 21.672 1.898 1 98.75 119 VAL B C 1
ATOM 3597 O O . VAL B 1 119 ? -1.483 21.359 3.037 1 98.75 119 VAL B O 1
ATOM 3600 N N . PHE B 1 120 ? -1.213 21.234 0.789 1 98.88 120 PHE B N 1
ATOM 3601 C CA . PHE B 1 120 ? -0.007 20.422 0.862 1 98.88 120 PHE B CA 1
ATOM 3602 C C . PHE B 1 120 ? 1.241 21.281 0.709 1 98.88 120 PHE B C 1
ATOM 3604 O O . PHE B 1 120 ? 1.323 22.109 -0.203 1 98.88 120 PHE B O 1
ATOM 3611 N N . LEU B 1 121 ? 2.217 21.125 1.57 1 98.56 121 LEU B N 1
ATOM 3612 C CA . LEU B 1 121 ? 3.484 21.844 1.556 1 98.56 121 LEU B CA 1
ATOM 3613 C C . LEU B 1 121 ? 4.594 20.984 0.963 1 98.56 121 LEU B C 1
ATOM 3615 O O . LEU B 1 121 ? 4.883 19.906 1.478 1 98.56 121 LEU B O 1
ATOM 3619 N N . LEU B 1 122 ? 5.203 21.453 -0.14 1 97.94 122 LEU B N 1
ATOM 3620 C CA . LEU B 1 122 ? 6.266 20.734 -0.819 1 97.94 122 LEU B CA 1
ATOM 3621 C C . LEU B 1 122 ? 7.477 21.625 -1.056 1 97.94 122 LEU B C 1
ATOM 3623 O O . LEU B 1 122 ? 7.344 22.844 -1.134 1 97.94 122 LEU B O 1
ATOM 3627 N N . GLY B 1 123 ? 8.633 20.984 -1.113 1 96.44 123 GLY B N 1
ATOM 3628 C CA . GLY B 1 123 ? 9.805 21.609 -1.71 1 96.44 123 GLY B CA 1
ATOM 3629 C C . GLY B 1 123 ? 10.016 21.203 -3.156 1 96.44 123 GLY B C 1
ATOM 3630 O O . GLY B 1 123 ? 9.141 20.594 -3.775 1 96.44 123 GLY B O 1
ATOM 3631 N N . GLN B 1 124 ? 11.156 21.594 -3.604 1 93.62 124 GLN B N 1
ATOM 3632 C CA . GLN B 1 124 ? 11.523 21.234 -4.969 1 93.62 124 GLN B CA 1
ATOM 3633 C C . GLN B 1 124 ? 12.141 19.844 -5.031 1 93.62 124 GLN B C 1
ATOM 3635 O O . GLN B 1 124 ? 12.875 19.453 -4.121 1 93.62 124 GLN B O 1
ATOM 3640 N N . SER B 1 125 ? 11.852 19.016 -5.973 1 84.56 125 SER B N 1
ATOM 3641 C CA . SER B 1 125 ? 12.438 17.688 -6.152 1 84.56 125 SER B CA 1
ATOM 3642 C C . SER B 1 125 ? 13.266 17.625 -7.434 1 84.56 125 SER B C 1
ATOM 3644 O O . SER B 1 125 ? 14.109 16.75 -7.586 1 84.56 125 SER B O 1
ATOM 3646 N N . GLY B 1 126 ? 13.258 18.453 -8.328 1 78.38 126 GLY B N 1
ATOM 3647 C CA . GLY B 1 126 ? 13.898 18.438 -9.641 1 78.38 126 GLY B CA 1
ATOM 3648 C C . GLY B 1 126 ? 13.234 17.469 -10.609 1 78.38 126 GLY B C 1
ATOM 3649 O O . GLY B 1 126 ? 12.711 17.891 -11.641 1 78.38 126 GLY B O 1
ATOM 3650 N N . SER B 1 127 ? 13.047 16.125 -10.273 1 83.69 127 SER B N 1
ATOM 3651 C CA . SER B 1 127 ? 12.594 15.078 -11.188 1 83.69 127 SER B CA 1
ATOM 3652 C C . SER B 1 127 ? 11.07 15.062 -11.297 1 83.69 127 SER B C 1
ATOM 3654 O O . SER B 1 127 ? 10.516 14.617 -12.305 1 83.69 127 SER B O 1
ATOM 3656 N N . ARG B 1 128 ? 10.367 15.734 -10.383 1 89.38 128 ARG B N 1
ATOM 3657 C CA . ARG B 1 128 ? 8.914 15.578 -10.352 1 89.38 128 ARG B CA 1
ATOM 3658 C C . ARG B 1 128 ? 8.211 16.922 -10.531 1 89.38 128 ARG B C 1
ATOM 3660 O O . ARG B 1 128 ? 6.996 17.016 -10.375 1 89.38 128 ARG B O 1
ATOM 3667 N N . ASP B 1 129 ? 8.906 17.922 -10.852 1 88.62 129 ASP B N 1
ATOM 3668 C CA . ASP B 1 129 ? 8.352 19.281 -10.836 1 88.62 129 ASP B CA 1
ATOM 3669 C C . ASP B 1 129 ? 7.242 19.422 -11.875 1 88.62 129 ASP B C 1
ATOM 3671 O O . ASP B 1 129 ? 6.246 20.109 -11.633 1 88.62 129 ASP B O 1
ATOM 3675 N N . LYS B 1 130 ? 7.406 18.766 -13.055 1 89 130 LYS B N 1
ATOM 3676 C CA . LYS B 1 130 ? 6.355 18.828 -14.07 1 89 130 LYS B CA 1
ATOM 3677 C C . LYS B 1 130 ? 5.082 18.141 -13.586 1 89 130 LYS B C 1
ATOM 3679 O O . LYS B 1 130 ? 3.979 18.656 -13.797 1 89 130 LYS B O 1
ATOM 3684 N N . ASP B 1 131 ? 5.219 17.016 -12.969 1 93.38 131 ASP B N 1
ATOM 3685 C CA . ASP B 1 131 ? 4.078 16.281 -12.422 1 93.38 131 ASP B CA 1
ATOM 3686 C C . ASP B 1 131 ? 3.396 17.078 -11.312 1 93.38 131 ASP B C 1
ATOM 3688 O O . ASP B 1 131 ? 2.168 17.094 -11.211 1 93.38 131 ASP B O 1
ATOM 3692 N N . ILE B 1 132 ? 4.223 17.719 -10.5 1 95.88 132 ILE B N 1
ATOM 3693 C CA . ILE B 1 132 ? 3.693 18.531 -9.414 1 95.88 132 ILE B CA 1
ATOM 3694 C C . ILE B 1 132 ? 2.945 19.734 -9.984 1 95.88 132 ILE B C 1
ATOM 3696 O O . ILE B 1 132 ? 1.921 20.156 -9.438 1 95.88 132 ILE B O 1
ATOM 3700 N N . LEU B 1 133 ? 3.512 20.312 -11.047 1 94.38 133 LEU B N 1
ATOM 3701 C CA . LEU B 1 133 ? 2.818 21.422 -11.711 1 94.38 133 LEU B CA 1
ATOM 3702 C C . LEU B 1 133 ? 1.428 20.984 -12.164 1 94.38 133 LEU B C 1
ATOM 3704 O O . LEU B 1 133 ? 0.444 21.688 -11.906 1 94.38 133 LEU B O 1
ATOM 3708 N N . LYS B 1 134 ? 1.319 19.875 -12.805 1 93.81 134 LYS B N 1
ATOM 3709 C CA . LYS B 1 134 ? 0.031 19.359 -13.258 1 93.81 134 LYS B CA 1
ATOM 3710 C C . LYS B 1 134 ? -0.91 19.125 -12.086 1 93.81 134 LYS B C 1
ATOM 3712 O O . LYS B 1 134 ? -2.086 19.484 -12.133 1 93.81 134 LYS B O 1
ATOM 3717 N N . GLU B 1 135 ? -0.351 18.484 -11.062 1 95.88 135 GLU B N 1
ATOM 3718 C CA . GLU B 1 135 ? -1.146 18.25 -9.859 1 95.88 135 GLU B CA 1
ATOM 3719 C C . GLU B 1 135 ? -1.688 19.547 -9.289 1 95.88 135 GLU B C 1
ATOM 3721 O O . GLU B 1 135 ? -2.859 19.641 -8.914 1 95.88 135 GLU B O 1
ATOM 3726 N N . SER B 1 136 ? -0.828 20.531 -9.203 1 96.56 136 SER B N 1
ATOM 3727 C CA . SER B 1 136 ? -1.199 21.844 -8.664 1 96.56 136 SER B CA 1
ATOM 3728 C C . SER B 1 136 ? -2.281 22.5 -9.508 1 96.56 136 SER B C 1
ATOM 3730 O O . SER B 1 136 ? -3.184 23.156 -8.977 1 96.56 136 SER B O 1
ATOM 3732 N N . GLN B 1 137 ? -2.18 22.328 -10.797 1 95.38 137 GLN B N 1
ATOM 3733 C CA . GLN B 1 137 ? -3.156 22.922 -11.703 1 95.38 137 GLN B CA 1
ATOM 3734 C C . GLN B 1 137 ? -4.52 22.25 -11.555 1 95.38 137 GLN B C 1
ATOM 3736 O O . GLN B 1 137 ? -5.555 22.922 -11.602 1 95.38 137 GLN B O 1
ATOM 3741 N N . VAL B 1 138 ? -4.52 21 -11.328 1 94.62 138 VAL B N 1
ATOM 3742 C CA . VAL B 1 138 ? -5.758 20.234 -11.219 1 94.62 138 VAL B CA 1
ATOM 3743 C C . VAL B 1 138 ? -6.434 20.547 -9.883 1 94.62 138 VAL B C 1
ATOM 3745 O O . VAL B 1 138 ? -7.648 20.734 -9.828 1 94.62 138 VAL B O 1
ATOM 3748 N N . HIS B 1 139 ? -5.68 20.641 -8.844 1 96.75 139 HIS B N 1
ATOM 3749 C CA . HIS B 1 139 ? -6.297 20.625 -7.523 1 96.75 139 HIS B CA 1
ATOM 3750 C C . HIS B 1 139 ? -6.203 22 -6.859 1 96.75 139 HIS B C 1
ATOM 3752 O O . HIS B 1 139 ? -7.023 22.328 -6 1 96.75 139 HIS B O 1
ATOM 3758 N N . GLY B 1 140 ? -5.129 22.781 -7.117 1 97.31 140 GLY B N 1
ATOM 3759 C CA . GLY B 1 140 ? -4.965 24.109 -6.57 1 97.31 140 GLY B CA 1
ATOM 3760 C C . GLY B 1 140 ? -4.734 24.125 -5.07 1 97.31 140 GLY B C 1
ATOM 3761 O O . GLY B 1 140 ? -5.172 25.031 -4.371 1 97.31 140 GLY B O 1
ATOM 3762 N N . ASP B 1 141 ? -4.105 23.062 -4.605 1 98.44 141 ASP B N 1
ATOM 3763 C CA . ASP B 1 141 ? -3.998 22.969 -3.152 1 98.44 141 ASP B CA 1
ATOM 3764 C C . ASP B 1 141 ? -2.551 22.734 -2.721 1 98.44 141 ASP B C 1
ATOM 3766 O O . ASP B 1 141 ? -2.295 22.188 -1.646 1 98.44 141 ASP B O 1
ATOM 3770 N N . ILE B 1 142 ? -1.569 23.094 -3.559 1 98.56 142 ILE B N 1
ATOM 3771 C CA . ILE B 1 142 ? -0.165 22.844 -3.246 1 98.56 142 ILE B CA 1
ATOM 3772 C C . ILE B 1 142 ? 0.561 24.188 -3.066 1 98.56 142 ILE B C 1
ATOM 3774 O O . ILE B 1 142 ? 0.475 25.062 -3.926 1 98.56 142 ILE B O 1
ATOM 3778 N N . VAL B 1 143 ? 1.202 24.359 -1.965 1 98.31 143 VAL B N 1
ATOM 3779 C CA . VAL B 1 143 ? 2.219 25.391 -1.76 1 98.31 143 VAL B CA 1
ATOM 3780 C C . VAL B 1 143 ? 3.609 24.781 -1.929 1 98.31 143 VAL B C 1
ATOM 3782 O O . VAL B 1 143 ? 3.979 23.859 -1.209 1 98.31 143 VAL B O 1
ATOM 3785 N N . GLN B 1 144 ? 4.324 25.266 -2.877 1 97.44 144 GLN B N 1
ATOM 3786 C CA . GLN B 1 144 ? 5.668 24.734 -3.113 1 97.44 144 GLN B CA 1
ATOM 3787 C C . GLN B 1 144 ? 6.723 25.828 -2.93 1 97.44 144 GLN B C 1
ATOM 3789 O O . GLN B 1 144 ? 6.605 26.906 -3.502 1 97.44 144 GLN B O 1
ATOM 3794 N N . GLY B 1 145 ? 7.672 25.547 -2.121 1 95.81 145 GLY B N 1
ATOM 3795 C CA . GLY B 1 145 ? 8.734 26.5 -1.862 1 95.81 145 GLY B CA 1
ATOM 3796 C C . GLY B 1 145 ? 9.945 26.297 -2.756 1 95.81 145 GLY B C 1
ATOM 3797 O O . GLY B 1 145 ? 10.102 25.25 -3.369 1 95.81 145 GLY B O 1
ATOM 3798 N N . SER B 1 146 ? 10.781 27.328 -2.781 1 93 146 SER B N 1
ATOM 3799 C CA . SER B 1 146 ? 11.992 27.297 -3.598 1 93 146 SER B CA 1
ATOM 3800 C C . SER B 1 146 ? 13.18 26.766 -2.811 1 93 146 SER B C 1
ATOM 3802 O O . SER B 1 146 ? 14.18 27.469 -2.623 1 93 146 SER B O 1
ATOM 3804 N N . PHE B 1 147 ? 13.133 25.688 -2.279 1 93.62 147 PHE B N 1
ATOM 3805 C CA . PHE B 1 147 ? 14.188 24.938 -1.604 1 93.62 147 PHE B CA 1
ATOM 3806 C C . PHE B 1 147 ? 14.102 23.469 -1.942 1 93.62 147 PHE B C 1
ATOM 3808 O O . PHE B 1 147 ? 13.039 22.953 -2.301 1 93.62 147 PHE B O 1
ATOM 3815 N N . VAL B 1 148 ? 15.195 22.812 -1.87 1 92.5 148 VAL B N 1
ATOM 3816 C CA . VAL B 1 148 ? 15.227 21.375 -2.152 1 92.5 148 VAL B CA 1
ATOM 3817 C C . VAL B 1 148 ? 14.469 20.625 -1.062 1 92.5 148 VAL B C 1
ATOM 3819 O O . VAL B 1 148 ? 14.688 20.859 0.129 1 92.5 148 VAL B O 1
ATOM 3822 N N . ASP B 1 149 ? 13.547 19.797 -1.509 1 94.12 149 ASP B N 1
ATOM 3823 C CA . ASP B 1 149 ? 12.781 19 -0.557 1 94.12 149 ASP B CA 1
ATOM 3824 C C . ASP B 1 149 ? 13.641 17.875 0.042 1 94.12 149 ASP B C 1
ATOM 3826 O O . ASP B 1 149 ? 13.578 16.734 -0.4 1 94.12 149 ASP B O 1
ATOM 3830 N N . ALA B 1 150 ? 14.391 18.188 0.963 1 90.56 150 ALA B N 1
ATOM 3831 C CA . ALA B 1 150 ? 15.258 17.266 1.7 1 90.56 150 ALA B CA 1
ATOM 3832 C C . ALA B 1 150 ? 14.93 17.281 3.189 1 90.56 150 ALA B C 1
ATOM 3834 O O . ALA B 1 150 ? 14.367 18.25 3.701 1 90.56 150 ALA B O 1
ATOM 3835 N N . TYR B 1 151 ? 15.273 16.25 3.795 1 86.31 151 TYR B N 1
ATOM 3836 C CA . TYR B 1 151 ? 14.906 16.109 5.199 1 86.31 151 TYR B CA 1
ATOM 3837 C C . TYR B 1 151 ? 15.477 17.25 6.035 1 86.31 151 TYR B C 1
ATOM 3839 O O . TYR B 1 151 ? 14.797 17.766 6.926 1 86.31 151 TYR B O 1
ATOM 3847 N N . ARG B 1 152 ? 16.625 17.641 5.77 1 87.38 152 ARG B N 1
ATOM 3848 C CA . ARG B 1 152 ? 17.281 18.688 6.562 1 87.38 152 ARG B CA 1
ATOM 3849 C C . ARG B 1 152 ? 16.656 20.047 6.289 1 87.38 152 ARG B C 1
ATOM 3851 O O . ARG B 1 152 ? 16.922 21.016 7.023 1 87.38 152 ARG B O 1
ATOM 3858 N N . ASN B 1 153 ? 15.828 20.125 5.223 1 91.81 153 ASN B N 1
ATOM 3859 C CA . ASN B 1 153 ? 15.148 21.359 4.891 1 91.81 153 ASN B CA 1
ATOM 3860 C C . ASN B 1 153 ? 13.695 21.359 5.371 1 91.81 153 ASN B C 1
ATOM 3862 O O . ASN B 1 153 ? 12.906 22.219 4.98 1 91.81 153 ASN B O 1
ATOM 3866 N N . LEU B 1 154 ? 13.398 20.406 6.207 1 94.44 154 LEU B N 1
ATOM 3867 C CA . LEU B 1 154 ? 12.031 20.297 6.699 1 94.44 154 LEU B CA 1
ATOM 3868 C C . LEU B 1 154 ? 11.617 21.547 7.461 1 94.44 154 LEU B C 1
ATOM 3870 O O . LEU B 1 154 ? 10.453 21.953 7.41 1 94.44 154 LEU B O 1
ATOM 3874 N N . THR B 1 155 ? 12.57 22.141 8.141 1 95.94 155 THR B N 1
ATOM 3875 C CA . THR B 1 155 ? 12.266 23.359 8.891 1 95.94 155 THR B CA 1
ATOM 3876 C C . THR B 1 155 ? 11.852 24.484 7.953 1 95.94 155 THR B C 1
ATOM 3878 O O . THR B 1 155 ? 10.93 25.25 8.258 1 95.94 155 THR B O 1
ATOM 3881 N N . LEU B 1 156 ? 12.492 24.562 6.844 1 95.81 156 LEU B N 1
ATOM 3882 C CA . LEU B 1 156 ? 12.117 25.578 5.855 1 95.81 156 LEU B CA 1
ATOM 3883 C C . LEU B 1 156 ? 10.688 25.359 5.371 1 95.81 156 LEU B C 1
ATOM 3885 O O . LEU B 1 156 ? 9.938 26.328 5.211 1 95.81 156 LEU B O 1
ATOM 3889 N N . LYS B 1 157 ? 10.375 24.156 5.164 1 96.56 157 LYS B N 1
ATOM 3890 C CA . LYS B 1 157 ? 9.023 23.812 4.727 1 96.56 157 LYS B CA 1
ATOM 3891 C C . LYS B 1 157 ? 7.988 24.219 5.77 1 96.56 157 LYS B C 1
ATOM 3893 O O . LYS B 1 157 ? 6.945 24.781 5.434 1 96.56 157 LYS B O 1
ATOM 3898 N N . THR B 1 158 ? 8.32 23.938 7 1 97.44 158 THR B N 1
ATOM 3899 C CA . THR B 1 158 ? 7.426 24.281 8.094 1 97.44 158 THR B CA 1
ATOM 3900 C C . THR B 1 158 ? 7.277 25.797 8.211 1 97.44 158 THR B C 1
ATOM 3902 O O . THR B 1 158 ? 6.164 26.312 8.344 1 97.44 158 THR B O 1
ATOM 3905 N N . ILE B 1 159 ? 8.367 26.531 8.125 1 97.19 159 ILE B N 1
ATOM 3906 C CA . ILE B 1 159 ? 8.352 27.984 8.172 1 97.19 159 ILE B CA 1
ATOM 3907 C C . ILE B 1 159 ? 7.496 28.531 7.027 1 97.19 159 ILE B C 1
ATOM 3909 O O . ILE B 1 159 ? 6.672 29.422 7.23 1 97.19 159 ILE B O 1
ATOM 3913 N N . MET B 1 160 ? 7.691 27.969 5.891 1 97 160 MET B N 1
ATOM 3914 C CA . MET B 1 160 ? 6.918 28.375 4.723 1 97 160 MET B CA 1
ATOM 3915 C C . MET B 1 160 ? 5.422 28.234 4.988 1 97 160 MET B C 1
ATOM 3917 O O . MET B 1 160 ? 4.645 29.125 4.652 1 97 160 MET B O 1
ATOM 3921 N N . GLY B 1 161 ? 5.031 27.125 5.598 1 98 161 GLY B N 1
ATOM 3922 C CA . GLY B 1 161 ? 3.629 26.922 5.914 1 98 161 GLY B CA 1
ATOM 3923 C C . GLY B 1 161 ? 3.057 27.984 6.828 1 98 161 GLY B C 1
ATOM 3924 O O . GLY B 1 161 ? 1.974 28.516 6.57 1 98 161 GLY B O 1
ATOM 3925 N N . TYR B 1 162 ? 3.789 28.328 7.832 1 98.12 162 TYR B N 1
ATOM 3926 C CA . TYR B 1 162 ? 3.344 29.344 8.781 1 98.12 162 TYR B CA 1
ATOM 3927 C C . TYR B 1 162 ? 3.266 30.703 8.117 1 98.12 162 TYR B C 1
ATOM 3929 O O . TYR B 1 162 ? 2.326 31.469 8.359 1 98.12 162 TYR B O 1
ATOM 3937 N N . ARG B 1 163 ? 4.207 31 7.34 1 96.94 163 ARG B N 1
ATOM 3938 C CA . ARG B 1 163 ? 4.184 32.281 6.637 1 96.94 163 ARG B CA 1
ATOM 3939 C C . ARG B 1 163 ? 3.02 32.344 5.652 1 96.94 163 ARG B C 1
ATOM 3941 O O . ARG B 1 163 ? 2.295 33.344 5.602 1 96.94 163 ARG B O 1
ATOM 3948 N N . TRP B 1 164 ? 2.883 31.297 4.922 1 97.88 164 TRP B N 1
ATOM 3949 C CA . TRP B 1 164 ? 1.846 31.234 3.895 1 97.88 164 TRP B CA 1
ATOM 3950 C C . TRP B 1 164 ? 0.461 31.406 4.512 1 97.88 164 TRP B C 1
ATOM 3952 O O . TRP B 1 164 ? -0.368 32.156 3.988 1 97.88 164 TRP B O 1
ATOM 3962 N N . LEU B 1 165 ? 0.218 30.719 5.637 1 97.94 165 LEU B N 1
ATOM 3963 C CA . LEU B 1 165 ? -1.097 30.828 6.258 1 97.94 165 LEU B CA 1
ATOM 3964 C C . LEU B 1 165 ? -1.358 32.25 6.734 1 97.94 165 LEU B C 1
ATOM 3966 O O . LEU B 1 165 ? -2.496 32.719 6.703 1 97.94 165 LEU B O 1
ATOM 3970 N N . SER B 1 166 ? -0.318 32.906 7.207 1 96.88 166 SER B N 1
ATOM 3971 C CA . SER B 1 166 ? -0.452 34.281 7.672 1 96.88 166 SER B CA 1
ATOM 3972 C C . SER B 1 166 ? -0.807 35.219 6.527 1 96.88 166 SER B C 1
ATOM 3974 O O . SER B 1 166 ? -1.556 36.188 6.711 1 96.88 166 SER B O 1
ATOM 3976 N N . GLU B 1 167 ? -0.308 34.906 5.41 1 96.31 167 GLU B N 1
ATOM 3977 C CA . GLU B 1 167 ? -0.484 35.75 4.246 1 96.31 167 GLU B CA 1
ATOM 3978 C C . GLU B 1 167 ? -1.808 35.469 3.541 1 96.31 167 GLU B C 1
ATOM 3980 O O . GLU B 1 167 ? -2.459 36.406 3.039 1 96.31 167 GLU B O 1
ATOM 3985 N N . HIS B 1 168 ? -2.242 34.25 3.547 1 97.44 168 HIS B N 1
ATOM 3986 C CA . HIS B 1 168 ? -3.309 33.906 2.609 1 97.44 168 HIS B CA 1
ATOM 3987 C C . HIS B 1 168 ? -4.484 33.25 3.322 1 97.44 168 HIS B C 1
ATOM 3989 O O . HIS B 1 168 ? -5.566 33.125 2.75 1 97.44 168 HIS B O 1
ATOM 3995 N N . CYS B 1 169 ? -4.336 32.875 4.57 1 97.88 169 CYS B N 1
ATOM 3996 C CA . CYS B 1 169 ? -5.398 32.188 5.281 1 97.88 169 CYS B CA 1
ATOM 3997 C C . CYS B 1 169 ? -5.516 32.688 6.715 1 97.88 169 CYS B C 1
ATOM 3999 O O . CYS B 1 169 ? -5.746 31.891 7.637 1 97.88 169 CYS B O 1
ATOM 4001 N N . ALA B 1 170 ? -5.309 33.938 6.875 1 95.81 170 ALA B N 1
ATOM 4002 C CA . ALA B 1 170 ? -5.332 34.562 8.195 1 95.81 170 ALA B CA 1
ATOM 4003 C C . ALA B 1 170 ? -6.734 34.531 8.797 1 95.81 170 ALA B C 1
ATOM 4005 O O . ALA B 1 170 ? -6.91 34.75 9.992 1 95.81 170 ALA B O 1
ATOM 4006 N N . ASN B 1 171 ? -7.754 34.25 8.008 1 95.12 171 ASN B N 1
ATOM 4007 C CA . ASN B 1 171 ? -9.133 34.25 8.477 1 95.12 171 ASN B CA 1
ATOM 4008 C C . ASN B 1 171 ? -9.516 32.875 9.047 1 95.12 171 ASN B C 1
ATOM 4010 O O . ASN B 1 171 ? -10.641 32.688 9.523 1 95.12 171 ASN B O 1
ATOM 4014 N N . SER B 1 172 ? -8.625 31.859 9.008 1 97.38 172 SER B N 1
ATOM 4015 C CA . SER B 1 172 ? -8.883 30.594 9.688 1 97.38 172 SER B CA 1
ATOM 4016 C C . SER B 1 172 ? -8.867 30.766 11.203 1 97.38 172 SER B C 1
ATOM 4018 O O . SER B 1 172 ? -8.297 31.719 11.719 1 97.38 172 SER B O 1
ATOM 4020 N N . ASP B 1 173 ? -9.539 29.891 11.875 1 97 173 ASP B N 1
ATOM 4021 C CA . ASP B 1 173 ? -9.547 29.922 13.336 1 97 173 ASP B CA 1
ATOM 4022 C C . ASP B 1 173 ? -8.406 29.094 13.914 1 97 173 ASP B C 1
ATOM 4024 O O . ASP B 1 173 ? -7.738 29.516 14.859 1 97 173 ASP B O 1
ATOM 4028 N N . TYR B 1 174 ? -8.25 27.922 13.289 1 97.75 174 TYR B N 1
ATOM 4029 C CA . TYR B 1 174 ? -7.246 26.984 13.758 1 97.75 174 TYR B CA 1
ATOM 4030 C C . TYR B 1 174 ? -6.457 26.391 12.594 1 97.75 174 TYR B C 1
ATOM 4032 O O . TYR B 1 174 ? -6.953 26.328 11.469 1 97.75 174 TYR B O 1
ATOM 4040 N N . VAL B 1 175 ? -5.246 25.969 12.93 1 98.38 175 VAL B N 1
ATOM 4041 C CA . VAL B 1 175 ? -4.383 25.328 11.953 1 98.38 175 VAL B CA 1
ATOM 4042 C C . VAL B 1 175 ? -3.965 23.953 12.469 1 98.38 175 VAL B C 1
ATOM 4044 O O . VAL B 1 175 ? -3.453 23.828 13.578 1 98.38 175 VAL B O 1
ATOM 4047 N N . VAL B 1 176 ? -4.285 22.953 11.703 1 98.38 176 VAL B N 1
ATOM 4048 C CA . VAL B 1 176 ? -3.729 21.625 11.93 1 98.38 176 VAL B CA 1
ATOM 4049 C C . VAL B 1 176 ? -2.457 21.453 11.102 1 98.38 176 VAL B C 1
ATOM 4051 O O . VAL B 1 176 ? -2.492 21.547 9.875 1 98.38 176 VAL B O 1
ATOM 4054 N N . TYR B 1 177 ? -1.393 21.266 11.758 1 98.38 177 TYR B N 1
ATOM 4055 C CA . TYR B 1 177 ? -0.139 20.922 11.094 1 98.38 177 TYR B CA 1
ATOM 4056 C C . TYR B 1 177 ? 0.146 19.438 11.195 1 98.38 177 TYR B C 1
ATOM 4058 O O . TYR B 1 177 ? 0.256 18.891 12.305 1 98.38 177 TYR B O 1
ATOM 4066 N N . LYS B 1 178 ? 0.282 18.703 10.039 1 98.06 178 LYS B N 1
ATOM 4067 C CA . LYS B 1 178 ? 0.429 17.266 10.156 1 98.06 178 LYS B CA 1
ATOM 4068 C C . LYS B 1 178 ? 1.305 16.703 9.039 1 98.06 178 LYS B C 1
ATOM 4070 O O . LYS B 1 178 ? 1.475 17.344 7.996 1 98.06 178 LYS B O 1
ATOM 4075 N N . ASP B 1 179 ? 1.831 15.508 9.242 1 97.12 179 ASP B N 1
ATOM 4076 C CA . ASP B 1 179 ? 2.484 14.727 8.195 1 97.12 179 ASP B CA 1
ATOM 4077 C C . ASP B 1 179 ? 1.457 14.07 7.281 1 97.12 179 ASP B C 1
ATOM 4079 O O . ASP B 1 179 ? 0.282 13.953 7.637 1 97.12 179 ASP B O 1
ATOM 4083 N N . ASP B 1 180 ? 1.917 13.617 6.121 1 97.69 180 ASP B N 1
ATOM 4084 C CA . ASP B 1 180 ? 0.965 13.133 5.125 1 97.69 180 ASP B CA 1
ATOM 4085 C C . ASP B 1 180 ? 0.556 11.695 5.406 1 97.69 180 ASP B C 1
ATOM 4087 O O . ASP B 1 180 ? -0.329 11.148 4.738 1 97.69 180 ASP B O 1
ATOM 4091 N N . ASP B 1 181 ? 1.076 11.07 6.508 1 96.25 181 ASP B N 1
ATOM 4092 C CA . ASP B 1 181 ? 0.642 9.727 6.898 1 96.25 181 ASP B CA 1
ATOM 4093 C C . ASP B 1 181 ? -0.166 9.766 8.195 1 96.25 181 ASP B C 1
ATOM 4095 O O . ASP B 1 181 ? -0.292 8.758 8.883 1 96.25 181 ASP B O 1
ATOM 4099 N N . PHE B 1 182 ? -0.67 10.922 8.594 1 97.19 182 PHE B N 1
ATOM 4100 C CA . PHE B 1 182 ? -1.521 11.039 9.773 1 97.19 182 PHE B CA 1
ATOM 4101 C C . PHE B 1 182 ? -2.955 11.375 9.367 1 97.19 182 PHE B C 1
ATOM 4103 O O . PHE B 1 182 ? -3.184 12.094 8.398 1 97.19 182 PHE B O 1
ATOM 4110 N N . ARG B 1 183 ? -3.854 10.883 10.156 1 96.44 183 ARG B N 1
ATOM 4111 C CA . ARG B 1 183 ? -5.285 11.125 9.984 1 96.44 183 ARG B CA 1
ATOM 4112 C C . ARG B 1 183 ? -5.836 11.961 11.141 1 96.44 183 ARG B C 1
ATOM 4114 O O . ARG B 1 183 ? -5.398 11.812 12.281 1 96.44 183 ARG B O 1
ATOM 4121 N N . ILE B 1 184 ? -6.781 12.836 10.828 1 97.25 184 ILE B N 1
ATOM 4122 C CA . ILE B 1 184 ? -7.398 13.703 11.828 1 97.25 184 ILE B CA 1
ATOM 4123 C C . ILE B 1 184 ? -8.883 13.367 11.961 1 97.25 184 ILE B C 1
ATOM 4125 O O . ILE B 1 184 ? -9.578 13.188 10.961 1 97.25 184 ILE B O 1
ATOM 4129 N N . HIS B 1 185 ? -9.305 13.18 13.133 1 96.88 185 HIS B N 1
ATOM 4130 C CA . HIS B 1 185 ? -10.727 13.062 13.43 1 96.88 185 HIS B CA 1
ATOM 4131 C C . HIS B 1 185 ? -11.352 14.438 13.672 1 96.88 185 HIS B C 1
ATOM 4133 O O . HIS B 1 185 ? -11.414 14.906 14.812 1 96.88 185 HIS B O 1
ATOM 4139 N N . PHE B 1 186 ? -11.93 15.055 12.688 1 96.75 186 PHE B N 1
ATOM 4140 C CA . PHE B 1 186 ? -12.391 16.438 12.742 1 96.75 186 PHE B CA 1
ATOM 4141 C C . PHE B 1 186 ? -13.539 16.578 13.727 1 96.75 186 PHE B C 1
ATOM 4143 O O . PHE B 1 186 ? -13.68 17.625 14.375 1 96.75 186 PHE B O 1
ATOM 4150 N N . GLY B 1 187 ? -14.383 15.531 13.875 1 95.25 187 GLY B N 1
ATOM 4151 C CA . GLY B 1 187 ? -15.438 15.57 14.883 1 95.25 187 GLY B CA 1
ATOM 4152 C C . GLY B 1 187 ? -14.906 15.781 16.281 1 95.25 187 GLY B C 1
ATOM 4153 O O . GLY B 1 187 ? -15.336 16.688 16.984 1 95.25 187 GLY B O 1
ATOM 4154 N N . ASN B 1 188 ? -13.945 14.938 16.656 1 95.75 188 ASN B N 1
ATOM 4155 C CA . ASN B 1 188 ? -13.336 15.055 17.969 1 95.75 188 ASN B CA 1
ATOM 4156 C C . ASN B 1 188 ? -12.562 16.359 18.125 1 95.75 188 ASN B C 1
ATOM 4158 O O . ASN B 1 188 ? -12.531 16.953 19.203 1 95.75 188 ASN B O 1
ATOM 4162 N N . LEU B 1 189 ? -11.961 16.781 17.031 1 96 189 LEU B N 1
ATOM 4163 C CA . LEU B 1 189 ? -11.195 18.031 17.031 1 96 189 LEU B CA 1
ATOM 4164 C C . LEU B 1 189 ? -12.102 19.219 17.328 1 96 189 LEU B C 1
ATOM 4166 O O . LEU B 1 189 ? -11.789 20.062 18.172 1 96 189 LEU B O 1
ATOM 4170 N N . ILE B 1 190 ? -13.219 19.297 16.688 1 94.12 190 ILE B N 1
ATOM 4171 C CA . ILE B 1 190 ? -14.164 20.391 16.859 1 94.12 190 ILE B CA 1
ATOM 4172 C C . ILE B 1 190 ? -14.734 20.375 18.266 1 94.12 190 ILE B C 1
ATOM 4174 O O . ILE B 1 190 ? -14.906 21.438 18.891 1 94.12 190 ILE B O 1
ATOM 4178 N N . LYS B 1 191 ? -14.984 19.172 18.766 1 93 191 LYS B N 1
ATOM 4179 C CA . LYS B 1 191 ? -15.422 19.062 20.156 1 93 191 LYS B CA 1
ATOM 4180 C C . LYS B 1 191 ? -14.391 19.656 21.109 1 93 191 LYS B C 1
ATOM 4182 O O . LYS B 1 191 ? -14.742 20.328 22.078 1 93 191 LYS B O 1
ATOM 4187 N N . GLN B 1 192 ? -13.164 19.344 20.812 1 90.88 192 GLN B N 1
ATOM 4188 C CA . GLN B 1 192 ? -12.078 19.891 21.609 1 90.88 192 GLN B CA 1
ATOM 4189 C C . GLN B 1 192 ? -12.055 21.422 21.562 1 90.88 192 GLN B C 1
ATOM 4191 O O . GLN B 1 192 ? -11.812 22.078 22.578 1 90.88 192 GLN B O 1
ATOM 4196 N N . PHE B 1 193 ? -12.273 22.062 20.391 1 92.38 193 PHE B N 1
ATOM 4197 C CA . PHE B 1 193 ? -12.305 23.516 20.219 1 92.38 193 PHE B CA 1
ATOM 4198 C C . PHE B 1 193 ? -13.438 24.125 21.031 1 92.38 193 PHE B C 1
ATOM 4200 O O . PHE B 1 193 ? -13.258 25.156 21.688 1 92.38 193 PHE B O 1
ATOM 4207 N N . LYS B 1 194 ? -14.531 23.484 21.016 1 90.06 194 LYS B N 1
ATOM 4208 C CA . LYS B 1 194 ? -15.719 24 21.688 1 90.06 194 LYS B CA 1
ATOM 4209 C C . LYS B 1 194 ? -15.562 23.938 23.203 1 90.06 194 LYS B C 1
ATOM 4211 O O . LYS B 1 194 ? -16.172 24.734 23.938 1 90.06 194 LYS B O 1
ATOM 4216 N N . ALA B 1 195 ? -14.758 23.078 23.641 1 87.12 195 ALA B N 1
ATOM 4217 C CA . ALA B 1 195 ? -14.555 22.891 25.078 1 87.12 195 ALA B CA 1
ATOM 4218 C C . ALA B 1 195 ? -13.547 23.906 25.609 1 87.12 195 ALA B C 1
ATOM 4220 O O . ALA B 1 195 ? -13.445 24.094 26.828 1 87.12 195 ALA B O 1
ATOM 4221 N N . GLN B 1 196 ? -12.82 24.531 24.734 1 85.25 196 GLN B N 1
ATOM 4222 C CA . GLN B 1 196 ? -11.781 25.453 25.156 1 85.25 196 GLN B CA 1
ATOM 4223 C C . GLN B 1 196 ? -12.367 26.828 25.484 1 85.25 196 GLN B C 1
ATOM 4225 O O . GLN B 1 196 ? -13.227 27.328 24.766 1 85.25 196 GLN B O 1
ATOM 4230 N N . LYS B 1 197 ? -11.938 27.344 26.609 1 80.25 197 LYS B N 1
ATOM 4231 C CA . LYS B 1 197 ? -12.406 28.641 27.078 1 80.25 197 LYS B CA 1
ATOM 4232 C C . LYS B 1 197 ? -11.828 29.766 26.219 1 80.25 197 LYS B C 1
ATOM 4234 O O . LYS B 1 197 ? -12.547 30.688 25.844 1 80.25 197 LYS B O 1
ATOM 4239 N N . ASN B 1 198 ? -10.539 29.609 26.016 1 86.56 198 ASN B N 1
ATOM 4240 C CA . ASN B 1 198 ? -9.859 30.609 25.203 1 86.56 198 ASN B CA 1
ATOM 4241 C C . ASN B 1 198 ? -9.516 30.078 23.812 1 86.56 198 ASN B C 1
ATOM 4243 O O . ASN B 1 198 ? -8.523 29.359 23.641 1 86.56 198 ASN B O 1
ATOM 4247 N N . LYS B 1 199 ? -10.195 30.531 22.844 1 84.5 199 LYS B N 1
ATOM 4248 C CA . LYS B 1 199 ? -10.086 30.016 21.469 1 84.5 199 LYS B CA 1
ATOM 4249 C C . LYS B 1 199 ? -8.797 30.484 20.812 1 84.5 199 LYS B C 1
ATOM 4251 O O . LYS B 1 199 ? -8.312 29.844 19.875 1 84.5 199 LYS B O 1
ATOM 4256 N N . ASP B 1 200 ? -8.211 31.484 21.344 1 87.81 200 ASP B N 1
ATOM 4257 C CA . ASP B 1 200 ? -7.066 32.094 20.672 1 87.81 200 ASP B CA 1
ATOM 4258 C C . ASP B 1 200 ? -5.75 31.594 21.266 1 87.81 200 ASP B C 1
ATOM 4260 O O . ASP B 1 200 ? -4.672 31.969 20.812 1 87.81 200 ASP B O 1
ATOM 4264 N N . SER B 1 201 ? -5.816 30.703 22.219 1 89.56 201 SER B N 1
ATOM 4265 C CA . SER B 1 201 ? -4.594 30.312 22.906 1 89.56 201 SER B CA 1
ATOM 4266 C C . SER B 1 201 ? -4.344 28.812 22.781 1 89.56 201 SER B C 1
ATOM 4268 O O . SER B 1 201 ? -3.646 28.219 23.609 1 89.56 201 SER B O 1
ATOM 4270 N N . ILE B 1 202 ? -4.805 28.266 21.75 1 93.75 202 ILE B N 1
ATOM 4271 C CA . ILE B 1 202 ? -4.703 26.812 21.578 1 93.75 202 ILE B CA 1
ATOM 4272 C C . ILE B 1 202 ? -3.393 26.469 20.875 1 93.75 202 ILE B C 1
ATOM 4274 O O . ILE B 1 202 ? -3.09 27.031 19.812 1 93.75 202 ILE B O 1
ATOM 4278 N N . PHE B 1 203 ? -2.568 25.766 21.438 1 97.38 203 PHE B N 1
ATOM 4279 C CA . PHE B 1 203 ? -1.39 25.094 20.906 1 97.38 203 PHE B CA 1
ATOM 4280 C C . PHE B 1 203 ? -1.23 23.703 21.516 1 97.38 203 PHE B C 1
ATOM 4282 O O . PHE B 1 203 ? -0.529 23.547 22.516 1 97.38 203 PHE B O 1
ATOM 4289 N N . ILE B 1 204 ? -1.811 22.719 20.812 1 96.56 204 ILE B N 1
ATOM 4290 C CA . ILE B 1 204 ? -2.055 21.453 21.5 1 96.56 204 ILE B CA 1
ATOM 4291 C C . ILE B 1 204 ? -1.605 20.297 20.594 1 96.56 204 ILE B C 1
ATOM 4293 O O . ILE B 1 204 ? -1.799 20.328 19.375 1 96.56 204 ILE B O 1
ATOM 4297 N N . GLY B 1 205 ? -0.976 19.281 21.094 1 96.56 205 GLY B N 1
ATOM 4298 C CA . GLY B 1 205 ? -0.5 18.062 20.453 1 96.56 205 GLY B CA 1
ATOM 4299 C C . GLY B 1 205 ? 0.104 17.078 21.438 1 96.56 205 GLY B C 1
ATOM 4300 O O . GLY B 1 205 ? -0.126 17.172 22.641 1 96.56 205 GLY B O 1
ATOM 4301 N N . HIS B 1 206 ? 0.684 16.062 20.906 1 95.56 206 HIS B N 1
ATOM 4302 C CA . HIS B 1 206 ? 1.494 15.195 21.75 1 95.56 206 HIS B CA 1
ATOM 4303 C C . HIS B 1 206 ? 2.807 15.867 22.141 1 95.56 206 HIS B C 1
ATOM 4305 O O . HIS B 1 206 ? 3.709 16 21.312 1 95.56 206 HIS B O 1
ATOM 4311 N N . LEU B 1 207 ? 2.885 16.172 23.375 1 95.62 207 LEU B N 1
ATOM 4312 C CA . LEU B 1 207 ? 4.004 17 23.828 1 95.62 207 LEU B CA 1
ATOM 4313 C C . LEU B 1 207 ? 5.113 16.125 24.422 1 95.62 207 LEU B C 1
ATOM 4315 O O . LEU B 1 207 ? 4.848 15.25 25.234 1 95.62 207 LEU B O 1
ATOM 4319 N N . VAL B 1 208 ? 6.266 16.281 23.859 1 92.06 208 VAL B N 1
ATOM 4320 C CA . VAL B 1 208 ? 7.469 15.773 24.5 1 92.06 208 VAL B CA 1
ATOM 4321 C C . VAL B 1 208 ? 8.078 16.859 25.391 1 92.06 208 VAL B C 1
ATOM 4323 O O . VAL B 1 208 ? 8.43 17.938 24.906 1 92.06 208 VAL B O 1
ATOM 4326 N N . GLN B 1 209 ? 8.055 16.469 26.578 1 85.19 209 GLN B N 1
ATOM 4327 C CA . GLN B 1 209 ? 8.531 17.469 27.516 1 85.19 209 GLN B CA 1
ATOM 4328 C C . GLN B 1 209 ? 10.055 17.609 27.453 1 85.19 209 GLN B C 1
ATOM 4330 O O . GLN B 1 209 ? 10.727 16.828 26.781 1 85.19 209 GLN B O 1
ATOM 4335 N N . LYS B 1 210 ? 10.617 18.391 28.281 1 70.81 210 LYS B N 1
ATOM 4336 C CA . LYS B 1 210 ? 12.031 18.734 28.344 1 70.81 210 LYS B CA 1
ATOM 4337 C C . LYS B 1 210 ? 12.883 17.516 28.672 1 70.81 210 LYS B C 1
ATOM 4339 O O . LYS B 1 210 ? 12.391 16.547 29.266 1 70.81 210 LYS B O 1
ATOM 4344 N N . GLY B 1 211 ? 14 17.375 27.953 1 67.06 211 GLY B N 1
ATOM 4345 C CA . GLY B 1 211 ? 14.984 16.453 28.469 1 67.06 211 GLY B CA 1
ATOM 4346 C C . GLY B 1 211 ? 15.391 15.383 27.469 1 67.06 211 GLY B C 1
ATOM 4347 O O . GLY B 1 211 ? 16.172 14.484 27.797 1 67.06 211 GLY B O 1
ATOM 4348 N N . LYS B 1 212 ? 14.758 15.484 26.266 1 73.44 212 LYS B N 1
ATOM 4349 C CA . LYS B 1 212 ? 15.266 14.477 25.344 1 73.44 212 LYS B CA 1
ATOM 4350 C C . LYS B 1 212 ? 16.703 14.773 24.953 1 73.44 212 LYS B C 1
ATOM 4352 O O . LYS B 1 212 ? 17.109 15.938 24.828 1 73.44 212 LYS B O 1
ATOM 4357 N N . MET B 1 213 ? 17.469 13.812 24.875 1 78.5 213 MET B N 1
ATOM 4358 C CA . MET B 1 213 ? 18.875 13.914 24.531 1 78.5 213 MET B CA 1
ATOM 4359 C C . MET B 1 213 ? 19.047 14.336 23.078 1 78.5 213 MET B C 1
ATOM 4361 O O . MET B 1 213 ? 18.188 14.047 22.234 1 78.5 213 MET B O 1
ATOM 4365 N N . ILE B 1 214 ? 20.141 15.109 22.906 1 89.81 214 ILE B N 1
ATOM 4366 C CA . ILE B 1 214 ? 20.516 15.594 21.578 1 89.81 214 ILE B CA 1
ATOM 4367 C C . ILE B 1 214 ? 21.5 14.633 20.938 1 89.81 214 ILE B C 1
ATOM 4369 O O . ILE B 1 214 ? 22.469 14.219 21.578 1 89.81 214 ILE B O 1
ATOM 4373 N N . TYR B 1 215 ? 21.219 14.203 19.75 1 90.62 215 TYR B N 1
ATOM 4374 C CA . TYR B 1 215 ? 22.156 13.391 19 1 90.62 215 TYR B CA 1
ATOM 4375 C C . TYR B 1 215 ? 23.25 14.25 18.391 1 90.62 215 TYR B C 1
ATOM 4377 O O . TYR B 1 215 ? 22.969 15.141 17.578 1 90.62 215 TYR B O 1
ATOM 4385 N N . ARG B 1 216 ? 24.531 13.977 18.766 1 92.94 216 ARG B N 1
ATOM 4386 C CA . ARG B 1 216 ? 25.641 14.812 18.297 1 92.94 216 ARG B CA 1
ATOM 4387 C C . ARG B 1 216 ? 26.438 14.094 17.203 1 92.94 216 ARG B C 1
ATOM 4389 O O . ARG B 1 216 ? 27.359 14.68 16.625 1 92.94 216 ARG B O 1
ATOM 4396 N N . ASP B 1 217 ? 26.109 12.836 16.938 1 91.94 217 ASP B N 1
ATOM 4397 C CA . ASP B 1 217 ? 26.719 12.07 15.852 1 91.94 217 ASP B CA 1
ATOM 4398 C C . ASP B 1 217 ? 26.094 12.43 14.508 1 91.94 217 ASP B C 1
ATOM 4400 O O . ASP B 1 217 ? 24.891 12.234 14.305 1 91.94 217 ASP B O 1
ATOM 4404 N N . PRO B 1 218 ? 26.859 12.906 13.562 1 89.69 218 PRO B N 1
ATOM 4405 C CA . PRO B 1 218 ? 26.328 13.328 12.273 1 89.69 218 PRO B CA 1
ATOM 4406 C C . PRO B 1 218 ? 25.672 12.188 11.5 1 89.69 218 PRO B C 1
ATOM 4408 O O . PRO B 1 218 ? 24.922 12.438 10.547 1 89.69 218 PRO B O 1
ATOM 4411 N N . LYS B 1 219 ? 25.844 11.016 11.891 1 89.62 219 LYS B N 1
ATOM 4412 C CA . LYS B 1 219 ? 25.25 9.867 11.203 1 89.62 219 LYS B CA 1
ATOM 4413 C C . LYS B 1 219 ? 23.797 9.664 11.633 1 89.62 219 LYS B C 1
ATOM 4415 O O . LYS B 1 219 ? 23.047 8.945 10.961 1 89.62 219 LYS B O 1
ATOM 4420 N N . HIS B 1 220 ? 23.484 10.359 12.641 1 88.56 220 HIS B N 1
ATOM 4421 C CA . HIS B 1 220 ? 22.141 10.203 13.156 1 88.56 220 HIS B CA 1
ATOM 4422 C C . HIS B 1 220 ? 21.156 11.109 12.414 1 88.56 220 HIS B C 1
ATOM 4424 O O . HIS B 1 220 ? 21.469 12.266 12.125 1 88.56 220 HIS B O 1
ATOM 4430 N N . LYS B 1 221 ? 19.938 10.633 12.141 1 84.38 221 LYS B N 1
ATOM 4431 C CA . LYS B 1 221 ? 18.906 11.352 11.406 1 84.38 221 LYS B CA 1
ATOM 4432 C C . LYS B 1 221 ? 18.562 12.672 12.086 1 84.38 221 LYS B C 1
ATOM 4434 O O . LYS B 1 221 ? 18.344 13.68 11.406 1 84.38 221 LYS B O 1
ATOM 4439 N N . TRP B 1 222 ? 18.625 12.703 13.438 1 86.69 222 TRP B N 1
ATOM 4440 C CA . TRP B 1 222 ? 18.25 13.875 14.219 1 86.69 222 TRP B CA 1
ATOM 4441 C C . TRP B 1 222 ? 19.484 14.555 14.812 1 86.69 222 TRP B C 1
ATOM 4443 O O . TRP B 1 222 ? 19.453 15.039 15.945 1 86.69 222 TRP B O 1
ATOM 4453 N N . TYR B 1 223 ? 20.453 14.492 14.031 1 89.88 223 TYR B N 1
ATOM 4454 C CA . TYR B 1 223 ? 21.719 15.078 14.453 1 89.88 223 TYR B CA 1
ATOM 4455 C C . TYR B 1 223 ? 21.609 16.594 14.57 1 89.88 223 TYR B C 1
ATOM 4457 O O . TYR B 1 223 ? 21.031 17.25 13.703 1 89.88 223 TYR B O 1
ATOM 4465 N N . LEU B 1 224 ? 22.172 17.156 15.688 1 92.12 224 LEU B N 1
ATOM 4466 C CA . LEU B 1 224 ? 22.344 18.594 15.883 1 92.12 224 LEU B CA 1
ATOM 4467 C C . LEU B 1 224 ? 23.75 18.906 16.375 1 92.12 224 LEU B C 1
ATOM 4469 O O . LEU B 1 224 ? 24.156 18.453 17.453 1 92.12 224 LEU B O 1
ATOM 4473 N N . SER B 1 225 ? 24.453 19.703 15.594 1 91.44 225 SER B N 1
ATOM 4474 C CA . SER B 1 225 ? 25.797 20.094 16.016 1 91.44 225 SER B CA 1
ATOM 4475 C C . SER B 1 225 ? 25.75 21.094 17.172 1 91.44 225 SER B C 1
ATOM 4477 O O . SER B 1 225 ? 24.719 21.75 17.391 1 91.44 225 SER B O 1
ATOM 4479 N N . LYS B 1 226 ? 26.922 21.203 17.875 1 91.88 226 LYS B N 1
ATOM 4480 C CA . LYS B 1 226 ? 27 22.188 18.953 1 91.88 226 LYS B CA 1
ATOM 4481 C C . LYS B 1 226 ? 26.953 23.609 18.391 1 91.88 226 LYS B C 1
ATOM 4483 O O . LYS B 1 226 ? 26.531 24.547 19.078 1 91.88 226 LYS B O 1
ATOM 4488 N N . GLU B 1 227 ? 27.344 23.766 17.203 1 91.06 227 GLU B N 1
ATOM 4489 C CA . GLU B 1 227 ? 27.266 25.062 16.531 1 91.06 227 GLU B CA 1
ATOM 4490 C C . GLU B 1 227 ? 25.828 25.453 16.25 1 91.06 227 GLU B C 1
ATOM 4492 O O . GLU B 1 227 ? 25.438 26.609 16.469 1 91.06 227 GLU B O 1
ATOM 4497 N N . ASP B 1 228 ? 25 24.5 15.875 1 88.5 228 ASP B N 1
ATOM 4498 C CA . ASP B 1 228 ? 23.609 24.766 15.531 1 88.5 228 ASP B CA 1
ATOM 4499 C C . ASP B 1 228 ? 22.766 24.922 16.797 1 88.5 228 ASP B C 1
ATOM 4501 O O . ASP B 1 228 ? 21.859 25.766 16.828 1 88.5 228 ASP B O 1
ATOM 4505 N N . TYR B 1 229 ? 23.141 24.156 17.656 1 92.12 229 TYR B N 1
ATOM 4506 C CA . TYR B 1 229 ? 22.375 24.141 18.906 1 92.12 229 TYR B CA 1
ATOM 4507 C C . TYR B 1 229 ? 23.297 23.891 20.109 1 92.12 229 TYR B C 1
ATOM 4509 O O . TYR B 1 229 ? 23.453 22.75 20.547 1 92.12 229 TYR B O 1
ATOM 4517 N N . PRO B 1 230 ? 23.719 24.953 20.719 1 91.06 230 PRO B N 1
ATOM 4518 C CA . PRO B 1 230 ? 24.734 24.828 21.766 1 91.06 230 PRO B CA 1
ATOM 4519 C C . PRO B 1 230 ? 24.188 24.281 23.078 1 91.06 230 PRO B C 1
ATOM 4521 O O . PRO B 1 230 ? 24.953 23.766 23.906 1 91.06 230 PRO B O 1
ATOM 4524 N N . LYS B 1 231 ? 22.906 24.375 23.281 1 88.94 231 LYS B N 1
ATOM 4525 C CA . LYS B 1 231 ? 22.328 23.859 24.516 1 88.94 231 LYS B CA 1
ATOM 4526 C C . LYS B 1 231 ? 22.328 22.328 24.531 1 88.94 231 LYS B C 1
ATOM 4528 O O . LYS B 1 231 ? 22.578 21.688 23.516 1 88.94 231 LYS B O 1
ATOM 4533 N N . ASN B 1 232 ? 22.109 21.766 25.75 1 88.94 232 ASN B N 1
ATOM 4534 C CA . ASN B 1 232 ? 22.172 20.312 25.906 1 88.94 232 ASN B CA 1
ATOM 4535 C C . ASN B 1 232 ? 20.781 19.703 26.125 1 88.94 232 ASN B C 1
ATOM 4537 O O . ASN B 1 232 ? 20.656 18.484 26.234 1 88.94 232 ASN B O 1
ATOM 4541 N N . ILE B 1 233 ? 19.828 20.578 26.188 1 89.88 233 ILE B N 1
ATOM 4542 C CA . ILE B 1 233 ? 18.469 20.109 26.406 1 89.88 233 ILE B CA 1
ATOM 4543 C C . ILE B 1 233 ? 17.547 20.734 25.359 1 89.88 233 ILE B C 1
ATOM 4545 O O . ILE B 1 233 ? 17.641 21.922 25.047 1 89.88 233 ILE B O 1
ATOM 4549 N N . LEU B 1 234 ? 16.766 19.922 24.797 1 93.19 234 LEU B N 1
ATOM 4550 C CA . LEU B 1 234 ? 15.789 20.422 23.828 1 93.19 234 LEU B CA 1
ATOM 4551 C C . LEU B 1 234 ? 14.602 21.078 24.531 1 93.19 234 LEU B C 1
ATOM 4553 O O . LEU B 1 234 ? 14.281 20.734 25.672 1 93.19 234 LEU B O 1
ATOM 4557 N N . PRO B 1 235 ? 13.969 22.047 23.906 1 93.38 235 PRO B N 1
ATOM 4558 C CA . PRO B 1 235 ? 12.734 22.609 24.453 1 93.38 235 PRO B CA 1
ATOM 4559 C C . PRO B 1 235 ? 11.555 21.656 24.391 1 93.38 235 PRO B C 1
ATOM 4561 O O . PRO B 1 235 ? 11.656 20.594 23.766 1 93.38 235 PRO B O 1
ATOM 4564 N N . PRO B 1 236 ? 10.453 22 25.109 1 94.81 236 PRO B N 1
ATOM 4565 C CA . PRO B 1 236 ? 9.227 21.25 24.797 1 94.81 236 PRO B CA 1
ATOM 4566 C C . PRO B 1 236 ? 8.812 21.406 23.344 1 94.81 236 PRO B C 1
ATOM 4568 O O . PRO B 1 236 ? 8.953 22.484 22.75 1 94.81 236 PRO B O 1
ATOM 4571 N N . TYR B 1 237 ? 8.445 20.344 22.766 1 95.81 237 TYR B N 1
ATOM 4572 C CA . TYR B 1 237 ? 8.039 20.391 21.359 1 95.81 237 TYR B CA 1
ATOM 4573 C C . TYR B 1 237 ? 7.082 19.266 21.031 1 95.81 237 TYR B C 1
ATOM 4575 O O . TYR B 1 237 ? 6.918 18.328 21.812 1 95.81 237 TYR B O 1
ATOM 4583 N N . PHE B 1 238 ? 6.309 19.359 19.953 1 95.94 238 PHE B N 1
ATOM 4584 C CA . PHE B 1 238 ? 5.484 18.297 19.391 1 95.94 238 PHE B CA 1
ATOM 4585 C C . PHE B 1 238 ? 6.285 17.484 18.375 1 95.94 238 PHE B C 1
ATOM 4587 O O . PHE B 1 238 ? 6.637 17.969 17.312 1 95.94 238 PHE B O 1
ATOM 4594 N N . PRO B 1 239 ? 6.559 16.203 18.719 1 92.12 239 PRO B N 1
ATOM 4595 C CA . PRO B 1 239 ? 7.355 15.406 17.781 1 92.12 239 PRO B CA 1
ATOM 4596 C C . PRO B 1 239 ? 6.555 14.953 16.562 1 92.12 239 PRO B C 1
ATOM 4598 O O . PRO B 1 239 ? 5.766 14.008 16.656 1 92.12 239 PRO B O 1
ATOM 4601 N N . GLY B 1 240 ? 6.672 15.438 15.539 1 86.31 240 GLY B N 1
ATOM 4602 C CA . GLY B 1 240 ? 6.051 15.008 14.297 1 86.31 240 GLY B CA 1
ATOM 4603 C C . GLY B 1 240 ? 4.59 14.641 14.453 1 86.31 240 GLY B C 1
ATOM 4604 O O . GLY B 1 240 ? 3.967 14.961 15.469 1 86.31 240 GLY B O 1
ATOM 4605 N N . GLY B 1 241 ? 4.039 14.109 13.328 1 93.44 241 GLY B N 1
ATOM 4606 C CA . GLY B 1 241 ? 2.658 13.656 13.328 1 93.44 241 GLY B CA 1
ATOM 4607 C C . GLY B 1 241 ? 1.662 14.773 13.078 1 93.44 241 GLY B C 1
ATOM 4608 O O . GLY B 1 241 ? 1.438 15.164 11.938 1 93.44 241 GLY B O 1
ATOM 4609 N N . ALA B 1 242 ? 1.005 15.188 14.234 1 97.44 242 ALA B N 1
ATOM 4610 C CA . ALA B 1 242 ? 0.004 16.234 14.078 1 97.44 242 ALA B CA 1
ATOM 4611 C C . ALA B 1 242 ? -0.125 17.062 15.359 1 97.44 242 ALA B C 1
ATOM 4613 O O . ALA B 1 242 ? 0.005 16.531 16.469 1 97.44 242 ALA B O 1
ATOM 4614 N N . TYR B 1 243 ? -0.297 18.328 15.188 1 97.69 243 TYR B N 1
ATOM 4615 C CA . TYR B 1 243 ? -0.672 19.234 16.266 1 97.69 243 TYR B CA 1
ATOM 4616 C C . TYR B 1 243 ? -1.589 20.344 15.766 1 97.69 243 TYR B C 1
ATOM 4618 O O . TYR B 1 243 ? -1.789 20.484 14.562 1 97.69 243 TYR B O 1
ATOM 4626 N N . VAL B 1 244 ? -2.154 21.062 16.703 1 97.94 244 VAL B N 1
ATOM 4627 C CA . VAL B 1 244 ? -3.09 22.141 16.359 1 97.94 244 VAL B CA 1
ATOM 4628 C C . VAL B 1 244 ? -2.656 23.438 17.031 1 97.94 244 VAL B C 1
ATOM 4630 O O . VAL B 1 244 ? -2.201 23.422 18.188 1 97.94 244 VAL B O 1
ATOM 4633 N N . VAL B 1 245 ? -2.787 24.484 16.297 1 98.06 245 VAL B N 1
ATOM 4634 C CA . VAL B 1 245 ? -2.451 25.797 16.812 1 98.06 245 VAL B CA 1
ATOM 4635 C C . VAL B 1 245 ? -3.504 26.812 16.391 1 98.06 245 VAL B C 1
ATOM 4637 O O . VAL B 1 245 ? -4 26.766 15.258 1 98.06 245 VAL B O 1
ATOM 4640 N N . SER B 1 246 ? -3.932 27.672 17.312 1 97.81 246 SER B N 1
ATOM 4641 C CA . SER B 1 246 ? -4.805 28.766 16.922 1 97.81 246 SER B CA 1
ATOM 4642 C C . SER B 1 246 ? -4.117 29.688 15.906 1 97.81 246 SER B C 1
ATOM 4644 O O . SER B 1 246 ? -2.908 29.906 15.992 1 97.81 246 SER B O 1
ATOM 4646 N N . THR B 1 247 ? -4.883 30.203 14.977 1 97.81 247 THR B N 1
ATOM 4647 C CA . THR B 1 247 ? -4.309 31.047 13.93 1 97.81 247 THR B CA 1
ATOM 4648 C C . THR B 1 247 ? -3.625 32.281 14.531 1 97.81 247 THR B C 1
ATOM 4650 O O . THR B 1 247 ? -2.602 32.719 14.016 1 97.81 247 THR B O 1
ATOM 4653 N N . SER B 1 248 ? -4.137 32.781 15.625 1 97.19 248 SER B N 1
ATOM 4654 C CA . SER B 1 248 ? -3.506 33.906 16.297 1 97.19 248 SER B CA 1
ATOM 4655 C C . SER B 1 248 ? -2.086 33.562 16.734 1 97.19 248 SER B C 1
ATOM 4657 O O . SER B 1 248 ? -1.15 34.312 16.484 1 97.19 248 SER B O 1
ATOM 4659 N N . ILE B 1 249 ? -1.938 32.438 17.344 1 98.12 249 ILE B N 1
ATOM 4660 C CA . ILE B 1 249 ? -0.616 32 17.766 1 98.12 249 ILE B CA 1
ATOM 4661 C C . ILE B 1 249 ? 0.245 31.703 16.547 1 98.12 249 ILE B C 1
ATOM 4663 O O . ILE B 1 249 ? 1.428 32.031 16.5 1 98.12 249 ILE B O 1
ATOM 4667 N N . ALA B 1 250 ? -0.34 31.047 15.547 1 98.44 250 ALA B N 1
ATOM 4668 C CA . ALA B 1 250 ? 0.396 30.719 14.328 1 98.44 250 ALA B CA 1
ATOM 4669 C C . ALA B 1 250 ? 0.987 31.969 13.688 1 98.44 250 ALA B C 1
ATOM 4671 O O . ALA B 1 250 ? 2.145 31.953 13.258 1 98.44 250 ALA B O 1
ATOM 4672 N N . ARG B 1 251 ? 0.236 33 13.625 1 97.88 251 ARG B N 1
ATOM 4673 C CA . ARG B 1 251 ? 0.7 34.25 13.031 1 97.88 251 ARG B CA 1
ATOM 4674 C C . ARG B 1 251 ? 1.794 34.875 13.883 1 97.88 251 ARG B C 1
ATOM 4676 O O . ARG B 1 251 ? 2.732 35.469 13.352 1 97.88 251 ARG B O 1
ATOM 4683 N N . LYS B 1 252 ? 1.623 34.75 15.18 1 97.69 252 LYS B N 1
ATOM 4684 C CA . LYS B 1 252 ? 2.666 35.25 16.078 1 97.69 252 LYS B CA 1
ATOM 4685 C C . LYS B 1 252 ? 3.98 34.5 15.844 1 97.69 252 LYS B C 1
ATOM 4687 O O . LYS B 1 252 ? 5.047 35.125 15.789 1 97.69 252 LYS B O 1
ATOM 4692 N N . LEU B 1 253 ? 3.914 33.219 15.727 1 98.12 253 LEU B N 1
ATOM 4693 C CA . LEU B 1 253 ? 5.113 32.469 15.406 1 98.12 253 LEU B CA 1
ATOM 4694 C C . LEU B 1 253 ? 5.715 32.938 14.086 1 98.12 253 LEU B C 1
ATOM 4696 O O . LEU B 1 253 ? 6.914 33.188 14.008 1 98.12 253 LEU B O 1
ATOM 4700 N N . ALA B 1 254 ? 4.891 33.062 13.078 1 97.12 254 ALA B N 1
ATOM 4701 C CA . ALA B 1 254 ? 5.328 33.406 11.727 1 97.12 254 ALA B CA 1
ATOM 4702 C C . ALA B 1 254 ? 6.078 34.75 11.719 1 97.12 254 ALA B C 1
ATOM 4704 O O . ALA B 1 254 ? 7.027 34.938 10.961 1 97.12 254 ALA B O 1
ATOM 4705 N N . SER B 1 255 ? 5.727 35.594 12.562 1 96.06 255 SER B N 1
ATOM 4706 C CA . SER B 1 255 ? 6.305 36.938 12.586 1 96.06 255 SER B CA 1
ATOM 4707 C C . SER B 1 255 ? 7.598 36.969 13.398 1 96.06 255 SER B C 1
ATOM 4709 O O . SER B 1 255 ? 8.273 38 13.461 1 96.06 255 SER B O 1
ATOM 4711 N N . ASN B 1 256 ? 7.957 35.844 13.977 1 96.5 256 ASN B N 1
ATOM 4712 C CA . ASN B 1 256 ? 9.094 35.906 14.898 1 96.5 256 ASN B CA 1
ATOM 4713 C C . ASN B 1 256 ? 10.109 34.812 14.602 1 96.5 256 ASN B C 1
ATOM 4715 O O . ASN B 1 256 ? 11.016 34.562 15.398 1 96.5 256 ASN B O 1
ATOM 4719 N N . PHE B 1 257 ? 9.977 34.156 13.523 1 95.62 257 PHE B N 1
ATOM 4720 C CA . PHE B 1 257 ? 10.914 33.094 13.18 1 95.62 257 PHE B CA 1
ATOM 4721 C C . PHE B 1 257 ? 12.336 33.625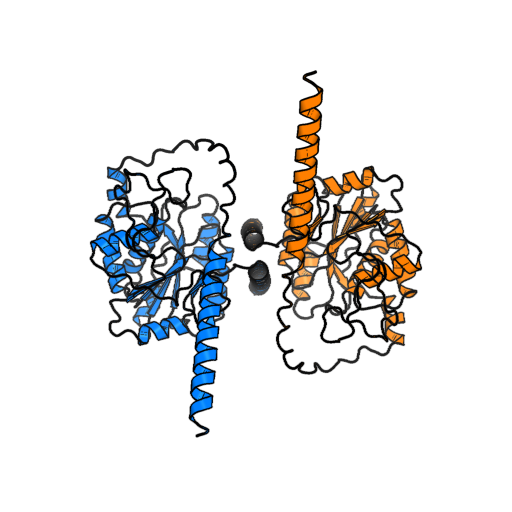 13.102 1 95.62 257 PHE B C 1
ATOM 4723 O O . PHE B 1 257 ? 13.289 32.938 13.461 1 95.62 257 PHE B O 1
ATOM 4730 N N . GLU B 1 258 ? 12.492 34.844 12.664 1 91.75 258 GLU B N 1
ATOM 4731 C CA . GLU B 1 258 ? 13.805 35.438 12.43 1 91.75 258 GLU B CA 1
ATOM 4732 C C . GLU B 1 258 ? 14.562 35.656 13.742 1 91.75 258 GLU B C 1
ATOM 4734 O O . GLU B 1 258 ? 15.773 35.875 13.734 1 91.75 258 GLU B O 1
ATOM 4739 N N . LYS B 1 259 ? 13.867 35.594 14.82 1 93.38 259 LYS B N 1
ATOM 4740 C CA . LYS B 1 259 ? 14.484 35.812 16.125 1 93.38 259 LYS B CA 1
ATOM 4741 C C . LYS B 1 259 ? 15.234 34.562 16.594 1 93.38 259 LYS B C 1
ATOM 4743 O O . LYS B 1 259 ? 16.016 34.625 17.547 1 93.38 259 LYS B O 1
ATOM 4748 N N . VAL B 1 260 ? 14.945 33.5 16.016 1 94.44 260 VAL B N 1
ATOM 4749 C CA . VAL B 1 260 ? 15.531 32.25 16.469 1 94.44 260 VAL B CA 1
ATOM 4750 C C . VAL B 1 260 ? 16.344 31.609 15.328 1 94.44 260 VAL B C 1
ATOM 4752 O O . VAL B 1 260 ? 15.867 31.547 14.188 1 94.44 260 VAL B O 1
ATOM 4755 N N . LYS B 1 261 ? 17.578 31.172 15.656 1 93.75 261 LYS B N 1
ATOM 4756 C CA . LYS B 1 261 ? 18.391 30.5 14.656 1 93.75 261 LYS B CA 1
ATOM 4757 C C . LYS B 1 261 ? 17.719 29.219 14.156 1 93.75 261 LYS B C 1
ATOM 4759 O O . LYS B 1 261 ? 17.234 28.406 14.953 1 93.75 261 LYS B O 1
ATOM 4764 N N . ILE B 1 262 ? 17.703 29.062 12.883 1 93.81 262 ILE B N 1
ATOM 4765 C CA . ILE B 1 262 ? 17.031 27.906 12.273 1 93.81 262 ILE B CA 1
ATOM 4766 C C . ILE B 1 262 ? 17.844 26.641 12.531 1 93.81 262 ILE B C 1
ATOM 4768 O O . ILE B 1 262 ? 19.062 26.641 12.383 1 93.81 262 ILE B O 1
ATOM 4772 N N . ILE B 1 263 ? 17.219 25.625 12.945 1 93.88 263 ILE B N 1
ATOM 4773 C CA . ILE B 1 263 ? 17.828 24.312 13.078 1 93.88 263 ILE B CA 1
ATOM 4774 C C . ILE B 1 263 ? 17.062 23.297 12.211 1 93.88 263 ILE B C 1
ATOM 4776 O O . ILE B 1 263 ? 15.891 23.5 11.898 1 93.88 263 ILE B O 1
ATOM 4780 N N . PRO B 1 264 ? 17.703 22.172 11.844 1 92.19 264 PRO B N 1
ATOM 4781 C CA . PRO B 1 264 ? 17.125 21.281 10.828 1 92.19 264 PRO B CA 1
ATOM 4782 C C . PRO B 1 264 ? 16.109 20.297 11.414 1 92.19 264 PRO B C 1
ATOM 4784 O O . PRO B 1 264 ? 15.773 19.297 10.766 1 92.19 264 PRO B O 1
ATOM 4787 N N . ILE B 1 265 ? 15.656 20.438 12.547 1 93.94 265 ILE B N 1
ATOM 4788 C CA . ILE B 1 265 ? 14.586 19.672 13.164 1 93.94 265 ILE B CA 1
ATOM 4789 C C . ILE B 1 265 ? 13.383 20.578 13.414 1 93.94 265 ILE B C 1
ATOM 4791 O O . ILE B 1 265 ? 13.336 21.297 14.406 1 93.94 265 ILE B O 1
ATOM 4795 N N . ASP B 1 266 ? 12.445 20.438 12.508 1 95.44 266 ASP B N 1
ATOM 4796 C CA . ASP B 1 266 ? 11.398 21.453 12.406 1 95.44 266 ASP B CA 1
ATOM 4797 C C . ASP B 1 266 ? 10.562 21.5 13.68 1 95.44 266 ASP B C 1
ATOM 4799 O O . ASP B 1 266 ? 10.18 22.594 14.141 1 95.44 266 ASP B O 1
ATOM 4803 N N . ASP B 1 267 ? 10.266 20.266 14.25 1 95.31 267 ASP B N 1
ATOM 4804 C CA . ASP B 1 267 ? 9.414 20.234 15.438 1 95.31 267 ASP B CA 1
ATOM 4805 C C . ASP B 1 267 ? 10.109 20.906 16.625 1 95.31 267 ASP B C 1
ATOM 4807 O O . ASP B 1 267 ? 9.477 21.641 17.375 1 95.31 267 ASP B O 1
ATOM 4811 N N . VAL B 1 268 ? 11.391 20.688 16.703 1 94.38 268 VAL B N 1
ATOM 4812 C CA . VAL B 1 268 ? 12.164 21.312 17.781 1 94.38 268 VAL B CA 1
ATOM 4813 C C . VAL B 1 268 ? 12.273 22.812 17.531 1 94.38 268 VAL B C 1
ATOM 4815 O O . VAL B 1 268 ? 12.18 23.609 18.469 1 94.38 268 VAL B O 1
ATOM 4818 N N . TYR B 1 269 ? 12.484 23.203 16.281 1 95.75 269 TYR B N 1
ATOM 4819 C CA . TYR B 1 269 ? 12.57 24.625 15.945 1 95.75 269 TYR B CA 1
ATOM 4820 C C . TYR B 1 269 ? 11.305 25.359 16.359 1 95.75 269 TYR B C 1
ATOM 4822 O O . TYR B 1 269 ? 11.383 26.438 16.953 1 95.75 269 TYR B O 1
ATOM 4830 N N . ILE B 1 270 ? 10.148 24.781 16.109 1 97.44 270 ILE B N 1
ATOM 4831 C CA . ILE B 1 270 ? 8.891 25.406 16.484 1 97.44 270 ILE B CA 1
ATOM 4832 C C . ILE B 1 270 ? 8.797 25.5 18 1 97.44 270 ILE B C 1
ATOM 4834 O O . ILE B 1 270 ? 8.336 26.516 18.531 1 97.44 270 ILE B O 1
ATOM 4838 N N . GLY B 1 271 ? 9.234 24.438 18.672 1 96.56 271 GLY B N 1
ATOM 4839 C CA . GLY B 1 271 ? 9.297 24.484 20.125 1 96.56 271 GLY B CA 1
ATOM 4840 C C . GLY B 1 271 ? 10.172 25.609 20.641 1 96.56 271 GLY B C 1
ATOM 4841 O O . GLY B 1 271 ? 9.812 26.297 21.594 1 96.56 271 GLY B O 1
ATOM 4842 N N . LEU B 1 272 ? 11.289 25.828 20.016 1 95.44 272 LEU B N 1
ATOM 4843 C CA . LEU B 1 272 ? 12.227 26.875 20.406 1 95.44 272 LEU B CA 1
ATOM 4844 C C . LEU B 1 272 ? 11.602 28.25 20.234 1 95.44 272 LEU B C 1
ATOM 4846 O O . LEU B 1 272 ? 11.734 29.109 21.094 1 95.44 272 LEU B O 1
ATOM 4850 N N . VAL B 1 273 ? 10.961 28.438 19.109 1 97.5 273 VAL B N 1
ATOM 4851 C CA . VAL B 1 273 ? 10.328 29.719 18.828 1 97.5 273 VAL B CA 1
ATOM 4852 C C . VAL B 1 273 ? 9.211 29.984 19.828 1 97.5 273 VAL B C 1
ATOM 4854 O O . VAL B 1 273 ? 9.102 31.078 20.375 1 97.5 273 VAL B O 1
ATOM 4857 N N . ALA B 1 274 ? 8.383 28.984 20.109 1 97.81 274 ALA B N 1
ATOM 4858 C CA . ALA B 1 274 ? 7.32 29.109 21.109 1 97.81 274 ALA B CA 1
ATOM 4859 C C . ALA B 1 274 ? 7.887 29.469 22.469 1 97.81 274 ALA B C 1
ATOM 4861 O O . ALA B 1 274 ? 7.355 30.344 23.172 1 97.81 274 ALA B O 1
ATOM 4862 N N . GLN B 1 275 ? 8.93 28.797 22.812 1 95.44 275 GLN B N 1
ATOM 4863 C CA . GLN B 1 275 ? 9.578 29.062 24.094 1 95.44 275 GLN B CA 1
ATOM 4864 C C . GLN B 1 275 ? 10.086 30.5 24.156 1 95.44 275 GLN B C 1
ATOM 4866 O O . GLN B 1 275 ? 9.914 31.172 25.172 1 95.44 275 GLN B O 1
ATOM 4871 N N . THR B 1 276 ? 10.711 30.922 23.141 1 96.12 276 THR B N 1
ATOM 4872 C CA . THR B 1 276 ? 11.234 32.281 23.062 1 96.12 276 THR B CA 1
ATOM 4873 C C . THR B 1 276 ? 10.117 33.312 23.234 1 96.12 276 THR B C 1
ATOM 4875 O O . THR B 1 276 ? 10.312 34.344 23.859 1 96.12 276 THR B O 1
ATOM 4878 N N . LEU B 1 277 ? 8.945 33 22.734 1 97.44 277 LEU B N 1
ATOM 4879 C CA . LEU B 1 277 ? 7.801 33.906 22.781 1 97.44 277 LEU B CA 1
ATOM 4880 C C . LEU B 1 277 ? 6.961 33.656 24.031 1 97.44 277 LEU B C 1
ATOM 4882 O O . LEU B 1 277 ? 5.906 34.281 24.203 1 97.44 277 LEU B O 1
ATOM 4886 N N . THR B 1 278 ? 7.328 32.75 24.891 1 97 278 THR B N 1
ATOM 4887 C CA . THR B 1 278 ? 6.648 32.375 26.125 1 97 278 THR B CA 1
ATOM 4888 C C . THR B 1 278 ? 5.242 31.844 25.828 1 97 278 THR B C 1
ATOM 4890 O O . THR B 1 278 ? 4.289 32.219 26.531 1 97 278 THR B O 1
ATOM 4893 N N . ILE B 1 279 ? 5.145 31.188 24.734 1 97.12 279 ILE B N 1
ATOM 4894 C CA . ILE B 1 279 ? 3.898 30.516 24.391 1 97.12 279 ILE B CA 1
ATOM 4895 C C . ILE B 1 279 ? 3.908 29.094 24.938 1 97.12 279 ILE B C 1
ATOM 4897 O O . ILE B 1 279 ? 4.867 28.344 24.734 1 97.12 279 ILE B O 1
ATOM 4901 N N . THR B 1 280 ? 2.877 28.719 25.625 1 94.5 280 THR B N 1
ATOM 4902 C CA . THR B 1 280 ? 2.807 27.406 26.281 1 94.5 280 THR B CA 1
ATOM 4903 C C . THR B 1 280 ? 2.244 26.359 25.312 1 94.5 280 THR B C 1
ATOM 4905 O O . THR B 1 280 ? 1.207 26.578 24.688 1 94.5 280 THR B O 1
ATOM 4908 N N . LEU B 1 281 ? 2.953 25.25 25.141 1 96.31 281 LEU B N 1
ATOM 4909 C CA . LEU B 1 281 ? 2.453 24.078 24.453 1 96.31 281 LEU B CA 1
ATOM 4910 C C . LEU B 1 281 ? 1.697 23.156 25.391 1 96.31 281 LEU B C 1
ATOM 4912 O O . LEU B 1 281 ? 2.133 22.938 26.531 1 96.31 281 LEU B O 1
ATOM 4916 N N . THR B 1 282 ? 0.58 22.672 24.953 1 94.56 282 THR B N 1
ATOM 4917 C CA . THR B 1 282 ? -0.26 21.859 25.812 1 94.56 282 THR B CA 1
ATOM 4918 C C . THR B 1 282 ? -0.302 20.406 25.312 1 94.56 282 THR B C 1
ATOM 4920 O O . THR B 1 282 ? -0.487 20.172 24.125 1 94.56 282 THR B O 1
ATOM 4923 N N . HIS B 1 283 ? -0.105 19.484 26.281 1 95 283 HIS B N 1
ATOM 4924 C CA . HIS B 1 283 ? -0.16 18.062 25.953 1 95 283 HIS B CA 1
ATOM 4925 C C . HIS B 1 283 ? -1.601 17.562 25.891 1 95 283 HIS B C 1
ATOM 4927 O O . HIS B 1 283 ? -2.424 17.922 26.734 1 95 283 HIS B O 1
ATOM 4933 N N . SER B 1 284 ? -1.829 16.812 24.906 1 93.81 284 SER B N 1
ATOM 4934 C CA . SER B 1 284 ? -3.086 16.078 24.844 1 93.81 284 SER B CA 1
ATOM 4935 C C . SER B 1 284 ? -2.854 14.633 24.422 1 93.81 284 SER B C 1
ATOM 4937 O O . SER B 1 284 ? -2.26 14.375 23.359 1 93.81 284 SER B O 1
ATOM 4939 N N . LYS B 1 285 ? -3.426 13.719 25.156 1 91.56 285 LYS B N 1
ATOM 4940 C CA . LYS B 1 285 ? -3.301 12.289 24.859 1 91.56 285 LYS B CA 1
ATOM 4941 C C . LYS B 1 285 ? -4.121 11.906 23.641 1 91.56 285 LYS B C 1
ATOM 4943 O O . LYS B 1 285 ? -3.955 10.82 23.078 1 91.56 285 LYS B O 1
ATOM 4948 N N . LEU B 1 286 ? -4.988 12.797 23.219 1 93.69 286 LEU B N 1
ATOM 4949 C CA . LEU B 1 286 ? -5.863 12.508 22.078 1 93.69 286 LEU B CA 1
ATOM 4950 C C . LEU B 1 286 ? -5.102 12.625 20.766 1 93.69 286 LEU B C 1
ATOM 4952 O O . LEU B 1 286 ? -5.59 12.18 19.719 1 93.69 286 LEU B O 1
ATOM 4956 N N . PHE B 1 287 ? -3.965 13.266 20.844 1 94.44 287 PHE B N 1
ATOM 4957 C CA . PHE B 1 287 ? -3.082 13.289 19.688 1 94.44 287 PHE B CA 1
ATOM 4958 C C . PHE B 1 287 ? -2.135 12.102 19.703 1 94.44 287 PHE B C 1
ATOM 4960 O O . PHE B 1 287 ? -1.003 12.203 20.172 1 94.44 287 PHE B O 1
ATOM 4967 N N . GLY B 1 288 ? -2.656 10.977 19.234 1 80.44 288 GLY B N 1
ATOM 4968 C CA . GLY B 1 288 ? -1.925 9.719 19.281 1 80.44 288 GLY B CA 1
ATOM 4969 C C . GLY B 1 288 ? -0.695 9.711 18.391 1 80.44 288 GLY B C 1
ATOM 4970 O O . GLY B 1 288 ? -0.654 10.406 17.375 1 80.44 288 GLY B O 1
ATOM 4971 N N . VAL B 1 289 ? 0.279 8.961 18.859 1 78.5 289 VAL B N 1
ATOM 4972 C CA . VAL B 1 289 ? 1.475 8.766 18.047 1 78.5 289 VAL B CA 1
ATOM 4973 C C . VAL B 1 289 ? 1.459 7.363 17.438 1 78.5 289 VAL B C 1
ATOM 4975 O O . VAL B 1 289 ? 2.287 7.043 16.578 1 78.5 289 VAL B O 1
ATOM 4978 N N . GLY B 1 290 ? 0.399 6.668 17.797 1 86.5 290 GLY B N 1
ATOM 4979 C CA . GLY B 1 290 ? 0.313 5.289 17.344 1 86.5 290 GLY B CA 1
ATOM 4980 C C . GLY B 1 290 ? -0.701 5.09 16.234 1 86.5 290 GLY B C 1
ATOM 4981 O O . GLY B 1 290 ? -1.074 6.043 15.539 1 86.5 290 GLY B O 1
ATOM 4982 N N . ASN B 1 291 ? -1.032 3.836 16.062 1 91.5 291 ASN B N 1
ATOM 4983 C CA . ASN B 1 291 ? -1.891 3.461 14.945 1 91.5 291 ASN B CA 1
ATOM 4984 C C . ASN B 1 291 ? -3.34 3.873 15.188 1 91.5 291 ASN B C 1
ATOM 4986 O O . ASN B 1 291 ? -3.662 4.434 16.234 1 91.5 291 ASN B O 1
ATOM 4990 N N . CYS B 1 292 ? -4.242 3.678 14.266 1 91.56 292 CYS B N 1
ATOM 4991 C CA . CYS B 1 292 ? -5.605 4.195 14.266 1 91.56 292 CYS B CA 1
ATOM 4992 C C . CYS B 1 292 ? -6.582 3.164 14.812 1 91.56 292 CYS B C 1
ATOM 4994 O O . CYS B 1 292 ? -7.777 3.213 14.516 1 91.56 292 CYS B O 1
ATOM 4996 N N . ASP B 1 293 ? -6.125 2.229 15.555 1 90 293 ASP B N 1
ATOM 4997 C CA . ASP B 1 293 ? -7.008 1.205 16.109 1 90 293 ASP B CA 1
ATOM 4998 C C . ASP B 1 293 ? -8.102 1.829 16.969 1 90 293 ASP B C 1
ATOM 5000 O O . ASP B 1 293 ? -9.25 1.379 16.938 1 90 293 ASP B O 1
ATOM 5004 N N . ASN B 1 294 ? -7.797 2.9 17.719 1 90 294 ASN B N 1
ATOM 5005 C CA . ASN B 1 294 ? -8.758 3.617 18.547 1 90 294 ASN B CA 1
ATOM 5006 C C . ASN B 1 294 ? -9.078 4.992 17.969 1 90 294 ASN B C 1
ATOM 5008 O O . ASN B 1 294 ? -9.188 5.973 18.719 1 90 294 ASN B O 1
ATOM 5012 N N . PHE B 1 295 ? -9.227 5.074 16.672 1 92.44 295 PHE B N 1
ATOM 5013 C CA . PHE B 1 295 ? -9.383 6.344 15.961 1 92.44 295 PHE B CA 1
ATOM 5014 C C . PHE B 1 295 ? -10.641 7.066 16.422 1 92.44 295 PHE B C 1
ATOM 5016 O O . PHE B 1 295 ? -10.672 8.297 16.469 1 92.44 295 PHE B O 1
ATOM 5023 N N . GLN B 1 296 ? -11.625 6.324 16.875 1 92.31 296 GLN B N 1
ATOM 5024 C CA . GLN B 1 296 ? -12.891 6.938 17.266 1 92.31 296 GLN B CA 1
ATOM 5025 C C . GLN B 1 296 ? -12.727 7.746 18.547 1 92.31 296 GLN B C 1
ATOM 5027 O O . GLN B 1 296 ? -13.508 8.664 18.812 1 92.31 296 GLN B O 1
ATOM 5032 N N . LYS B 1 297 ? -11.711 7.449 19.297 1 92.94 297 LYS B N 1
ATOM 5033 C CA . LYS B 1 297 ? -11.508 8.117 20.578 1 92.94 297 LYS B CA 1
ATOM 5034 C C . LYS B 1 297 ? -10.414 9.172 20.484 1 92.94 297 LYS B C 1
ATOM 5036 O O . LYS B 1 297 ? -10.25 9.992 21.391 1 92.94 297 LYS B O 1
ATOM 5041 N N . ASN B 1 298 ? -9.695 9.188 19.375 1 95.38 298 ASN B N 1
ATOM 5042 C CA . ASN B 1 298 ? -8.531 10.055 19.25 1 95.38 298 ASN B CA 1
ATOM 5043 C C . ASN B 1 298 ? -8.805 11.211 18.297 1 95.38 298 ASN B C 1
ATOM 5045 O O . ASN B 1 298 ? -9.836 11.242 17.625 1 95.38 298 ASN B O 1
ATOM 5049 N N . ILE B 1 299 ? -7.941 12.219 18.297 1 96.81 299 ILE B N 1
ATOM 5050 C CA . ILE B 1 299 ? -8.008 13.336 17.375 1 96.81 299 ILE B CA 1
ATOM 5051 C C . ILE B 1 299 ? -7.082 13.078 16.188 1 96.81 299 ILE B C 1
ATOM 5053 O O . ILE B 1 299 ? -7.398 13.445 15.047 1 96.81 299 ILE B O 1
ATOM 5057 N N . ALA B 1 300 ? -5.965 12.484 16.438 1 97.06 300 ALA B N 1
ATOM 5058 C CA . ALA B 1 300 ? -4.988 12.18 15.391 1 97.06 300 ALA B CA 1
ATOM 5059 C C . ALA B 1 300 ? -4.395 10.789 15.586 1 97.06 300 ALA B C 1
ATOM 5061 O O . ALA B 1 300 ? -4.281 10.305 16.719 1 97.06 300 ALA B O 1
ATOM 5062 N N . CYS B 1 301 ? -4.078 10.156 14.508 1 96.25 301 CYS B N 1
ATOM 5063 C CA . CYS B 1 301 ? -3.414 8.859 14.555 1 96.25 301 CYS B CA 1
ATOM 5064 C C . CYS B 1 301 ? -2.564 8.641 13.305 1 96.25 301 CYS B C 1
ATOM 5066 O O . CYS B 1 301 ? -2.775 9.297 12.281 1 96.25 301 CYS B O 1
ATOM 5068 N N . ARG B 1 302 ? -1.629 7.781 13.414 1 96 302 ARG B N 1
ATOM 5069 C CA . ARG B 1 302 ? -0.789 7.43 12.273 1 96 302 ARG B CA 1
ATOM 5070 C C . ARG B 1 302 ? -1.451 6.355 11.414 1 96 302 ARG B C 1
ATOM 5072 O O . ARG B 1 302 ? -1.828 5.297 11.922 1 96 302 ARG B O 1
ATOM 5079 N N . GLU B 1 303 ? -1.606 6.621 10.156 1 95.56 303 GLU B N 1
ATOM 5080 C CA . GLU B 1 303 ? -2.117 5.637 9.211 1 95.56 303 GLU B CA 1
ATOM 5081 C C . GLU B 1 303 ? -0.993 4.77 8.648 1 95.56 303 GLU B C 1
ATOM 5083 O O . GLU B 1 303 ? 0.186 5.074 8.844 1 95.56 303 GLU B O 1
ATOM 5088 N N . PHE B 1 304 ? -1.366 3.607 8.055 1 95.69 304 PHE B N 1
ATOM 5089 C CA . PHE B 1 304 ? -0.475 2.736 7.297 1 95.69 304 PHE B CA 1
ATOM 5090 C C . PHE B 1 304 ? 0.525 2.051 8.219 1 95.69 304 PHE B C 1
ATOM 5092 O O . PHE B 1 304 ? 1.704 1.927 7.883 1 95.69 304 PHE B O 1
ATOM 5099 N N . SER B 1 305 ? 0.03 1.723 9.414 1 93.12 305 SER B N 1
ATOM 5100 C CA . SER B 1 305 ? 0.868 1.016 10.375 1 93.12 305 SER B CA 1
ATOM 5101 C C . SER B 1 305 ? 0.865 -0.487 10.117 1 93.12 305 SER B C 1
ATOM 5103 O O . SER B 1 305 ? 1.735 -1.21 10.602 1 93.12 305 SER B O 1
ATOM 5105 N N . LYS B 1 306 ? -0.092 -0.906 9.359 1 94.62 306 LYS B N 1
ATOM 5106 C CA . LYS B 1 306 ? -0.226 -2.316 9 1 94.62 306 LYS B CA 1
ATOM 5107 C C . LYS B 1 306 ? -0.25 -2.502 7.488 1 94.62 306 LYS B C 1
ATOM 5109 O O . LYS B 1 306 ? -0.846 -1.697 6.77 1 94.62 306 LYS B O 1
ATOM 5114 N N . PRO B 1 307 ? 0.3 -3.594 7.023 1 95.44 307 PRO B N 1
ATOM 5115 C CA . PRO B 1 307 ? 0.36 -3.791 5.57 1 95.44 307 PRO B CA 1
ATOM 5116 C C . PRO B 1 307 ? -1.022 -3.879 4.93 1 95.44 307 PRO B C 1
ATOM 5118 O O . PRO B 1 307 ? -1.242 -3.33 3.848 1 95.44 307 PRO B O 1
ATOM 5121 N N . ASP B 1 308 ? -1.918 -4.531 5.602 1 94.25 308 ASP B N 1
ATOM 5122 C CA . ASP B 1 308 ? -3.258 -4.703 5.047 1 94.25 308 ASP B CA 1
ATOM 5123 C C . ASP B 1 308 ? -3.957 -3.357 4.875 1 94.25 308 ASP B C 1
ATOM 5125 O O . ASP B 1 308 ? -4.734 -3.172 3.936 1 94.25 308 ASP B O 1
ATOM 5129 N N . GLU B 1 309 ? -3.674 -2.418 5.75 1 94.75 309 GLU B N 1
ATOM 5130 C CA . GLU B 1 309 ? -4.234 -1.076 5.637 1 94.75 309 GLU B CA 1
ATOM 5131 C C . GLU B 1 309 ? -3.756 -0.382 4.367 1 94.75 309 GLU B C 1
ATOM 5133 O O . GLU B 1 309 ? -4.543 0.251 3.662 1 94.75 309 GLU B O 1
ATOM 5138 N N . VAL B 1 310 ? -2.521 -0.548 4.152 1 97.38 310 VAL B N 1
ATOM 5139 C CA . VAL B 1 310 ? -1.933 0.093 2.98 1 97.38 310 VAL B CA 1
ATOM 5140 C C . VAL B 1 310 ? -2.463 -0.566 1.709 1 97.38 310 VAL B C 1
ATOM 5142 O O . VAL B 1 310 ? -2.818 0.12 0.749 1 97.38 310 VAL B O 1
ATOM 5145 N N . LEU B 1 311 ? -2.512 -1.881 1.712 1 96.81 311 LEU B N 1
ATOM 5146 C CA . LEU B 1 311 ? -3.014 -2.617 0.557 1 96.81 311 LEU B CA 1
ATOM 5147 C C . LEU B 1 311 ? -4.441 -2.201 0.224 1 96.81 311 LEU B C 1
ATOM 5149 O O . LEU B 1 311 ? -4.785 -2.02 -0.947 1 96.81 311 LEU B O 1
ATOM 5153 N N . ASP B 1 312 ? -5.25 -2.033 1.232 1 95.81 312 ASP B N 1
ATOM 5154 C CA . ASP B 1 312 ? -6.641 -1.634 1.035 1 95.81 312 ASP B CA 1
ATOM 5155 C C . ASP B 1 312 ? -6.73 -0.223 0.458 1 95.81 312 ASP B C 1
ATOM 5157 O O . ASP B 1 312 ? -7.551 0.043 -0.421 1 95.81 312 ASP B O 1
ATOM 5161 N N . ALA B 1 313 ? -5.91 0.643 0.996 1 97.31 313 ALA B N 1
ATOM 5162 C CA . ALA B 1 313 ? -5.891 2.004 0.47 1 97.31 313 ALA B CA 1
ATOM 5163 C C . ALA B 1 313 ? -5.445 2.023 -0.99 1 97.31 313 ALA B C 1
ATOM 5165 O O . ALA B 1 313 ? -6.047 2.705 -1.821 1 97.31 313 ALA B O 1
ATOM 5166 N N . TRP B 1 314 ? -4.402 1.276 -1.247 1 98.12 314 TRP B N 1
ATOM 5167 C CA . TRP B 1 314 ? -3.883 1.181 -2.607 1 98.12 314 TRP B CA 1
ATOM 5168 C C . TRP B 1 314 ? -4.945 0.639 -3.559 1 98.12 314 TRP B C 1
ATOM 5170 O O . TRP B 1 314 ? -5.176 1.205 -4.629 1 98.12 314 TRP B O 1
ATOM 5180 N N . LYS B 1 315 ? -5.621 -0.414 -3.158 1 96.69 315 LYS B N 1
ATOM 5181 C CA . LYS B 1 315 ? -6.711 -1 -3.936 1 96.69 315 LYS B CA 1
ATOM 5182 C C . LYS B 1 315 ? -7.816 0.019 -4.188 1 96.69 315 LYS B C 1
ATOM 5184 O O . LYS B 1 315 ? -8.25 0.207 -5.328 1 96.69 315 LYS B O 1
ATOM 5189 N N . THR B 1 316 ? -8.234 0.691 -3.16 1 96.12 316 THR B N 1
ATOM 5190 C CA . THR B 1 316 ? -9.312 1.676 -3.227 1 96.12 316 THR B CA 1
ATOM 5191 C C . THR B 1 316 ? -8.961 2.789 -4.211 1 96.12 316 THR B C 1
ATOM 5193 O O . THR B 1 316 ? -9.781 3.152 -5.059 1 96.12 316 THR B O 1
ATOM 5196 N N . MET B 1 317 ? -7.723 3.285 -4.129 1 96.44 317 MET B N 1
ATOM 5197 C CA . MET B 1 317 ? -7.309 4.395 -4.984 1 96.44 317 MET B CA 1
ATOM 5198 C C . MET B 1 317 ? -7.199 3.945 -6.441 1 96.44 317 MET B C 1
ATOM 5200 O O . MET B 1 317 ? -7.512 4.711 -7.355 1 96.44 317 MET B O 1
ATOM 5204 N N . THR B 1 318 ? -6.742 2.701 -6.637 1 94.75 318 THR B N 1
ATOM 5205 C CA . THR B 1 318 ? -6.645 2.176 -7.996 1 94.75 318 THR B CA 1
ATOM 5206 C C . THR B 1 318 ? -8.023 2.064 -8.633 1 94.75 318 THR B C 1
ATOM 5208 O O . THR B 1 318 ? -8.227 2.506 -9.766 1 94.75 318 THR B O 1
ATOM 5211 N N . VAL B 1 319 ? -8.961 1.547 -7.883 1 91.69 319 VAL B N 1
ATOM 5212 C CA . VAL B 1 319 ? -10.32 1.392 -8.375 1 91.69 319 VAL B CA 1
ATOM 5213 C C . VAL B 1 319 ? -10.953 2.766 -8.578 1 91.69 319 VAL B C 1
ATOM 5215 O O . VAL B 1 319 ? -11.609 3.006 -9.602 1 91.69 319 VAL B O 1
ATOM 5218 N N . TYR B 1 320 ? -10.734 3.676 -7.641 1 91.44 320 TYR B N 1
ATOM 5219 C CA . TYR B 1 320 ? -11.266 5.031 -7.73 1 91.44 320 TYR B CA 1
ATOM 5220 C C . TYR B 1 320 ? -10.766 5.734 -8.984 1 91.44 320 TYR B C 1
ATOM 5222 O O . TYR B 1 320 ? -11.539 6.379 -9.695 1 91.44 320 TYR B O 1
ATOM 5230 N N . ASN B 1 321 ? -9.477 5.582 -9.297 1 88.56 321 ASN B N 1
ATOM 5231 C CA . ASN B 1 321 ? -8.867 6.238 -10.453 1 88.56 321 ASN B CA 1
ATOM 5232 C C . ASN B 1 321 ? -9.383 5.652 -11.766 1 88.56 321 ASN B C 1
ATOM 5234 O O . ASN B 1 321 ? -9.508 6.367 -12.758 1 88.56 321 ASN B O 1
ATOM 5238 N N . LEU B 1 322 ? -9.648 4.371 -11.742 1 85.5 322 LEU B N 1
ATOM 5239 C CA . LEU B 1 322 ? -10.219 3.738 -12.93 1 85.5 322 LEU B CA 1
ATOM 5240 C C . LEU B 1 322 ? -11.609 4.285 -13.219 1 85.5 322 LEU B C 1
ATOM 5242 O O . LEU B 1 322 ? -11.977 4.473 -14.383 1 85.5 322 LEU B O 1
ATOM 5246 N N . GLU B 1 323 ? -12.32 4.566 -12.203 1 84.81 323 GLU B N 1
ATOM 5247 C CA . GLU B 1 323 ? -13.68 5.074 -12.359 1 84.81 323 GLU B CA 1
ATOM 5248 C C . GLU B 1 323 ? -13.672 6.523 -12.836 1 84.81 323 GLU B C 1
ATOM 5250 O O . GLU B 1 323 ? -14.57 6.938 -13.578 1 84.81 323 GLU B O 1
ATOM 5255 N N . LYS B 1 324 ? -12.711 7.293 -12.438 1 81.12 324 LYS B N 1
ATOM 5256 C CA . LYS B 1 324 ? -12.648 8.703 -12.805 1 81.12 324 LYS B CA 1
ATOM 5257 C C . LYS B 1 324 ? -12.18 8.875 -14.25 1 81.12 324 LYS B C 1
ATOM 5259 O O . LYS B 1 324 ? -12.539 9.852 -14.914 1 81.12 324 LYS B O 1
ATOM 5264 N N . THR B 1 325 ? -11.32 8.023 -14.773 1 72.31 325 THR B N 1
ATOM 5265 C CA . THR B 1 325 ? -10.844 8.133 -16.141 1 72.31 325 THR B CA 1
ATOM 5266 C C . THR B 1 325 ? -11.953 7.793 -17.141 1 72.31 325 THR B C 1
ATOM 5268 O O . THR B 1 325 ? -11.898 8.195 -18.297 1 72.31 325 THR B O 1
ATOM 5271 N N . LYS B 1 326 ? -13.07 7.102 -16.766 1 62.69 326 LYS B N 1
ATOM 5272 C CA . LYS B 1 326 ? -14.203 6.805 -17.641 1 62.69 326 LYS B CA 1
ATOM 5273 C C . LYS B 1 326 ? -15.086 8.031 -17.844 1 62.69 326 LYS B C 1
ATOM 5275 O O . LYS B 1 326 ? -15.82 8.125 -18.828 1 62.69 326 LYS B O 1
ATOM 5280 N N . THR B 1 327 ? -15.07 8.969 -16.984 1 48.66 327 THR B N 1
ATOM 5281 C CA . THR B 1 327 ? -15.922 10.148 -17.125 1 48.66 327 THR B CA 1
ATOM 5282 C C . THR B 1 327 ? -15.188 11.258 -17.875 1 48.66 327 THR B C 1
ATOM 5284 O O . THR B 1 327 ? -14 11.492 -17.641 1 48.66 327 THR B O 1
#

Secondary structure (DSSP, 8-state):
--HHHHHHHHHHHHHHHHHHHHHHHHHHHHT----------------------THHHHHHTT---EEE--TTTTGGGGT--S--EEEEEE--TT-HHHHHHHHHHHHH-GGGTTTEEEEEEEEE-STTHHHHHHHHHHH--EEEEEEE--GGGHHHHHHHHHHHHHHH-TT-SEEEEEETTEEE-HHHHHHHHHH-S-GGG-EEE--B-S-PPPB--TTSTTB--TTT---SSPPPB--SSEEEEEHHHHHHHHTTGGGS---S-HHHHHHHHHHHTTPPPEE-TTB-SS-STTGGG-SEEE---SHHHHHHHHHHHHHHHHHHHT-/-THHHHHHHHHHHHHHHHHHHHHHHHHHHHT----------------------THHHHHHTT---EEE--TTTTGGGGT--S--EEEEEE--TT-HHHHHHHHHHHHH-GGGTTTEEEEEEEEE-STTHHHHHHHHHHH--EEEEEEE--GGGHHHHHHHHHHHHHHH-TT-SEEEEEETTEEE-HHHHHHHHHH-S-GGG-EEE--B-S-PPPB--TTSTTB--TTT---SSPPPB--SSEEEEEHHHHHHHHTTGGGS---S-HHHHHHHHHHHTTPPPEE-TTB-SS-STTGGG-SEEE---SHHHHHHHHHHHHHHHHHHHT-

Radius of gyration: 30.96 Å; Cα contacts (8 Å, |Δi|>4): 984; chains: 2; bounding box: 80×78×92 Å

Sequence (654 aa):
MKTSAMARFLQNVFFTCVLLTFMALVVITNSIKSTPLPEPLTSHAIKSSVLPSDRNITQWSAYLPYLKNPTTICDSFKTFDGIKILVLVKSSPENFHLRSWIRYKADKNQEFKDSVRTVFLLGQSGSRDKDILKESQVHGDIVQGSFVDAYRNLTLKTIMGYRWLSEHCANSDYVVYKDDDFRIHFGNLIKQFKAQKNKDSIFIGHLVQKGKMIYRDPKHKWYLSKEDYPKNILPPYFPGGAYVVSTSIARKLASNFEKVKIIPIDDVYIGLVAQTLTITLTHSKLFGVGNCDNFQKNIACREFSKPDEVLDAWKTMTVYNLEKTKTMKTSAMARFLQNVFFTCVLLTFMALVVITNSIKSTPLPEPLTSHAIKSSVLPSDRNITQWSAYLPYLKNPTTICDSFKTFDGIKILVLVKSSPENFHLRSWIRYKADKNQEFKDSVRTVFLLGQSGSRDKDILKESQVHGDIVQGSFVDAYRNLTLKTIMGYRWLSEHCANSDYVVYKDDDFRIHFGNLIKQFKAQKNKDSIFIGHLVQKGKMIYRDPKHKWYLSKEDYPKNILPPYFPGGAYVVSTSIARKLASNFEKVKIIPIDDVYIGLVAQTLTITLTHSKLFGVGNCDNFQKNIACREFSKPDEVLDAWKTMTVYNLEKTKT

pLDDT: mean 82.79, std 22.96, range [25.08, 98.88]

Foldseek 3Di:
DVVVVVVVVVVVVVVVVVVVVVVVVVVVPPPPPPPPDPDPDDPPPPPPPDPDDQVCVLVVLVDFDWPAALQCQQVLLVVDPDAAEEEEEEEELVVPLLVVLVVVVCVVDCVCVSRYGYAYFYEDDPVCVVVVVVVCVVPVRYTYTDDHRDLLCVQSSVLSVLLSCVRRVLSHFKYKYAYSQKDFDVVVVVVVCVPDPDSQQDKEAAKDAKDDAAACDPVDSRHDHCVQPVDGMFHIWHQHGIIMHTSNVSNVLSVCLSVHRDGSRNRSSSRVSCVVVVRDYYYDPLRDDAACPVVVSHGMHGHPPDVVRVVVSVVVVVVVVVVVVVD/DVVVVVVVVVVVVVVVVVVVVVVVVVVVPPPPPPPPDPDPDDPPPPPPPDPDDQVCVLVVLVDFDWPAALQCQQVLLVPDPDAAEEEEEEEELVVPLLVLLVVVVCVVDCVCVSRYGYAYFYEDDPVCVVVVVVVCVVPVRYTYTDDHRDLLCVQSSVLSVLLSCVRRVLSHFKYKYAYSQKDFDVVVVVVVCVPDPDSQQDKEAAKDAKDDFAACDPVDSRHDHCVQPVDGMFHIWHQHGIIMHTSNVSNVLSVCLSVHRDGSRNRSSSRVSCVVVVRDYYYDPLRDDAACPVVVSHGMHGHPPDVVRVVVSVVVVVVVVVVVVVD